Protein 2OGT (pdb70)

Secondary structure (DSSP, 8-state):
--EEEETTEEEE-EEETTEEEEEEEE-S----GGGTTS---PPPP-SSEEE-SSPPPPBS----BS---EEEEEES-SSS--EEEEEEE--STTTS--TT-GGG--HHHHHHHT-EEEEE----HHHH----TTTT-GGGTTGGGHHHHHHHHHHHHHHHHGGGGTEEEEEEEEEEETHHHHHHHHHHH-GGGTTS-SEEEEES--TTTT-B-HHHHHHHHHHHHHHHT--TT-HHHHHHS-HHHHHHHHHTTTTS-----B--SSS--S-HHHHHHTTTTTT--EEEEEETTHHHHTTTT-THHHHS-HHHHHHHHHHHH----HHHHHH--TTTHHHHHIIIIIHHHHHHHHHHHHTT--EEEEEE-----------HHHHHT-TTSTTS---SS-HHHHHHHHHHHHHHHHHHHHHS---STTSSS--PPP-TTT-EEEEESTT-EEEESTTHHHHHHH-

Structure (mmCIF, N/CA/C/O backbone):
data_2OGT
#
_entry.id   2OGT
#
_cell.length_a   69.361
_cell.length_b   74.430
_cell.length_c   98.606
_cell.angle_alpha   90.00
_cell.angle_beta   90.00
_cell.angle_gamma   90.00
#
_symmetry.space_group_name_H-M   'P 21 21 21'
#
loop_
_entity.id
_entity.type
_entity.pdbx_description
1 polymer 'Thermostable carboxylesterase Est50'
2 non-polymer 'IODIDE ION'
3 non-polymer GLYCEROL
4 water water
#
loop_
_atom_site.group_PDB
_atom_site.id
_atom_site.type_symbol
_atom_site.label_atom_id
_atom_site.label_alt_id
_atom_site.label_comp_id
_atom_site.label_asym_id
_atom_site.label_entity_id
_atom_site.label_seq_id
_atom_site.pdbx_PDB_ins_code
_atom_site.Cartn_x
_atom_site.Cartn_y
_atom_site.Cartn_z
_atom_site.occupancy
_atom_site.B_iso_or_equiv
_atom_site.auth_seq_id
_atom_site.auth_comp_id
_atom_site.auth_asym_id
_atom_site.auth_atom_id
_atom_site.pdbx_PDB_model_num
ATOM 1 N N . ARG A 1 3 ? -2.324 -4.921 43.904 1.00 45.61 3 ARG A N 1
ATOM 2 C CA . ARG A 1 3 ? -1.016 -4.294 44.069 1.00 42.19 3 ARG A CA 1
ATOM 3 C C . ARG A 1 3 ? -0.441 -3.968 42.691 1.00 37.94 3 ARG A C 1
ATOM 4 O O . ARG A 1 3 ? 0.520 -3.231 42.540 1.00 35.71 3 ARG A O 1
ATOM 12 N N . THR A 1 4 ? -1.061 -4.561 41.652 1.00 31.00 4 THR A N 1
ATOM 13 C CA . THR A 1 4 ? -0.461 -4.366 40.347 1.00 30.40 4 THR A CA 1
ATOM 14 C C . THR A 1 4 ? -1.072 -3.185 39.622 1.00 28.82 4 THR A C 1
ATOM 15 O O . THR A 1 4 ? -0.477 -2.832 38.598 1.00 29.97 4 THR A O 1
ATOM 19 N N . VAL A 1 5 ? -2.191 -2.683 40.119 1.00 28.37 5 VAL A N 1
ATOM 20 C CA . VAL A 1 5 ? -2.879 -1.613 39.366 1.00 30.28 5 VAL A CA 1
ATOM 21 C C . VAL A 1 5 ? -2.568 -0.267 40.012 1.00 31.57 5 VAL A C 1
ATOM 22 O O . VAL A 1 5 ? -2.746 -0.056 41.216 1.00 30.88 5 VAL A O 1
ATOM 26 N N . VAL A 1 6 ? -2.070 0.662 39.182 1.00 28.53 6 VAL A N 1
ATOM 27 C CA . VAL A 1 6 ? -1.669 1.947 39.745 1.00 29.34 6 VAL A CA 1
ATOM 28 C C . VAL A 1 6 ? -2.411 3.048 39.038 1.00 29.76 6 VAL A C 1
ATOM 29 O O . VAL A 1 6 ? -2.614 2.889 37.827 1.00 31.33 6 VAL A O 1
ATOM 33 N N . GLU A 1 7 ? -2.836 4.131 39.692 1.00 35.35 7 GLU A N 1
ATOM 34 C CA . GLU A 1 7 ? -3.537 5.139 38.886 1.00 35.56 7 GLU A CA 1
ATOM 35 C C . GLU A 1 7 ? -2.556 6.251 38.537 1.00 39.98 7 GLU A C 1
ATOM 36 O O . GLU A 1 7 ? -1.731 6.656 39.361 1.00 38.16 7 GLU A O 1
ATOM 42 N N . THR A 1 8 ? -2.643 6.724 37.300 1.00 34.88 8 THR A N 1
ATOM 43 C CA . THR A 1 8 ? -1.787 7.833 36.872 1.00 28.69 8 THR A CA 1
ATOM 44 C C . THR A 1 8 ? -2.667 8.994 36.412 1.00 27.57 8 THR A C 1
ATOM 45 O O . THR A 1 8 ? -3.893 8.896 36.398 1.00 30.89 8 THR A O 1
ATOM 49 N N . ARG A 1 9 ? -2.093 10.122 35.997 1.00 29.44 9 ARG A N 1
ATOM 50 C CA . ARG A 1 9 ? -2.929 11.242 35.549 1.00 31.04 9 ARG A CA 1
ATOM 51 C C . ARG A 1 9 ? -3.723 10.872 34.303 1.00 32.12 9 ARG A C 1
ATOM 52 O O . ARG A 1 9 ? -4.750 11.474 34.002 1.00 36.49 9 ARG A O 1
ATOM 60 N N . TYR A 1 10 ? -3.233 9.859 33.598 1.00 31.48 10 TYR A N 1
ATOM 61 C CA . TYR A 1 10 ? -3.903 9.426 32.384 1.00 32.47 10 TYR A CA 1
ATOM 62 C C . TYR A 1 10 ? -4.798 8.227 32.589 1.00 34.34 10 TYR A C 1
ATOM 63 O O . TYR A 1 10 ? -5.474 7.824 31.627 1.00 32.92 10 TYR A O 1
ATOM 72 N N . GLY A 1 11 ? -4.851 7.635 33.768 1.00 33.91 11 GLY A N 1
ATOM 73 C CA . GLY A 1 11 ? -5.690 6.414 33.898 1.00 31.57 11 GLY A CA 1
ATOM 74 C C . GLY A 1 11 ? -4.867 5.337 34.610 1.00 28.64 11 GLY A C 1
ATOM 75 O O . GLY A 1 11 ? -3.660 5.516 34.873 1.00 28.61 11 GLY A O 1
ATOM 76 N N . ARG A 1 12 ? -5.533 4.227 34.916 1.00 31.10 12 ARG A N 1
ATOM 77 C CA . ARG A 1 12 ? -4.975 3.091 35.636 1.00 29.63 12 ARG A CA 1
ATOM 78 C C . ARG A 1 12 ? -4.206 2.162 34.702 1.00 27.73 12 ARG A C 1
ATOM 79 O O . ARG A 1 12 ? -4.610 2.001 33.554 1.00 30.80 12 ARG A O 1
ATOM 94 N N . LEU A 1 13 ? -3.136 1.585 35.231 1.00 27.25 13 LEU A N 1
ATOM 95 C CA . LEU A 1 13 ? -2.319 0.657 34.466 1.00 26.30 13 LEU A CA 1
ATOM 96 C C . LEU A 1 13 ? -2.118 -0.631 35.259 1.00 27.31 13 LEU A C 1
ATOM 97 O O . LEU A 1 13 ? -1.883 -0.534 36.460 1.00 31.15 13 LEU A O 1
ATOM 102 N N . ARG A 1 14 ? -2.188 -1.787 34.617 1.00 27.59 14 ARG A N 1
ATOM 103 C CA . ARG A 1 14 ? -1.973 -3.069 35.270 1.00 27.82 14 ARG A CA 1
ATOM 104 C C . ARG A 1 14 ? -0.613 -3.657 34.890 1.00 29.00 14 ARG A C 1
ATOM 105 O O . ARG A 1 14 ? -0.343 -3.918 33.722 1.00 27.58 14 ARG A O 1
ATOM 113 N N . GLY A 1 15 ? 0.237 -3.852 35.901 1.00 27.90 15 GLY A N 1
ATOM 114 C CA . GLY A 1 15 ? 1.539 -4.457 35.706 1.00 24.35 15 GLY A CA 1
ATOM 115 C C . GLY A 1 15 ? 1.497 -5.904 36.177 1.00 25.33 15 GLY A C 1
ATOM 116 O O . GLY A 1 15 ? 0.414 -6.513 36.297 1.00 32.85 15 GLY A O 1
ATOM 117 N N . GLU A 1 16 ? 2.687 -6.435 36.446 1.00 27.57 16 GLU A N 1
ATOM 118 C CA . GLU A 1 16 ? 2.857 -7.799 36.905 1.00 29.58 16 GLU A CA 1
ATOM 119 C C . GLU A 1 16 ? 3.928 -7.875 38.000 1.00 32.05 16 GLU A C 1
ATOM 120 O O . GLU A 1 16 ? 4.757 -6.978 38.056 1.00 30.57 16 GLU A O 1
ATOM 126 N N . MET A 1 17 ? 3.905 -8.933 38.787 1.00 33.44 17 MET A N 1
ATOM 127 C CA . MET A 1 17 ? 4.920 -9.323 39.752 1.00 36.95 17 MET A CA 1
ATOM 128 C C . MET A 1 17 ? 5.996 -10.114 39.018 1.00 42.11 17 MET A C 1
ATOM 129 O O . MET A 1 17 ? 5.664 -10.962 38.166 1.00 52.74 17 MET A O 1
ATOM 134 N N . ASN A 1 18 ? 7.264 -9.870 39.322 1.00 41.61 18 ASN A N 1
ATOM 135 C CA . ASN A 1 18 ? 8.345 -10.584 38.624 1.00 50.33 18 ASN A CA 1
ATOM 136 C C . ASN A 1 18 ? 9.561 -10.693 39.529 1.00 46.74 18 ASN A C 1
ATOM 137 O O . ASN A 1 18 ? 10.041 -9.597 39.859 1.00 39.56 18 ASN A O 1
ATOM 142 N N . GLU A 1 19 ? 10.034 -11.884 39.901 1.00 41.21 19 GLU A N 1
ATOM 143 C CA . GLU A 1 19 ? 11.168 -11.977 40.822 1.00 41.47 19 GLU A CA 1
ATOM 144 C C . GLU A 1 19 ? 10.951 -11.148 42.087 1.00 38.98 19 GLU A C 1
ATOM 145 O O . GLU A 1 19 ? 11.894 -10.544 42.599 1.00 45.42 19 GLU A O 1
ATOM 151 N N . GLY A 1 20 ? 9.749 -11.062 42.641 1.00 36.82 20 GLY A N 1
ATOM 152 C CA . GLY A 1 20 ? 9.529 -10.338 43.880 1.00 36.40 20 GLY A CA 1
ATOM 153 C C . GLY A 1 20 ? 9.485 -8.828 43.733 1.00 34.58 20 GLY A C 1
ATOM 154 O O . GLY A 1 20 ? 9.424 -8.089 44.715 1.00 43.38 20 GLY A O 1
ATOM 155 N N . VAL A 1 21 ? 9.530 -8.331 42.495 1.00 29.83 21 VAL A N 1
ATOM 156 C CA . VAL A 1 21 ? 9.360 -6.908 42.238 1.00 26.33 21 VAL A CA 1
ATOM 157 C C . VAL A 1 21 ? 8.181 -6.751 41.277 1.00 27.05 21 VAL A C 1
ATOM 158 O O . VAL A 1 21 ? 7.716 -7.771 40.744 1.00 30.54 21 VAL A O 1
ATOM 162 N N . PHE A 1 22 ? 7.711 -5.513 41.087 1.00 22.78 22 PHE A N 1
ATOM 163 C CA . PHE A 1 22 ? 6.620 -5.173 40.194 1.00 21.81 22 PHE A CA 1
ATOM 164 C C . PHE A 1 22 ? 7.192 -4.537 38.928 1.00 20.64 22 PHE A C 1
ATOM 165 O O . PHE A 1 22 ? 8.165 -3.782 38.999 1.00 21.63 22 PHE A O 1
ATOM 173 N N . VAL A 1 23 ? 6.576 -4.859 37.785 1.00 21.36 23 VAL A N 1
ATOM 174 C CA . VAL A 1 23 ? 6.971 -4.247 36.523 1.00 20.81 23 VAL A CA 1
ATOM 175 C C . VAL A 1 23 ? 5.741 -3.828 35.732 1.00 22.46 23 VAL A C 1
ATOM 176 O O . VAL A 1 23 ? 4.749 -4.554 35.665 1.00 21.41 23 VAL A O 1
ATOM 180 N N . TRP A 1 24 ? 5.817 -2.634 35.151 1.00 20.18 24 TRP A N 1
ATOM 181 C CA . TRP A 1 24 ? 4.832 -2.080 34.222 1.00 19.75 24 TRP A CA 1
ATOM 182 C C . TRP A 1 24 ? 5.551 -1.823 32.890 1.00 19.47 24 TRP A C 1
ATOM 183 O O . TRP A 1 24 ? 6.566 -1.125 32.854 1.00 21.14 24 TRP A O 1
ATOM 194 N N . LYS A 1 25 ? 5.046 -2.401 31.818 1.00 19.24 25 LYS A N 1
ATOM 195 C CA . LYS A 1 25 ? 5.714 -2.336 30.519 1.00 19.87 25 LYS A CA 1
ATOM 196 C C . LYS A 1 25 ? 4.853 -1.630 29.490 1.00 21.14 25 LYS A C 1
ATOM 197 O O . LYS A 1 25 ? 3.621 -1.728 29.507 1.00 22.95 25 LYS A O 1
ATOM 203 N N . GLY A 1 26 ? 5.489 -0.913 28.571 1.00 21.16 26 GLY A N 1
ATOM 204 C CA . GLY A 1 26 ? 4.802 -0.301 27.449 1.00 21.77 26 GLY A CA 1
ATOM 205 C C . GLY A 1 26 ? 3.847 0.793 27.859 1.00 22.29 26 GLY A C 1
ATOM 206 O O . GLY A 1 26 ? 2.708 0.812 27.348 1.00 24.07 26 GLY A O 1
ATOM 207 N N . ILE A 1 27 ? 4.300 1.674 28.755 1.00 20.26 27 ILE A N 1
ATOM 208 C CA . ILE A 1 27 ? 3.409 2.795 29.104 1.00 20.59 27 ILE A CA 1
ATOM 209 C C . ILE A 1 27 ? 3.579 3.940 28.121 1.00 18.04 27 ILE A C 1
ATOM 210 O O . ILE A 1 27 ? 4.715 4.365 27.893 1.00 18.89 27 ILE A O 1
ATOM 215 N N . PRO A 1 28 ? 2.523 4.455 27.503 1.00 21.00 28 PRO A N 1
ATOM 216 C CA . PRO A 1 28 ? 2.710 5.528 26.512 1.00 22.96 28 PRO A CA 1
ATOM 217 C C . PRO A 1 28 ? 3.016 6.843 27.211 1.00 22.96 28 PRO A C 1
ATOM 218 O O . PRO A 1 28 ? 2.189 7.214 28.063 1.00 29.26 28 PRO A O 1
ATOM 222 N N . TYR A 1 29 ? 4.118 7.529 26.883 1.00 21.34 29 TYR A N 1
ATOM 223 C CA . TYR A 1 29 ? 4.366 8.765 27.651 1.00 19.62 29 TYR A CA 1
ATOM 224 C C . TYR A 1 29 ? 4.047 9.973 26.803 1.00 21.29 29 TYR A C 1
ATOM 225 O O . TYR A 1 29 ? 4.184 11.095 27.298 1.00 22.34 29 TYR A O 1
ATOM 234 N N . ALA A 1 30 ? 3.698 9.763 25.549 1.00 22.78 30 ALA A N 1
ATOM 235 C CA . ALA A 1 30 ? 3.402 10.825 24.590 1.00 23.03 30 ALA A CA 1
ATOM 236 C C . ALA A 1 30 ? 2.449 10.279 23.521 1.00 22.36 30 ALA A C 1
ATOM 237 O O . ALA A 1 30 ? 2.339 9.071 23.328 1.00 24.94 30 ALA A O 1
ATOM 239 N N . LYS A 1 31 ? 1.770 11.194 22.847 1.00 24.81 31 LYS A N 1
ATOM 240 C CA . LYS A 1 31 ? 0.916 10.798 21.723 1.00 25.43 31 LYS A CA 1
ATOM 241 C C . LYS A 1 31 ? 1.795 10.243 20.605 1.00 27.88 31 LYS A C 1
ATOM 242 O O . LYS A 1 31 ? 2.886 10.771 20.345 1.00 24.64 31 LYS A O 1
ATOM 248 N N . ALA A 1 32 ? 1.337 9.168 19.951 1.00 27.92 32 ALA A N 1
ATOM 249 C CA . ALA A 1 32 ? 2.168 8.536 18.925 1.00 23.73 32 ALA A CA 1
ATOM 250 C C . ALA A 1 32 ? 2.538 9.524 17.825 1.00 23.74 32 ALA A C 1
ATOM 251 O O . ALA A 1 32 ? 1.587 10.107 17.302 1.00 26.66 32 ALA A O 1
ATOM 253 N N . PRO A 1 33 ? 3.808 9.708 17.492 1.00 24.64 33 PRO A N 1
ATOM 254 C CA . PRO A 1 33 ? 4.190 10.696 16.472 1.00 23.02 33 PRO A CA 1
ATOM 255 C C . PRO A 1 33 ? 4.100 10.167 15.041 1.00 26.39 33 PRO A C 1
ATOM 256 O O . PRO A 1 33 ? 5.080 10.083 14.284 1.00 25.99 33 PRO A O 1
ATOM 260 N N . VAL A 1 34 ? 2.861 9.825 14.676 1.00 26.54 34 VAL A N 1
ATOM 261 C CA . VAL A 1 34 ? 2.563 9.226 13.403 1.00 26.46 34 VAL A CA 1
ATOM 262 C C . VAL A 1 34 ? 1.659 10.128 12.582 1.00 26.02 34 VAL A C 1
ATOM 263 O O . VAL A 1 34 ? 1.038 11.062 13.112 1.00 33.55 34 VAL A O 1
ATOM 267 N N . GLY A 1 35 ? 1.562 9.879 11.281 1.00 28.49 35 GLY A N 1
ATOM 268 C CA . GLY A 1 35 ? 0.666 10.659 10.428 1.00 32.01 35 GLY A CA 1
ATOM 269 C C . GLY A 1 35 ? 0.995 12.140 10.473 1.00 31.97 35 GLY A C 1
ATOM 270 O O . GLY A 1 35 ? 2.155 12.498 10.209 1.00 29.79 35 GLY A O 1
ATOM 271 N N . GLU A 1 36 ? 0.034 13.012 10.784 1.00 34.51 36 GLU A N 1
ATOM 272 C CA . GLU A 1 36 ? 0.314 14.445 10.877 1.00 33.48 36 GLU A CA 1
ATOM 273 C C . GLU A 1 36 ? 1.190 14.856 12.058 1.00 30.14 36 GLU A C 1
ATOM 274 O O . GLU A 1 36 ? 1.567 16.036 12.163 1.00 36.66 36 GLU A O 1
ATOM 280 N N . ARG A 1 37 ? 1.560 13.964 12.976 1.00 29.67 37 ARG A N 1
ATOM 281 C CA . ARG A 1 37 ? 2.413 14.275 14.123 1.00 28.14 37 ARG A CA 1
ATOM 282 C C . ARG A 1 37 ? 3.854 13.877 13.847 1.00 23.95 37 ARG A C 1
ATOM 283 O O . ARG A 1 37 ? 4.750 14.057 14.670 1.00 23.38 37 ARG A O 1
ATOM 298 N N . ARG A 1 38 ? 4.124 13.311 12.672 1.00 24.90 38 ARG A N 1
ATOM 299 C CA . ARG A 1 38 ? 5.468 12.939 12.273 1.00 24.00 38 ARG A CA 1
ATOM 300 C C . ARG A 1 38 ? 6.329 14.209 12.209 1.00 22.90 38 ARG A C 1
ATOM 301 O O . ARG A 1 38 ? 5.805 15.224 11.725 1.00 26.62 38 ARG A O 1
ATOM 309 N N . PHE A 1 39 ? 7.577 14.171 12.673 1.00 20.55 39 PHE A N 1
ATOM 310 C CA . PHE A 1 39 ? 8.520 15.278 12.761 1.00 20.44 39 PHE A CA 1
ATOM 311 C C . PHE A 1 39 ? 8.046 16.423 13.656 1.00 22.06 39 PHE A C 1
ATOM 312 O O . PHE A 1 39 ? 8.594 17.519 13.578 1.00 23.09 39 PHE A O 1
ATOM 320 N N . LEU A 1 40 ? 7.069 16.235 14.531 1.00 22.19 40 LEU A N 1
ATOM 321 C CA . LEU A 1 40 ? 6.657 17.286 15.477 1.00 20.30 40 LEU A CA 1
ATOM 322 C C . LEU A 1 40 ? 7.055 16.894 16.899 1.00 20.17 40 LEU A C 1
ATOM 323 O O . LEU A 1 40 ? 7.172 15.690 17.234 1.00 22.77 40 LEU A O 1
ATOM 328 N N . PRO A 1 41 ? 7.279 17.877 17.766 1.00 22.46 41 PRO A N 1
ATOM 329 C CA . PRO A 1 41 ? 7.624 17.575 19.151 1.00 21.93 41 PRO A CA 1
ATOM 330 C C . PRO A 1 41 ? 6.544 16.703 19.790 1.00 22.24 41 PRO A C 1
ATOM 331 O O . PRO A 1 41 ? 5.394 16.752 19.321 1.00 28.02 41 PRO A O 1
ATOM 335 N N . PRO A 1 42 ? 6.940 15.959 20.814 1.00 21.58 42 PRO A N 1
ATOM 336 C CA . PRO A 1 42 ? 5.990 15.047 21.450 1.00 21.03 42 PRO A CA 1
ATOM 337 C C . PRO A 1 42 ? 4.903 15.784 22.205 1.00 25.04 42 PRO A C 1
ATOM 338 O O . PRO A 1 42 ? 5.143 16.797 22.852 1.00 25.79 42 PRO A O 1
ATOM 342 N N . GLU A 1 43 ? 3.681 15.294 22.139 1.00 24.87 43 GLU A N 1
ATOM 343 C CA . GLU A 1 43 ? 2.575 15.915 22.845 1.00 27.88 43 GLU A CA 1
ATOM 344 C C . GLU A 1 43 ? 2.125 14.952 23.931 1.00 27.77 43 GLU A C 1
ATOM 345 O O . GLU A 1 43 ? 2.417 13.761 23.792 1.00 24.85 43 GLU A O 1
ATOM 351 N N . PRO A 1 44 ? 1.490 15.438 24.989 1.00 31.43 44 PRO A N 1
ATOM 352 C CA . PRO A 1 44 ? 1.021 14.544 26.052 1.00 31.92 44 PRO A CA 1
ATOM 353 C C . PRO A 1 44 ? 0.134 13.422 25.507 1.00 29.31 44 PRO A C 1
ATOM 354 O O . PRO A 1 44 ? -0.577 13.665 24.511 1.00 32.69 44 PRO A O 1
ATOM 358 N N . PRO A 1 45 ? 0.188 12.275 26.179 1.00 28.04 45 PRO A N 1
ATOM 359 C CA . PRO A 1 45 ? -0.605 11.112 25.783 1.00 28.46 45 PRO A CA 1
ATOM 360 C C . PRO A 1 45 ? -2.087 11.323 26.084 1.00 28.84 45 PRO A C 1
ATOM 361 O O . PRO A 1 45 ? -2.457 12.092 26.960 1.00 32.59 45 PRO A O 1
ATOM 365 N N . ASP A 1 46 ? -2.944 10.629 25.345 1.00 32.37 46 ASP A N 1
ATOM 366 C CA . ASP A 1 46 ? -4.370 10.658 25.579 1.00 35.73 46 ASP A CA 1
ATOM 367 C C . ASP A 1 46 ? -4.667 9.859 26.852 1.00 36.61 46 ASP A C 1
ATOM 368 O O . ASP A 1 46 ? -3.992 8.851 27.093 1.00 43.86 46 ASP A O 1
ATOM 373 N N . ALA A 1 47 ? -5.632 10.326 27.612 1.00 33.47 47 ALA A N 1
ATOM 374 C CA . ALA A 1 47 ? -6.126 9.617 28.780 1.00 34.01 47 ALA A CA 1
ATOM 375 C C . ALA A 1 47 ? -7.029 8.464 28.352 1.00 32.49 47 ALA A C 1
ATOM 376 O O . ALA A 1 47 ? -7.550 8.443 27.229 1.00 39.11 47 ALA A O 1
ATOM 378 N N . TRP A 1 48 ? -7.235 7.483 29.231 1.00 34.07 48 TRP A N 1
ATOM 379 C CA . TRP A 1 48 ? -8.157 6.404 28.869 1.00 35.08 48 TRP A CA 1
ATOM 380 C C . TRP A 1 48 ? -9.070 6.121 30.048 1.00 36.69 48 TRP A C 1
ATOM 381 O O . TRP A 1 48 ? -8.697 6.512 31.166 1.00 38.14 48 TRP A O 1
ATOM 392 N N . ASP A 1 49 ? -10.205 5.463 29.839 1.00 39.89 49 ASP A N 1
ATOM 393 C CA . ASP A 1 49 ? -11.029 4.969 30.931 1.00 38.17 49 ASP A CA 1
ATOM 394 C C . ASP A 1 49 ? -10.714 3.485 31.109 1.00 39.69 49 ASP A C 1
ATOM 395 O O . ASP A 1 49 ? -10.108 2.857 30.225 1.00 41.55 49 ASP A O 1
ATOM 400 N N . GLY A 1 50 ? -11.086 2.903 32.240 1.00 38.34 50 GLY A N 1
ATOM 401 C CA . GLY A 1 50 ? -10.741 1.530 32.570 1.00 35.86 50 GLY A CA 1
ATOM 402 C C . GLY A 1 50 ? -9.284 1.301 32.927 1.00 35.73 50 GLY A C 1
ATOM 403 O O . GLY A 1 50 ? -8.475 2.219 33.113 1.00 38.67 50 GLY A O 1
ATOM 404 N N . VAL A 1 51 ? -8.922 0.025 33.045 1.00 33.60 51 VAL A N 1
ATOM 405 C CA . VAL A 1 51 ? -7.561 -0.358 33.419 1.00 32.03 51 VAL A CA 1
ATOM 406 C C . VAL A 1 51 ? -6.760 -0.832 32.220 1.00 30.73 51 VAL A C 1
ATOM 407 O O . VAL A 1 51 ? -7.080 -1.872 31.635 1.00 44.48 51 VAL A O 1
ATOM 411 N N . ARG A 1 52 ? -5.726 -0.086 31.846 1.00 28.07 52 ARG A N 1
ATOM 412 C CA . ARG A 1 52 ? -4.947 -0.380 30.669 1.00 30.60 52 ARG A CA 1
ATOM 413 C C . ARG A 1 52 ? -3.854 -1.398 30.980 1.00 30.44 52 ARG A C 1
ATOM 414 O O . ARG A 1 52 ? -3.087 -1.245 31.929 1.00 30.51 52 ARG A O 1
ATOM 422 N N . GLU A 1 53 ? -3.752 -2.464 30.191 1.00 29.58 53 GLU A N 1
ATOM 423 C CA . GLU A 1 53 ? -2.724 -3.463 30.412 1.00 27.80 53 GLU A CA 1
ATOM 424 C C . GLU A 1 53 ? -1.346 -2.863 30.173 1.00 28.92 53 GLU A C 1
ATOM 425 O O . GLU A 1 53 ? -1.110 -2.079 29.250 1.00 32.47 53 GLU A O 1
ATOM 431 N N . ALA A 1 54 ? -0.408 -3.235 31.042 1.00 26.47 54 ALA A N 1
ATOM 432 C CA . ALA A 1 54 ? 0.969 -2.813 30.918 1.00 25.70 54 ALA A CA 1
ATOM 433 C C . ALA A 1 54 ? 1.847 -4.023 31.211 1.00 24.85 54 ALA A C 1
ATOM 434 O O . ALA A 1 54 ? 2.745 -3.972 32.044 1.00 23.48 54 ALA A O 1
ATOM 436 N N . THR A 1 55 ? 1.569 -5.134 30.510 1.00 24.60 55 THR A N 1
ATOM 437 C CA . THR A 1 55 ? 2.341 -6.341 30.780 1.00 24.82 55 THR A CA 1
ATOM 438 C C . THR A 1 55 ? 3.137 -6.805 29.569 1.00 24.55 55 THR A C 1
ATOM 439 O O . THR A 1 55 ? 3.785 -7.847 29.723 1.00 33.11 55 THR A O 1
ATOM 443 N N . SER A 1 56 ? 3.121 -6.136 28.448 1.00 27.12 56 SER A N 1
ATOM 444 C CA . SER A 1 56 ? 3.928 -6.343 27.245 1.00 28.28 56 SER A CA 1
ATOM 445 C C . SER A 1 56 ? 4.649 -5.058 26.850 1.00 25.30 56 SER A C 1
ATOM 446 O O . SER A 1 56 ? 4.101 -3.951 26.936 1.00 27.33 56 SER A O 1
ATOM 449 N N . PHE A 1 57 ? 5.898 -5.201 26.413 1.00 24.17 57 PHE A N 1
ATOM 450 C CA . PHE A 1 57 ? 6.583 -4.005 25.931 1.00 21.61 57 PHE A CA 1
ATOM 451 C C . PHE A 1 57 ? 5.870 -3.416 24.733 1.00 21.86 57 PHE A C 1
ATOM 452 O O . PHE A 1 57 ? 5.260 -4.167 23.961 1.00 25.80 57 PHE A O 1
ATOM 460 N N . GLY A 1 58 ? 5.954 -2.095 24.535 1.00 21.39 58 GLY A N 1
ATOM 461 C CA . GLY A 1 58 ? 5.475 -1.541 23.280 1.00 23.02 58 GLY A CA 1
ATOM 462 C C . GLY A 1 58 ? 6.522 -1.748 22.196 1.00 23.23 58 GLY A C 1
ATOM 463 O O . GLY A 1 58 ? 7.634 -2.221 22.416 1.00 21.41 58 GLY A O 1
ATOM 464 N N . PRO A 1 59 ? 6.155 -1.405 20.953 1.00 23.35 59 PRO A N 1
ATOM 465 C CA . PRO A 1 59 ? 7.085 -1.505 19.846 1.00 23.10 59 PRO A CA 1
ATOM 466 C C . PRO A 1 59 ? 8.304 -0.606 20.055 1.00 20.57 59 PRO A C 1
ATOM 467 O O . PRO A 1 59 ? 8.230 0.432 20.705 1.00 22.91 59 PRO A O 1
ATOM 471 N N . VAL A 1 60 ? 9.424 -1.013 19.459 1.00 20.39 60 VAL A N 1
ATOM 472 C CA . VAL A 1 60 ? 10.558 -0.103 19.457 1.00 19.56 60 VAL A CA 1
ATOM 473 C C . VAL A 1 60 ? 10.394 0.927 18.352 1.00 17.64 60 VAL A C 1
ATOM 474 O O . VAL A 1 60 ? 9.639 0.675 17.404 1.00 21.40 60 VAL A O 1
ATOM 478 N N . VAL A 1 61 ? 11.101 2.062 18.440 1.00 18.33 61 VAL A N 1
ATOM 479 C CA . VAL A 1 61 ? 10.972 3.060 17.382 1.00 19.85 61 VAL A CA 1
ATOM 480 C C . VAL A 1 61 ? 11.603 2.564 16.092 1.00 18.74 61 VAL A C 1
ATOM 481 O O . VAL A 1 61 ? 12.400 1.609 16.064 1.00 20.46 61 VAL A O 1
ATOM 485 N N . MET A 1 62 ? 11.255 3.193 14.978 1.00 19.73 62 MET A N 1
ATOM 486 C CA . MET A 1 62 ? 11.797 2.769 13.684 1.00 22.41 62 MET A CA 1
ATOM 487 C C . MET A 1 62 ? 13.323 2.719 13.668 1.00 21.38 62 MET A C 1
ATOM 488 O O . MET A 1 62 ? 13.987 3.661 14.115 1.00 21.54 62 MET A O 1
ATOM 493 N N . GLN A 1 63 ? 13.860 1.605 13.156 1.00 23.31 63 GLN A N 1
ATOM 494 C CA . GLN A 1 63 ? 15.312 1.389 13.206 1.00 23.62 63 GLN A CA 1
ATOM 495 C C . GLN A 1 63 ? 15.690 0.206 12.318 1.00 28.95 63 GLN A C 1
ATOM 496 O O . GLN A 1 63 ? 14.719 -0.517 12.044 1.00 31.99 63 GLN A O 1
ATOM 502 N N . PRO A 1 64 ? 16.959 0.034 11.928 1.00 33.13 64 PRO A N 1
ATOM 503 C CA . PRO A 1 64 ? 17.304 -0.985 10.953 1.00 41.63 64 PRO A CA 1
ATOM 504 C C . PRO A 1 64 ? 16.743 -2.334 11.432 1.00 50.11 64 PRO A C 1
ATOM 505 O O . PRO A 1 64 ? 16.244 -3.072 10.597 1.00 65.64 64 PRO A O 1
ATOM 509 N N . SER A 1 65 ? 16.820 -2.532 12.737 1.00 56.62 65 SER A N 1
ATOM 510 C CA . SER A 1 65 ? 16.406 -3.739 13.433 1.00 67.44 65 SER A CA 1
ATOM 511 C C . SER A 1 65 ? 15.188 -4.413 12.803 1.00 75.43 65 SER A C 1
ATOM 512 O O . SER A 1 65 ? 15.273 -4.868 11.651 1.00 78.48 65 SER A O 1
ATOM 515 N N . PRO A 1 80 ? 9.426 -2.959 14.548 1.00 32.55 80 PRO A N 1
ATOM 516 C CA . PRO A 1 80 ? 9.568 -1.550 14.943 1.00 27.86 80 PRO A CA 1
ATOM 517 C C . PRO A 1 80 ? 8.484 -0.690 14.322 1.00 25.55 80 PRO A C 1
ATOM 518 O O . PRO A 1 80 ? 7.915 -0.996 13.264 1.00 29.27 80 PRO A O 1
ATOM 522 N N . SER A 1 81 ? 8.195 0.440 14.964 1.00 22.96 81 SER A N 1
ATOM 523 C CA . SER A 1 81 ? 7.087 1.257 14.522 1.00 22.85 81 SER A CA 1
ATOM 524 C C . SER A 1 81 ? 7.348 2.725 14.810 1.00 23.80 81 SER A C 1
ATOM 525 O O . SER A 1 81 ? 8.085 2.998 15.764 1.00 21.94 81 SER A O 1
ATOM 528 N N . GLU A 1 82 ? 6.780 3.658 14.032 1.00 23.25 82 GLU A N 1
ATOM 529 C CA . GLU A 1 82 ? 6.860 5.059 14.434 1.00 23.00 82 GLU A CA 1
ATOM 530 C C . GLU A 1 82 ? 6.117 5.269 15.750 1.00 21.61 82 GLU A C 1
ATOM 531 O O . GLU A 1 82 ? 6.389 6.222 16.503 1.00 25.42 82 GLU A O 1
ATOM 537 N N . ASP A 1 83 ? 5.169 4.382 16.012 1.00 22.87 83 ASP A N 1
ATOM 538 C CA . ASP A 1 83 ? 4.440 4.441 17.299 1.00 23.46 83 ASP A CA 1
ATOM 539 C C . ASP A 1 83 ? 5.266 3.703 18.350 1.00 23.42 83 ASP A C 1
ATOM 540 O O . ASP A 1 83 ? 5.069 2.509 18.620 1.00 24.98 83 ASP A O 1
ATOM 545 N N . GLY A 1 84 ? 6.264 4.363 18.929 1.00 23.53 84 GLY A N 1
ATOM 546 C CA . GLY A 1 84 ? 7.156 3.636 19.831 1.00 19.47 84 GLY A CA 1
ATOM 547 C C . GLY A 1 84 ? 7.522 4.452 21.059 1.00 19.00 84 GLY A C 1
ATOM 548 O O . GLY A 1 84 ? 8.530 4.115 21.704 1.00 19.42 84 GLY A O 1
ATOM 549 N N . LEU A 1 85 ? 6.746 5.491 21.387 1.00 18.05 85 LEU A N 1
ATOM 550 C CA . LEU A 1 85 ? 7.131 6.288 22.565 1.00 16.44 85 LEU A CA 1
ATOM 551 C C . LEU A 1 85 ? 6.513 5.715 23.840 1.00 17.18 85 LEU A C 1
ATOM 552 O O . LEU A 1 85 ? 5.429 6.116 24.289 1.00 21.30 85 LEU A O 1
ATOM 557 N N . TYR A 1 86 ? 7.239 4.758 24.399 1.00 18.06 86 TYR A N 1
ATOM 558 C CA . TYR A 1 86 ? 6.848 3.976 25.577 1.00 18.32 86 TYR A CA 1
ATOM 559 C C . TYR A 1 86 ? 7.962 3.963 26.612 1.00 16.59 86 TYR A C 1
ATOM 560 O O . TYR A 1 86 ? 9.160 4.103 26.320 1.00 18.52 86 TYR A O 1
ATOM 569 N N . LEU A 1 87 ? 7.573 3.760 27.861 1.00 16.16 87 LEU A N 1
ATOM 570 C CA . LEU A 1 87 ? 8.517 3.608 28.955 1.00 15.76 87 LEU A CA 1
ATOM 571 C C . LEU A 1 87 ? 8.005 2.450 29.815 1.00 17.58 87 LEU A C 1
ATOM 572 O O . LEU A 1 87 ? 6.849 2.012 29.668 1.00 18.58 87 LEU A O 1
ATOM 577 N N . ASN A 1 88 ? 8.951 1.985 30.632 1.00 17.03 88 ASN A N 1
ATOM 578 C CA . ASN A 1 88 ? 8.832 0.800 31.456 1.00 15.91 88 ASN A CA 1
ATOM 579 C C . ASN A 1 88 ? 9.342 1.114 32.868 1.00 14.20 88 ASN A C 1
ATOM 580 O O . ASN A 1 88 ? 10.309 1.873 33.000 1.00 15.25 88 ASN A O 1
ATOM 585 N N . ILE A 1 89 ? 8.653 0.531 33.859 1.00 15.58 89 ILE A N 1
ATOM 586 C CA . ILE A 1 89 ? 8.932 0.822 35.256 1.00 15.28 89 ILE A CA 1
ATOM 587 C C . ILE A 1 89 ? 9.088 -0.421 36.091 1.00 16.51 89 ILE A C 1
ATOM 588 O O . ILE A 1 89 ? 8.198 -1.273 35.987 1.00 18.58 89 ILE A O 1
ATOM 593 N N . TRP A 1 90 ? 10.163 -0.525 36.866 1.00 16.24 90 TRP A N 1
ATOM 594 C CA . TRP A 1 90 ? 10.310 -1.603 37.861 1.00 15.71 90 TRP A CA 1
ATOM 595 C C . TRP A 1 90 ? 10.284 -0.990 39.257 1.00 16.17 90 TRP A C 1
ATOM 596 O O . TRP A 1 90 ? 10.962 0.037 39.458 1.00 18.56 90 TRP A O 1
ATOM 607 N N . SER A 1 91 ? 9.561 -1.565 40.200 1.00 17.71 91 SER A N 1
ATOM 608 C CA . SER A 1 91 ? 9.498 -1.005 41.552 1.00 19.53 91 SER A CA 1
ATOM 609 C C . SER A 1 91 ? 9.289 -2.123 42.567 1.00 21.05 91 SER A C 1
ATOM 610 O O . SER A 1 91 ? 8.511 -3.062 42.241 1.00 22.65 91 SER A O 1
ATOM 613 N N . PRO A 1 92 ? 9.922 -2.060 43.736 1.00 22.31 92 PRO A N 1
ATOM 614 C CA . PRO A 1 92 ? 9.639 -3.044 44.791 1.00 22.34 92 PRO A CA 1
ATOM 615 C C . PRO A 1 92 ? 8.166 -3.050 45.204 1.00 23.78 92 PRO A C 1
ATOM 616 O O . PRO A 1 92 ? 7.662 -4.089 45.644 1.00 28.05 92 PRO A O 1
ATOM 620 N N . ALA A 1 93 ? 7.508 -1.889 45.071 1.00 22.78 93 ALA A N 1
ATOM 621 C CA . ALA A 1 93 ? 6.123 -1.737 45.506 1.00 26.66 93 ALA A CA 1
ATOM 622 C C . ALA A 1 93 ? 5.543 -0.387 45.111 1.00 27.93 93 ALA A C 1
ATOM 623 O O . ALA A 1 93 ? 6.199 0.633 45.351 1.00 28.21 93 ALA A O 1
ATOM 625 N N . ALA A 1 94 ? 4.338 -0.417 44.550 1.00 29.21 94 ALA A N 1
ATOM 626 C CA . ALA A 1 94 ? 3.601 0.811 44.270 1.00 31.37 94 ALA A CA 1
ATOM 627 C C . ALA A 1 94 ? 2.957 1.294 45.559 1.00 33.90 94 ALA A C 1
ATOM 628 O O . ALA A 1 94 ? 1.793 0.972 45.839 1.00 39.77 94 ALA A O 1
ATOM 630 N N . ASP A 1 95 ? 3.716 2.036 46.331 1.00 38.04 95 ASP A N 1
ATOM 631 C CA . ASP A 1 95 ? 3.193 2.629 47.559 1.00 44.46 95 ASP A CA 1
ATOM 632 C C . ASP A 1 95 ? 3.596 4.093 47.621 1.00 47.73 95 ASP A C 1
ATOM 633 O O . ASP A 1 95 ? 4.038 4.685 46.631 1.00 52.96 95 ASP A O 1
ATOM 638 N N . GLY A 1 96 ? 3.530 4.713 48.800 1.00 51.44 96 GLY A N 1
ATOM 639 C CA . GLY A 1 96 ? 4.030 6.090 48.845 1.00 53.37 96 GLY A CA 1
ATOM 640 C C . GLY A 1 96 ? 5.385 6.212 49.492 1.00 48.13 96 GLY A C 1
ATOM 641 O O . GLY A 1 96 ? 5.594 7.113 50.288 1.00 53.09 96 GLY A O 1
ATOM 642 N N . LYS A 1 97 ? 6.377 5.358 49.218 1.00 44.14 97 LYS A N 1
ATOM 643 C CA . LYS A 1 97 ? 7.587 5.451 50.051 1.00 46.36 97 LYS A CA 1
ATOM 644 C C . LYS A 1 97 ? 8.751 6.254 49.502 1.00 38.40 97 LYS A C 1
ATOM 645 O O . LYS A 1 97 ? 9.869 6.192 50.059 1.00 49.30 97 LYS A O 1
ATOM 651 N N . LYS A 1 98 ? 8.633 7.034 48.458 1.00 36.16 98 LYS A N 1
ATOM 652 C CA . LYS A 1 98 ? 9.675 7.943 47.985 1.00 31.43 98 LYS A CA 1
ATOM 653 C C . LYS A 1 98 ? 11.055 7.337 47.803 1.00 26.81 98 LYS A C 1
ATOM 654 O O . LYS A 1 98 ? 12.058 7.831 48.344 1.00 27.34 98 LYS A O 1
ATOM 660 N N . ARG A 1 99 ? 11.178 6.266 47.041 1.00 22.09 99 ARG A N 1
ATOM 661 C CA . ARG A 1 99 ? 12.447 5.651 46.696 1.00 21.15 99 ARG A CA 1
ATOM 662 C C . ARG A 1 99 ? 13.190 6.452 45.630 1.00 21.78 99 ARG A C 1
ATOM 663 O O . ARG A 1 99 ? 12.526 7.143 44.825 1.00 21.48 99 ARG A O 1
ATOM 671 N N . PRO A 1 100 ? 14.523 6.340 45.596 1.00 20.33 100 PRO A N 1
ATOM 672 C CA . PRO A 1 100 ? 15.279 6.943 44.496 1.00 19.81 100 PRO A CA 1
ATOM 673 C C . PRO A 1 100 ? 14.770 6.383 43.163 1.00 18.41 100 PRO A C 1
ATOM 674 O O . PRO A 1 100 ? 14.328 5.225 43.134 1.00 19.40 100 PRO A O 1
ATOM 678 N N . VAL A 1 101 ? 14.824 7.195 42.116 1.00 17.15 101 VAL A N 1
ATOM 679 C CA . VAL A 1 101 ? 14.372 6.795 40.772 1.00 16.64 101 VAL A CA 1
ATOM 680 C C . VAL A 1 101 ? 15.530 6.861 39.796 1.00 15.65 101 VAL A C 1
ATOM 681 O O . VAL A 1 101 ? 16.108 7.948 39.701 1.00 19.36 101 VAL A O 1
ATOM 685 N N . LEU A 1 102 ? 15.839 5.737 39.140 1.00 17.04 102 LEU A N 1
ATOM 686 C CA . LEU A 1 102 ? 16.920 5.674 38.152 1.00 16.11 102 LEU A CA 1
ATOM 687 C C . LEU A 1 102 ? 16.270 5.728 36.785 1.00 16.70 102 LEU A C 1
ATOM 688 O O . LEU A 1 102 ? 15.504 4.824 36.490 1.00 20.38 102 LEU A O 1
ATOM 693 N N . PHE A 1 103 ? 16.551 6.752 36.009 1.00 14.65 103 PHE A N 1
ATOM 694 C CA . PHE A 1 103 ? 15.942 6.964 34.676 1.00 13.77 103 PHE A CA 1
ATOM 695 C C . PHE A 1 103 ? 16.988 6.709 33.602 1.00 15.13 103 PHE A C 1
ATOM 696 O O . PHE A 1 103 ? 17.915 7.518 33.482 1.00 14.09 103 PHE A O 1
ATOM 704 N N . TRP A 1 104 ? 16.871 5.590 32.876 1.00 14.60 104 TRP A N 1
ATOM 705 C CA . TRP A 1 104 ? 17.908 5.144 31.955 1.00 13.42 104 TRP A CA 1
ATOM 706 C C . TRP A 1 104 ? 17.636 5.535 30.517 1.00 16.15 104 TRP A C 1
ATOM 707 O O . TRP A 1 104 ? 16.542 5.280 29.977 1.00 15.17 104 TRP A O 1
ATOM 718 N N . ILE A 1 105 ? 18.609 6.098 29.850 1.00 14.14 105 ILE A N 1
ATOM 719 C CA . ILE A 1 105 ? 18.537 6.447 28.430 1.00 13.04 105 ILE A CA 1
ATOM 720 C C . ILE A 1 105 ? 19.536 5.609 27.657 1.00 13.99 105 ILE A C 1
ATOM 721 O O . ILE A 1 105 ? 20.754 5.737 27.849 1.00 14.13 105 ILE A O 1
ATOM 726 N N . HIS A 1 106 ? 19.013 4.706 26.833 1.00 14.65 106 HIS A N 1
ATOM 727 C CA . HIS A 1 106 ? 19.899 3.732 26.160 1.00 13.50 106 HIS A CA 1
ATOM 728 C C . HIS A 1 106 ? 20.753 4.428 25.109 1.00 14.14 106 HIS A C 1
ATOM 729 O O . HIS A 1 106 ? 20.415 5.520 24.627 1.00 16.45 106 HIS A O 1
ATOM 736 N N . GLY A 1 107 ? 21.804 3.729 24.690 1.00 17.29 107 GLY A N 1
ATOM 737 C CA . GLY A 1 107 ? 22.720 4.139 23.650 1.00 17.49 107 GLY A CA 1
ATOM 738 C C . GLY A 1 107 ? 22.390 3.468 22.327 1.00 18.26 107 GLY A C 1
ATOM 739 O O . GLY A 1 107 ? 21.284 2.972 22.106 1.00 25.68 107 GLY A O 1
ATOM 740 N N . GLY A 1 108 ? 23.317 3.443 21.371 1.00 17.99 108 GLY A N 1
ATOM 741 C CA . GLY A 1 108 ? 22.975 2.924 20.065 1.00 18.28 108 GLY A CA 1
ATOM 742 C C . GLY A 1 108 ? 23.179 3.956 18.965 1.00 18.28 108 GLY A C 1
ATOM 743 O O . GLY A 1 108 ? 22.557 3.842 17.905 1.00 19.17 108 GLY A O 1
ATOM 744 N N . ALA A 1 109 ? 24.039 4.945 19.216 1.00 17.63 109 ALA A N 1
ATOM 745 C CA . ALA A 1 109 ? 24.491 5.919 18.243 1.00 18.57 109 ALA A CA 1
ATOM 746 C C . ALA A 1 109 ? 23.367 6.738 17.623 1.00 18.51 109 ALA A C 1
ATOM 747 O O . ALA A 1 109 ? 23.459 7.246 16.474 1.00 20.74 109 ALA A O 1
ATOM 749 N N . PHE A 1 110 ? 22.290 6.859 18.373 1.00 15.79 110 PHE A N 1
ATOM 750 C CA . PHE A 1 110 ? 21.121 7.628 17.884 1.00 15.67 110 PHE A CA 1
ATOM 751 C C . PHE A 1 110 ? 20.552 7.020 16.597 1.00 17.40 110 PHE A C 1
ATOM 752 O O . PHE A 1 110 ? 19.868 7.673 15.807 1.00 18.90 110 PHE A O 1
ATOM 760 N N . LEU A 1 111 ? 20.818 5.719 16.448 1.00 18.39 111 LEU A N 1
ATOM 761 C CA . LEU A 1 111 ? 20.382 4.900 15.327 1.00 18.63 111 LEU A CA 1
ATOM 762 C C . LEU A 1 111 ? 19.483 3.734 15.739 1.00 18.88 111 LEU A C 1
ATOM 763 O O . LEU A 1 111 ? 18.413 3.557 15.143 1.00 19.72 111 LEU A O 1
ATOM 768 N N . PHE A 1 112 ? 19.942 2.945 16.725 1.00 18.70 112 PHE A N 1
ATOM 769 C CA . PHE A 1 112 ? 19.162 1.778 17.120 1.00 21.38 112 PHE A CA 1
ATOM 770 C C . PHE A 1 112 ? 19.063 1.631 18.636 1.00 20.13 112 PHE A C 1
ATOM 771 O O . PHE A 1 112 ? 19.732 2.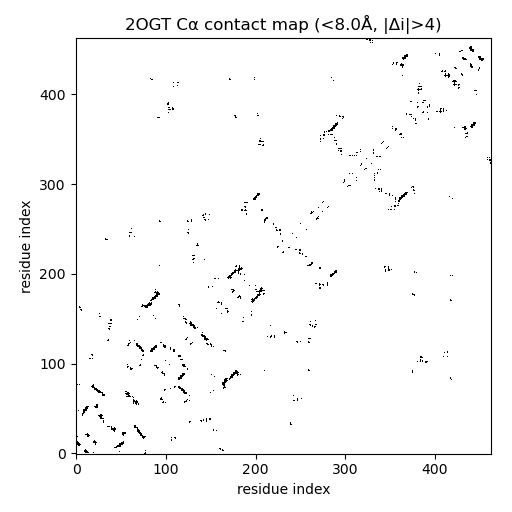362 19.372 1.00 24.36 112 PHE A O 1
ATOM 779 N N . GLY A 1 113 ? 18.242 0.676 19.069 1.00 17.86 113 GLY A N 1
ATOM 780 C CA . GLY A 1 113 ? 18.118 0.333 20.466 1.00 18.57 113 GLY A CA 1
ATOM 781 C C . GLY A 1 113 ? 16.724 0.544 21.009 1.00 17.80 113 GLY A C 1
ATOM 782 O O . GLY A 1 113 ? 15.783 0.948 20.326 1.00 19.05 113 GLY A O 1
ATOM 783 N N . SER A 1 114 ? 16.576 0.257 22.296 1.00 15.84 114 SER A N 1
ATOM 784 C CA . SER A 1 114 ? 15.310 0.424 22.984 1.00 15.84 114 SER A CA 1
ATOM 785 C C . SER A 1 114 ? 15.447 0.217 24.486 1.00 15.67 114 SER A C 1
ATOM 786 O O . SER A 1 114 ? 16.332 -0.506 24.935 1.00 19.11 114 SER A O 1
ATOM 791 N N . GLY A 1 115 ? 14.517 0.819 25.226 1.00 16.33 115 GLY A N 1
ATOM 792 C CA . GLY A 1 115 ? 14.495 0.618 26.666 1.00 20.03 115 GLY A CA 1
ATOM 793 C C . GLY A 1 115 ? 13.995 -0.771 27.035 1.00 18.51 115 GLY A C 1
ATOM 794 O O . GLY A 1 115 ? 14.122 -1.193 28.188 1.00 21.34 115 GLY A O 1
ATOM 795 N N . SER A 1 116 ? 13.440 -1.503 26.092 1.00 18.97 116 SER A N 1
ATOM 796 C CA . SER A 1 116 ? 12.920 -2.846 26.361 1.00 20.26 116 SER A CA 1
ATOM 797 C C . SER A 1 116 ? 13.949 -3.939 26.142 1.00 19.35 116 SER A C 1
ATOM 798 O O . SER A 1 116 ? 13.658 -5.117 26.312 1.00 24.32 116 SER A O 1
ATOM 801 N N . SER A 1 117 ? 15.164 -3.594 25.770 1.00 19.44 117 SER A N 1
ATOM 802 C CA . SER A 1 117 ? 16.232 -4.582 25.670 1.00 18.00 117 SER A CA 1
ATOM 803 C C . SER A 1 117 ? 16.432 -5.325 26.997 1.00 19.32 117 SER A C 1
ATOM 804 O O . SER A 1 117 ? 16.484 -4.656 28.047 1.00 19.31 117 SER A O 1
ATOM 809 N N . PRO A 1 118 ? 16.597 -6.646 26.984 1.00 21.84 118 PRO A N 1
ATOM 810 C CA . PRO A 1 118 ? 16.779 -7.382 28.231 1.00 22.18 118 PRO A CA 1
ATOM 811 C C . PRO A 1 118 ? 18.035 -6.901 28.954 1.00 20.22 118 PRO A C 1
ATOM 812 O O . PRO A 1 118 ? 18.049 -7.037 30.196 1.00 24.05 118 PRO A O 1
ATOM 819 N N . TRP A 1 119 ? 19.023 -6.357 28.262 1.00 21.08 119 TRP A N 1
ATOM 820 C CA . TRP A 1 119 ? 20.238 -5.781 28.843 1.00 22.79 119 TRP A CA 1
ATOM 821 C C . TRP A 1 119 ? 19.972 -4.702 29.901 1.00 20.11 119 TRP A C 1
ATOM 822 O O . TRP A 1 119 ? 20.825 -4.516 30.786 1.00 19.64 119 TRP A O 1
ATOM 833 N N . TYR A 1 120 ? 18.851 -4.016 29.781 1.00 17.70 120 TYR A N 1
ATOM 834 C CA . TYR A 1 120 ? 18.509 -2.930 30.692 1.00 18.77 120 TYR A CA 1
ATOM 835 C C . TYR A 1 120 ? 17.396 -3.273 31.679 1.00 19.49 120 TYR A C 1
ATOM 836 O O . TYR A 1 120 ? 16.818 -2.375 32.328 1.00 20.36 120 TYR A O 1
ATOM 845 N N . ASP A 1 121 ? 17.088 -4.558 31.796 1.00 17.70 121 ASP A N 1
ATOM 846 C CA . ASP A 1 121 ? 16.048 -5.010 32.719 1.00 17.28 121 ASP A CA 1
ATOM 847 C C . ASP A 1 121 ? 16.318 -4.468 34.117 1.00 19.49 121 ASP A C 1
ATOM 848 O O . ASP A 1 121 ? 17.416 -4.578 34.676 1.00 18.35 121 ASP A O 1
ATOM 853 N N . GLY A 1 122 ? 15.326 -3.822 34.720 1.00 18.89 122 GLY A N 1
ATOM 854 C CA . GLY A 1 122 ? 15.536 -3.095 35.970 1.00 20.00 122 GLY A CA 1
ATOM 855 C C . GLY A 1 122 ? 15.360 -3.894 37.239 1.00 17.62 122 GLY A C 1
ATOM 856 O O . GLY A 1 122 ? 15.432 -3.359 38.353 1.00 18.66 122 GLY A O 1
ATOM 857 N N . THR A 1 123 ? 15.138 -5.199 37.113 1.00 17.82 123 THR A N 1
ATOM 858 C CA . THR A 1 123 ? 14.805 -6.064 38.242 1.00 18.75 123 THR A CA 1
ATOM 859 C C . THR A 1 123 ? 15.906 -6.024 39.286 1.00 17.89 123 THR A C 1
ATOM 860 O O . THR A 1 123 ? 15.627 -5.788 40.485 1.00 21.01 123 THR A O 1
ATOM 864 N N . ALA A 1 124 ? 17.139 -6.238 38.816 1.00 17.84 124 ALA A N 1
ATOM 865 C CA . ALA A 1 124 ? 18.261 -6.315 39.770 1.00 17.77 124 ALA A CA 1
ATOM 866 C C . ALA A 1 124 ? 18.458 -5.004 40.528 1.00 19.60 124 ALA A C 1
ATOM 867 O O . ALA A 1 124 ? 18.584 -4.997 41.759 1.00 20.36 124 ALA A O 1
ATOM 869 N N . PHE A 1 125 ? 18.462 -3.867 39.869 1.00 17.76 125 PHE A N 1
ATOM 870 C CA . PHE A 1 125 ? 18.487 -2.582 40.562 1.00 16.56 125 PHE A CA 1
ATOM 871 C C . PHE A 1 125 ? 17.381 -2.455 41.598 1.00 17.57 125 PHE A C 1
ATOM 872 O O . PHE A 1 125 ? 17.608 -2.092 42.782 1.00 18.99 125 PHE A O 1
ATOM 880 N N . ALA A 1 126 ? 16.156 -2.752 41.169 1.00 19.15 126 ALA A N 1
ATOM 881 C CA . ALA A 1 126 ? 15.018 -2.540 42.068 1.00 18.78 126 ALA A CA 1
ATOM 882 C C . ALA A 1 126 ? 15.111 -3.416 43.310 1.00 20.09 126 ALA A C 1
ATOM 883 O O . ALA A 1 126 ? 14.787 -2.966 44.417 1.00 23.92 126 ALA A O 1
ATOM 885 N N . LYS A 1 127 ? 15.511 -4.675 43.120 1.00 21.23 127 LYS A N 1
ATOM 886 C CA . LYS A 1 127 ? 15.625 -5.645 44.194 1.00 21.52 127 LYS A CA 1
ATOM 887 C C . LYS A 1 127 ? 16.769 -5.306 45.149 1.00 21.23 127 LYS A C 1
ATOM 888 O O . LYS A 1 127 ? 16.553 -5.361 46.349 1.00 25.23 127 LYS A O 1
ATOM 894 N N . HIS A 1 128 ? 17.960 -5.020 44.607 1.00 20.16 128 HIS A N 1
ATOM 895 C CA . HIS A 1 128 ? 19.164 -4.873 45.410 1.00 22.55 128 HIS A CA 1
ATOM 896 C C . HIS A 1 128 ? 19.264 -3.485 46.039 1.00 22.00 128 HIS A C 1
ATOM 897 O O . HIS A 1 128 ? 20.014 -3.242 46.976 1.00 28.17 128 HIS A O 1
ATOM 904 N N . GLY A 1 129 ? 18.539 -2.524 45.494 1.00 24.25 129 GLY A N 1
ATOM 905 C CA . GLY A 1 129 ? 18.761 -1.147 45.943 1.00 24.89 129 GLY A CA 1
ATOM 906 C C . GLY A 1 129 ? 17.527 -0.525 46.552 1.00 25.53 129 GLY A C 1
ATOM 907 O O . GLY A 1 129 ? 17.603 0.567 47.122 1.00 29.50 129 GLY A O 1
ATOM 908 N N . ASP A 1 130 ? 16.380 -1.209 46.429 1.00 23.67 130 ASP A N 1
ATOM 909 C CA . ASP A 1 130 ? 15.130 -0.591 46.901 1.00 24.69 130 ASP A CA 1
ATOM 910 C C . ASP A 1 130 ? 14.961 0.767 46.218 1.00 22.75 130 ASP A C 1
ATOM 911 O O . ASP A 1 130 ? 14.830 1.823 46.831 1.00 23.60 130 ASP A O 1
ATOM 916 N N . VAL A 1 131 ? 14.967 0.696 44.889 1.00 21.38 131 VAL A N 1
ATOM 917 C CA . VAL A 1 131 ? 14.812 1.829 44.009 1.00 17.38 131 VAL A CA 1
ATOM 918 C C . VAL A 1 131 ? 13.785 1.502 42.921 1.00 17.85 131 VAL A C 1
ATOM 919 O O . VAL A 1 131 ? 13.420 0.341 42.660 1.00 19.76 131 VAL A O 1
ATOM 923 N N . VAL A 1 132 ? 13.336 2.575 42.272 1.00 17.84 132 VAL A N 1
ATOM 924 C CA . VAL A 1 132 ? 12.478 2.491 41.089 1.00 17.75 132 VAL A CA 1
ATOM 925 C C . VAL A 1 132 ? 13.345 2.712 39.848 1.00 16.06 132 VAL A C 1
ATOM 926 O O . VAL A 1 132 ? 14.184 3.593 39.892 1.00 19.47 132 VAL A O 1
ATOM 930 N N . VAL A 1 133 ? 13.161 1.902 38.819 1.00 15.48 133 VAL A N 1
ATOM 931 C CA . VAL A 1 133 ? 13.923 2.049 37.590 1.00 16.24 133 VAL A CA 1
ATOM 932 C C . VAL A 1 133 ? 12.955 2.347 36.446 1.00 15.60 133 VAL A C 1
ATOM 933 O O . VAL A 1 133 ? 11.884 1.719 36.348 1.00 19.05 133 VAL A O 1
ATOM 937 N N . VAL A 1 134 ? 13.323 3.297 35.603 1.00 15.00 134 VAL A N 1
ATOM 938 C CA . VAL A 1 134 ? 12.541 3.623 34.431 1.00 14.25 134 VAL A CA 1
ATOM 939 C C . VAL A 1 134 ? 13.447 3.491 33.217 1.00 13.68 134 VAL A C 1
ATOM 940 O O . VAL A 1 134 ? 14.571 4.003 33.259 1.00 17.44 134 VAL A O 1
ATOM 944 N N . THR A 1 135 ? 12.941 2.783 32.175 1.00 15.43 135 THR A N 1
ATOM 945 C CA . THR A 1 135 ? 13.695 2.745 30.919 1.00 14.32 135 THR A CA 1
ATOM 946 C C . THR A 1 135 ? 12.739 3.271 29.852 1.00 13.27 135 THR A C 1
ATOM 947 O O . THR A 1 135 ? 11.501 3.122 29.949 1.00 17.58 135 THR A O 1
ATOM 954 N N . ILE A 1 136 ? 13.300 3.934 28.849 1.00 16.81 136 ILE A N 1
ATOM 955 C CA . ILE A 1 136 ? 12.494 4.592 27.834 1.00 14.59 136 ILE A CA 1
ATOM 956 C C . ILE A 1 136 ? 12.897 4.263 26.399 1.00 15.52 136 ILE A C 1
ATOM 957 O O . ILE A 1 136 ? 14.042 3.837 26.169 1.00 17.71 136 ILE A O 1
ATOM 962 N N . ASN A 1 137 ? 11.980 4.488 25.462 1.00 16.64 137 ASN A N 1
ATOM 963 C CA . ASN A 1 137 ? 12.268 4.640 24.037 1.00 15.34 137 ASN A CA 1
ATOM 964 C C . ASN A 1 137 ? 12.227 6.155 23.721 1.00 15.23 137 ASN A C 1
ATOM 965 O O . ASN A 1 137 ? 11.563 6.911 24.446 1.00 19.97 137 ASN A O 1
ATOM 970 N N . TYR A 1 138 ? 12.935 6.554 22.684 1.00 16.54 138 TYR A N 1
ATOM 971 C CA . TYR A 1 138 ? 12.911 7.916 22.139 1.00 14.95 138 TYR A CA 1
ATOM 972 C C . TYR A 1 138 ? 13.134 7.857 20.642 1.00 18.07 138 TYR A C 1
ATOM 973 O O . TYR A 1 138 ? 13.790 6.903 20.174 1.00 17.35 138 TYR A O 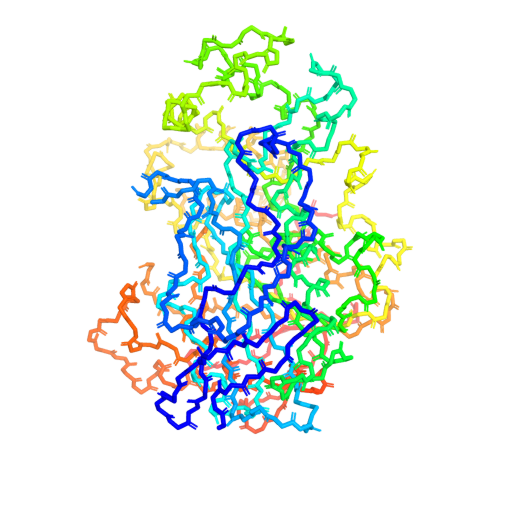1
ATOM 982 N N . ARG A 1 139 ? 12.661 8.778 19.811 1.00 16.44 139 ARG A N 1
ATOM 983 C CA . ARG A 1 139 ? 12.847 8.686 18.367 1.00 16.51 139 ARG A CA 1
ATOM 984 C C . ARG A 1 139 ? 14.322 8.792 18.014 1.00 15.97 139 ARG A C 1
ATOM 985 O O . ARG A 1 139 ? 15.064 9.555 18.634 1.00 17.57 139 ARG A O 1
ATOM 993 N N . MET A 1 140 ? 14.730 8.022 16.993 1.00 16.00 140 MET A N 1
ATOM 994 C CA . MET A 1 140 ? 16.111 7.944 16.575 1.00 17.38 140 MET A CA 1
ATOM 995 C C . MET A 1 140 ? 16.229 8.153 15.069 1.00 17.00 140 MET A C 1
ATOM 996 O O . MET A 1 140 ? 15.197 8.260 14.364 1.00 18.00 140 MET A O 1
ATOM 1005 N N . ASN A 1 141 ? 17.470 8.182 14.590 1.00 17.15 141 ASN A N 1
ATOM 1006 C CA . ASN A 1 141 ? 17.838 8.244 13.178 1.00 15.85 141 ASN A CA 1
ATOM 1007 C C . ASN A 1 141 ? 16.958 9.262 12.458 1.00 17.21 141 ASN A C 1
ATOM 1008 O O . ASN A 1 141 ? 16.852 10.389 12.968 1.00 19.44 141 ASN A O 1
ATOM 1013 N N . VAL A 1 142 ? 16.377 8.917 11.323 1.00 18.77 142 VAL A N 1
ATOM 1014 C CA . VAL A 1 142 ? 15.728 9.966 10.508 1.00 19.69 142 VAL A CA 1
ATOM 1015 C C . VAL A 1 142 ? 14.418 10.443 11.088 1.00 21.85 142 VAL A C 1
ATOM 1016 O O . VAL A 1 142 ? 13.877 11.476 10.659 1.00 27.31 142 VAL A O 1
ATOM 1023 N N . PHE A 1 143 ? 13.884 9.741 12.110 1.00 19.93 143 PHE A N 1
ATOM 1024 C CA . PHE A 1 143 ? 12.626 10.178 12.684 1.00 16.91 143 PHE A CA 1
ATOM 1025 C C . PHE A 1 143 ? 12.843 11.119 13.853 1.00 18.97 143 PHE A C 1
ATOM 1026 O O . PHE A 1 143 ? 11.955 11.918 14.142 1.00 21.74 143 PHE A O 1
ATOM 1034 N N . GLY A 1 144 ? 14.005 11.049 14.504 1.00 18.37 144 GLY A N 1
ATOM 1035 C CA . GLY A 1 144 ? 14.277 11.800 15.711 1.00 18.21 144 GLY A CA 1
ATOM 1036 C C . GLY A 1 144 ? 15.332 12.873 15.499 1.00 17.65 144 GLY A C 1
ATOM 1037 O O . GLY A 1 144 ? 15.451 13.788 16.326 1.00 19.48 144 GLY A O 1
ATOM 1038 N N . PHE A 1 145 ? 16.165 12.787 14.438 1.00 18.00 145 PHE A N 1
ATOM 1039 C CA . PHE A 1 145 ? 17.303 13.703 14.287 1.00 18.46 145 PHE A CA 1
ATOM 1040 C C . PHE A 1 145 ? 17.463 14.155 12.843 1.00 18.63 145 PHE A C 1
ATOM 1041 O O . PHE A 1 145 ? 18.568 14.338 12.331 1.00 23.43 145 PHE A O 1
ATOM 1049 N N . LEU A 1 146 ? 16.341 14.360 12.142 1.00 19.22 146 LEU A N 1
ATOM 1050 C CA . LEU A 1 146 ? 16.424 14.878 10.781 1.00 19.83 146 LEU A CA 1
ATOM 1051 C C . LEU A 1 146 ? 16.384 16.397 10.850 1.00 20.44 146 LEU A C 1
ATOM 1052 O O . LEU A 1 146 ? 15.333 17.012 11.037 1.00 26.28 146 LEU A O 1
ATOM 1057 N N . HIS A 1 147 ? 17.548 17.035 10.689 1.00 20.92 147 HIS A N 1
ATOM 1058 C CA . HIS A 1 147 ? 17.544 18.498 10.800 1.00 22.55 147 HIS A CA 1
ATOM 1059 C C . HIS A 1 147 ? 16.969 19.111 9.546 1.00 23.11 147 HIS A C 1
ATOM 1060 O O . HIS A 1 147 ? 17.575 18.973 8.475 1.00 27.00 147 HIS A O 1
ATOM 1067 N N . LEU A 1 148 ? 15.830 19.786 9.659 1.00 26.10 148 LEU A N 1
ATOM 1068 C CA . LEU A 1 148 ? 15.209 20.422 8.495 1.00 26.14 148 LEU A CA 1
ATOM 1069 C C . LEU A 1 148 ? 15.382 21.927 8.456 1.00 27.89 148 LEU A C 1
ATOM 1070 O O . LEU A 1 148 ? 15.014 22.535 7.450 1.00 34.21 148 LEU A O 1
ATOM 1075 N N . GLY A 1 149 ? 15.925 22.559 9.474 1.00 30.57 149 GLY A N 1
ATOM 1076 C CA . GLY A 1 149 ? 16.068 24.020 9.479 1.00 37.29 149 GLY A CA 1
ATOM 1077 C C . GLY A 1 149 ? 14.699 24.646 9.249 1.00 40.28 149 GLY A C 1
ATOM 1078 O O . GLY A 1 149 ? 13.728 24.108 9.795 1.00 38.95 149 GLY A O 1
ATOM 1079 N N . ASP A 1 150 ? 14.617 25.711 8.462 1.00 43.48 150 ASP A N 1
ATOM 1080 C CA . ASP A 1 150 ? 13.347 26.281 8.038 1.00 47.51 150 ASP A CA 1
ATOM 1081 C C . ASP A 1 150 ? 12.949 25.773 6.657 1.00 43.87 150 ASP A C 1
ATOM 1082 O O . ASP A 1 150 ? 12.115 26.371 5.988 1.00 51.38 150 ASP A O 1
ATOM 1087 N N . SER A 1 151 ? 13.543 24.672 6.194 1.00 44.25 151 SER A N 1
ATOM 1088 C CA . SER A 1 151 ? 13.282 24.291 4.794 1.00 43.40 151 SER A CA 1
ATOM 1089 C C . SER A 1 151 ? 11.876 23.769 4.558 1.00 41.06 151 SER A C 1
ATOM 1090 O O . SER A 1 151 ? 11.403 23.786 3.409 1.00 42.68 151 SER A O 1
ATOM 1093 N N . PHE A 1 152 ? 11.191 23.330 5.608 1.00 36.36 152 PHE A N 1
ATOM 1094 C CA . PHE A 1 152 ? 9.797 22.904 5.513 1.00 34.67 152 PHE A CA 1
ATOM 1095 C C . PHE A 1 152 ? 8.866 23.785 6.345 1.00 35.47 152 PHE A C 1
ATOM 1096 O O . PHE A 1 152 ? 7.727 23.398 6.603 1.00 42.83 152 PHE A O 1
ATOM 1104 N N . GLY A 1 153 ? 9.313 24.960 6.758 1.00 40.97 153 GLY A N 1
ATOM 1105 C CA . GLY A 1 153 ? 8.460 25.899 7.499 1.00 40.13 153 GLY A CA 1
ATOM 1106 C C . GLY A 1 153 ? 8.802 25.833 8.984 1.00 38.66 153 GLY A C 1
ATOM 1107 O O . GLY A 1 153 ? 9.505 24.911 9.423 1.00 39.36 153 GLY A O 1
ATOM 1108 N N . GLU A 1 154 ? 8.314 26.787 9.748 1.00 40.57 154 GLU A N 1
ATOM 1109 C CA . GLU A 1 154 ? 8.625 26.937 11.163 1.00 41.80 154 GLU A CA 1
ATOM 1110 C C . GLU A 1 154 ? 8.145 25.754 11.999 1.00 38.63 154 GLU A C 1
ATOM 1111 O O . GLU A 1 154 ? 8.813 25.423 12.980 1.00 35.61 154 GLU A O 1
ATOM 1117 N N . ALA A 1 155 ? 7.035 25.109 11.647 1.00 40.61 155 ALA A N 1
ATOM 1118 C CA . ALA A 1 155 ? 6.598 23.907 12.388 1.00 38.36 155 ALA A CA 1
ATOM 1119 C C . ALA A 1 155 ? 7.630 22.792 12.528 1.00 32.80 155 ALA A C 1
ATOM 1120 O O . ALA A 1 155 ? 7.610 22.013 13.487 1.00 30.32 155 ALA A O 1
ATOM 1122 N N . TYR A 1 156 ? 8.571 22.645 11.600 1.00 30.63 156 TYR A N 1
ATOM 1123 C CA . TYR A 1 156 ? 9.567 21.595 11.642 1.00 30.03 156 TYR A CA 1
ATOM 1124 C C . TYR A 1 156 ? 10.937 22.079 12.086 1.00 31.81 156 TYR A C 1
ATOM 1125 O O . TYR A 1 156 ? 11.965 21.372 11.993 1.00 30.41 156 TYR A O 1
ATOM 1134 N N . ALA A 1 157 ? 10.984 23.311 12.608 1.00 32.97 157 ALA A N 1
ATOM 1135 C CA . ALA A 1 157 ? 12.283 23.854 13.002 1.00 34.22 157 ALA A CA 1
ATOM 1136 C C . ALA A 1 157 ? 12.978 23.093 14.132 1.00 33.54 157 ALA A C 1
ATOM 1137 O O . ALA A 1 157 ? 14.191 23.309 14.310 1.00 33.88 157 ALA A O 1
ATOM 1139 N N . GLN A 1 158 ? 12.303 22.250 14.901 1.00 27.98 158 GLN A N 1
ATOM 1140 C CA . GLN A 1 158 ? 12.930 21.521 16.009 1.00 27.38 158 GLN A CA 1
ATOM 1141 C C . GLN A 1 158 ? 13.322 20.113 15.597 1.00 23.98 158 GLN A C 1
ATOM 1142 O O . GLN A 1 158 ? 13.819 19.336 16.409 1.00 23.27 158 GLN A O 1
ATOM 1148 N N . ALA A 1 159 ? 13.077 19.748 14.338 1.00 24.25 159 ALA A N 1
ATOM 1149 C CA . ALA A 1 159 ? 13.124 18.347 13.928 1.00 23.92 159 ALA A CA 1
ATOM 1150 C C . ALA A 1 159 ? 14.480 17.700 14.175 1.00 22.73 159 ALA A C 1
ATOM 1151 O O . ALA A 1 159 ? 14.556 16.479 14.333 1.00 21.09 159 ALA A O 1
ATOM 1153 N N . GLY A 1 160 ? 15.553 18.461 14.212 1.00 22.17 160 GLY A N 1
ATOM 1154 C CA . GLY A 1 160 ? 16.890 17.882 14.370 1.00 21.36 160 GLY A CA 1
ATOM 1155 C C . GLY A 1 160 ? 17.140 17.349 15.758 1.00 18.10 160 GLY A C 1
ATOM 1156 O O . GLY A 1 160 ? 18.133 16.650 15.918 1.00 21.36 160 GLY A O 1
ATOM 1157 N N . ASN A 1 161 ? 16.263 17.681 16.721 1.00 18.54 161 ASN A N 1
ATOM 1158 C CA . ASN A 1 161 ? 16.469 17.266 18.117 1.00 18.36 161 ASN A CA 1
ATOM 1159 C C . ASN A 1 161 ? 15.231 16.619 18.694 1.00 19.51 161 ASN A C 1
ATOM 1160 O O . ASN A 1 161 ? 15.029 16.607 19.924 1.00 17.77 161 ASN A O 1
ATOM 1165 N N . LEU A 1 162 ? 14.389 16.057 17.829 1.00 17.88 162 LEU A N 1
ATOM 1166 C CA . LEU A 1 162 ? 13.179 15.460 18.420 1.00 16.93 162 LEU A CA 1
ATOM 1167 C C . LEU A 1 162 ? 13.483 14.337 19.398 1.00 14.25 162 LEU A C 1
ATOM 1168 O O . LEU A 1 162 ? 12.745 14.213 20.367 1.00 17.71 162 LEU A O 1
ATOM 1173 N N . GLY A 1 163 ? 14.495 13.502 19.217 1.00 14.82 163 GLY A N 1
ATOM 1174 C CA . GLY A 1 163 ? 14.739 12.388 20.128 1.00 15.37 163 GLY A CA 1
ATOM 1175 C C . GLY A 1 163 ? 15.057 12.955 21.516 1.00 15.80 163 GLY A C 1
ATOM 1176 O O . GLY A 1 163 ? 14.698 12.368 22.529 1.00 17.96 163 GLY A O 1
ATOM 1177 N N . ILE A 1 164 ? 15.706 14.122 21.599 1.00 16.59 164 ILE A N 1
ATOM 1178 C CA . ILE A 1 164 ? 15.992 14.791 22.881 1.00 17.22 164 ILE A CA 1
ATOM 1179 C C . ILE A 1 164 ? 14.695 15.308 23.472 1.00 15.91 164 ILE A C 1
ATOM 1180 O O . ILE A 1 164 ? 14.462 15.176 24.677 1.00 18.14 164 ILE A O 1
ATOM 1185 N N . LEU A 1 165 ? 13.794 15.882 22.684 1.00 17.21 165 LEU A N 1
ATOM 1186 C CA . LEU A 1 165 ? 12.506 16.325 23.231 1.00 17.07 165 LEU A CA 1
ATOM 1187 C C . LEU A 1 165 ? 11.666 15.163 23.750 1.00 15.99 165 LEU A C 1
ATOM 1188 O O . LEU A 1 165 ? 10.899 15.297 24.714 1.00 17.26 165 LEU A O 1
ATOM 1193 N N . ASP A 1 166 ? 11.783 14.001 23.123 1.00 16.85 166 ASP A N 1
ATOM 1194 C CA . ASP A 1 166 ? 11.094 12.779 23.548 1.00 15.05 166 ASP A CA 1
ATOM 1195 C C . ASP A 1 166 ? 11.581 12.420 24.946 1.00 15.99 166 ASP A C 1
ATOM 1196 O O . ASP A 1 166 ? 10.855 12.100 25.885 1.00 17.94 166 ASP A O 1
ATOM 1201 N N . GLN A 1 167 ? 12.903 12.467 25.135 1.00 15.40 167 GLN A N 1
ATOM 1202 C CA . GLN A 1 167 ? 13.482 12.123 26.445 1.00 15.91 167 GLN A CA 1
ATOM 1203 C C . GLN A 1 167 ? 12.967 13.075 27.506 1.00 15.77 167 GLN A C 1
ATOM 1204 O O . GLN A 1 167 ? 12.616 12.644 28.604 1.00 18.08 167 GLN A O 1
ATOM 1210 N N . VAL A 1 168 ? 12.932 14.374 27.196 1.00 16.06 168 VAL A N 1
ATOM 1211 C CA . VAL A 1 168 ? 12.397 15.359 28.139 1.00 17.80 168 VAL A CA 1
ATOM 1212 C C . VAL A 1 168 ? 10.935 15.075 28.441 1.00 16.96 168 VAL A C 1
ATOM 1213 O O . VAL A 1 168 ? 10.481 15.165 29.587 1.00 19.63 168 VAL A O 1
ATOM 1217 N N . ALA A 1 169 ? 10.146 14.713 27.431 1.00 16.93 169 ALA A N 1
ATOM 1218 C CA . ALA A 1 169 ? 8.732 14.354 27.610 1.00 17.86 169 ALA A CA 1
ATOM 1219 C C . ALA A 1 169 ? 8.579 13.170 28.558 1.00 15.93 169 ALA A C 1
ATOM 1220 O O . ALA A 1 169 ? 7.699 13.152 29.430 1.00 19.48 169 ALA A O 1
ATOM 1222 N N . ALA A 1 170 ? 9.402 12.132 28.419 1.00 17.30 170 ALA A N 1
ATOM 1223 C CA . ALA A 1 170 ? 9.351 10.975 29.315 1.00 16.09 170 ALA A CA 1
ATOM 1224 C C . ALA A 1 170 ? 9.724 11.372 30.740 1.00 16.06 170 ALA A C 1
ATOM 1225 O O . ALA A 1 170 ? 9.138 10.911 31.712 1.00 17.03 170 ALA A O 1
ATOM 1227 N N . LEU A 1 171 ? 10.738 12.227 30.870 1.00 16.74 171 LEU A N 1
ATOM 1228 C CA . LEU A 1 171 ? 11.154 12.699 32.188 1.00 16.85 171 LEU A CA 1
ATOM 1229 C C . LEU A 1 171 ? 10.047 13.535 32.814 1.00 18.38 171 LEU A C 1
ATOM 1230 O O . LEU A 1 171 ? 9.843 13.427 34.057 1.00 20.86 171 LEU A O 1
ATOM 1235 N N . ARG A 1 172 ? 9.337 14.367 32.052 1.00 20.48 172 ARG A N 1
ATOM 1236 C CA . ARG A 1 172 ? 8.172 15.064 32.616 1.00 20.16 172 ARG A CA 1
ATOM 1237 C C . ARG A 1 172 ? 7.071 14.087 33.058 1.00 19.83 172 ARG A C 1
ATOM 1238 O O . ARG A 1 172 ? 6.452 14.342 34.133 1.00 25.94 172 ARG A O 1
ATOM 1246 N N . TRP A 1 173 ? 6.851 13.026 32.286 1.00 19.18 173 TRP A N 1
ATOM 1247 C CA . TRP A 1 173 ? 5.845 12.037 32.676 1.00 19.06 173 TRP A CA 1
ATOM 1248 C C . TRP A 1 173 ? 6.247 11.464 34.043 1.00 18.51 173 TRP A C 1
ATOM 1249 O O . TRP A 1 173 ? 5.450 11.312 35.002 1.00 20.07 173 TRP A O 1
ATOM 1260 N N . VAL A 1 174 ? 7.530 11.095 34.144 1.00 19.35 174 VAL A N 1
ATOM 1261 C CA . VAL A 1 174 ? 7.994 10.478 35.400 1.00 17.37 174 VAL A CA 1
ATOM 1262 C C . VAL A 1 174 ? 7.873 11.436 36.572 1.00 19.58 174 VAL A C 1
ATOM 1263 O O . VAL A 1 174 ? 7.397 11.110 37.686 1.00 20.52 174 VAL A O 1
ATOM 1267 N N . LYS A 1 175 ? 8.293 12.697 36.423 1.00 19.90 175 LYS A N 1
ATOM 1268 C CA . LYS A 1 175 ? 8.143 13.654 37.523 1.00 21.57 175 LYS A CA 1
ATOM 1269 C C . LYS A 1 175 ? 6.677 13.785 37.946 1.00 21.40 175 LYS A C 1
ATOM 1270 O O . LYS A 1 175 ? 6.366 13.894 39.147 1.00 26.80 175 LYS A O 1
ATOM 1276 N N . GLU A 1 176 ? 5.761 13.731 36.961 1.00 22.98 176 GLU A N 1
ATOM 1277 C CA . GLU A 1 176 ? 4.331 13.888 37.252 1.00 24.74 176 GLU A CA 1
ATOM 1278 C C . GLU A 1 176 ? 3.693 12.632 37.836 1.00 25.37 176 GLU A C 1
ATOM 1279 O O . GLU A 1 176 ? 2.731 12.763 38.628 1.00 28.34 176 GLU A O 1
ATOM 1285 N N . ASN A 1 177 ? 4.166 11.438 37.497 1.00 22.94 177 ASN A N 1
ATOM 1286 C CA . ASN A 1 177 ? 3.452 10.216 37.853 1.00 22.26 177 ASN A CA 1
ATOM 1287 C C . ASN A 1 177 ? 4.219 9.221 38.698 1.00 20.37 177 ASN A C 1
ATOM 1288 O O . ASN A 1 177 ? 3.546 8.292 39.176 1.00 24.09 177 ASN A O 1
ATOM 1293 N N . ILE A 1 178 ? 5.523 9.307 38.887 1.00 20.60 178 ILE A N 1
ATOM 1294 C CA . ILE A 1 178 ? 6.258 8.190 39.497 1.00 20.28 178 ILE A CA 1
ATOM 1295 C C . ILE A 1 178 ? 5.927 7.970 40.960 1.00 19.01 178 ILE A C 1
ATOM 1296 O O . ILE A 1 178 ? 6.138 6.850 41.460 1.00 23.74 178 ILE A O 1
ATOM 1301 N N . ALA A 1 179 ? 5.427 8.966 41.655 1.00 21.96 179 ALA A N 1
ATOM 1302 C CA . ALA A 1 179 ? 5.078 8.744 43.069 1.00 23.67 179 ALA A CA 1
ATOM 1303 C C . ALA A 1 179 ? 4.130 7.560 43.267 1.00 23.27 179 ALA A C 1
ATOM 1304 O O . ALA A 1 179 ? 4.190 6.823 44.260 1.00 29.82 179 ALA A O 1
ATOM 1306 N N . ALA A 1 180 ? 3.237 7.375 42.290 1.00 25.95 180 ALA A N 1
ATOM 1307 C CA . ALA A 1 180 ? 2.232 6.310 42.349 1.00 26.16 180 ALA A CA 1
ATOM 1308 C C . ALA A 1 180 ? 2.865 4.923 42.240 1.00 24.74 180 ALA A C 1
ATOM 1309 O O . ALA A 1 180 ? 2.256 3.905 42.649 1.00 28.25 180 ALA A O 1
ATOM 1311 N N . PHE A 1 181 ? 4.074 4.839 41.698 1.00 23.77 181 PHE A N 1
ATOM 1312 C CA . PHE A 1 181 ? 4.819 3.599 41.521 1.00 21.11 181 PHE A CA 1
ATOM 1313 C C . PHE A 1 181 ? 5.867 3.387 42.609 1.00 22.50 181 PHE A C 1
ATOM 1314 O O . PHE A 1 181 ? 6.717 2.500 42.548 1.00 26.43 181 PHE A O 1
ATOM 1322 N N . GLY A 1 182 ? 5.813 4.241 43.649 1.00 22.69 182 GLY A N 1
ATOM 1323 C CA . GLY A 1 182 ? 6.758 4.074 44.749 1.00 21.78 182 GLY A CA 1
ATOM 1324 C C . GLY A 1 182 ? 8.019 4.909 44.653 1.00 22.93 182 GLY A C 1
ATOM 1325 O O . GLY A 1 182 ? 8.975 4.674 45.405 1.00 23.84 182 GLY A O 1
ATOM 1326 N N . GLY A 1 183 ? 8.062 5.869 43.742 1.00 21.04 183 GLY A N 1
ATOM 1327 C CA . GLY A 1 183 ? 9.292 6.621 43.499 1.00 19.49 183 GLY A CA 1
ATOM 1328 C C . GLY A 1 183 ? 9.198 8.042 44.012 1.00 19.08 183 GLY A C 1
ATOM 1329 O O . GLY A 1 183 ? 8.087 8.563 44.216 1.00 25.17 183 GLY A O 1
ATOM 1330 N N . ASP A 1 184 ? 10.362 8.658 44.210 1.00 21.93 184 ASP A N 1
ATOM 1331 C CA . ASP A 1 184 ? 10.410 10.051 44.663 1.00 23.47 184 ASP A CA 1
ATOM 1332 C C . ASP A 1 184 ? 10.650 10.971 43.475 1.00 21.77 184 ASP A C 1
ATOM 1333 O O . ASP A 1 184 ? 11.753 10.914 42.916 1.00 24.61 184 ASP A O 1
ATOM 1338 N N . PRO A 1 185 ? 9.702 11.780 43.053 1.00 23.30 185 PRO A N 1
ATOM 1339 C CA . PRO A 1 185 ? 9.941 12.640 41.868 1.00 23.80 185 PRO A CA 1
ATOM 1340 C C . PRO A 1 185 ? 11.035 13.666 42.140 1.00 25.07 185 PRO A C 1
ATOM 1341 O O . PRO A 1 185 ? 11.561 14.267 41.179 1.00 27.28 185 PRO A O 1
ATOM 1345 N N . ASP A 1 186 ? 11.401 13.874 43.406 1.00 22.90 186 ASP A N 1
ATOM 1346 C CA . ASP A 1 186 ? 12.449 14.837 43.734 1.00 24.92 186 ASP A CA 1
ATOM 1347 C C . ASP A 1 186 ? 13.808 14.164 43.928 1.00 22.91 186 ASP A C 1
ATOM 1348 O O . ASP A 1 186 ? 14.758 14.839 44.284 1.00 27.63 186 ASP A O 1
ATOM 1353 N N . ASN A 1 187 ? 13.867 12.850 43.689 1.00 19.93 187 ASN A N 1
ATOM 1354 C CA . ASN A 1 187 ? 15.124 12.121 43.727 1.00 22.78 187 ASN A CA 1
ATOM 1355 C C . ASN A 1 187 ? 15.326 11.287 42.455 1.00 19.93 187 ASN A C 1
ATOM 1356 O O . ASN A 1 187 ? 15.549 10.067 42.571 1.00 19.38 187 ASN A O 1
ATOM 1361 N N . ILE A 1 188 ? 15.264 11.915 41.277 1.00 17.23 188 ILE A N 1
ATOM 1362 C CA . ILE A 1 188 ? 15.531 11.223 40.023 1.00 15.51 188 ILE A CA 1
ATOM 1363 C C . ILE A 1 188 ? 16.986 11.432 39.632 1.00 15.85 188 ILE A C 1
ATOM 1364 O O . ILE A 1 188 ? 17.543 12.535 39.579 1.00 18.26 188 ILE A O 1
ATOM 1369 N N . THR A 1 189 ? 17.620 10.305 39.282 1.00 15.36 189 THR A N 1
ATOM 1370 C CA . THR A 1 189 ? 18.926 10.328 38.675 1.00 15.91 189 THR A CA 1
ATOM 1371 C C . THR A 1 189 ? 18.810 9.861 37.233 1.00 15.15 189 THR A C 1
ATOM 1372 O O . THR A 1 189 ? 18.320 8.727 37.019 1.00 18.69 189 THR A O 1
ATOM 1376 N N . ILE A 1 190 ? 19.240 10.694 36.301 1.00 15.30 190 ILE A N 1
ATOM 1377 C CA . ILE A 1 190 ? 19.230 10.249 34.879 1.00 14.08 190 ILE A CA 1
ATOM 1378 C C . ILE A 1 190 ? 20.579 9.616 34.575 1.00 14.56 190 ILE A C 1
ATOM 1379 O O . ILE A 1 190 ? 21.618 10.081 35.057 1.00 15.64 190 ILE A O 1
ATOM 1384 N N . PHE A 1 191 ? 20.598 8.543 33.776 1.00 13.89 191 PHE A N 1
ATOM 1385 C CA . PHE A 1 191 ? 21.907 7.942 33.436 1.00 13.55 191 PHE A CA 1
ATOM 1386 C C . PHE A 1 191 ? 21.801 7.307 32.054 1.00 11.99 191 PHE A C 1
ATOM 1387 O O . PHE A 1 191 ? 20.673 7.035 31.615 1.00 13.79 191 PHE A O 1
ATOM 1395 N N . GLY A 1 192 ? 22.958 7.095 31.430 1.00 12.73 192 GLY A N 1
ATOM 1396 C CA . GLY A 1 192 ? 22.927 6.541 30.088 1.00 14.20 192 GLY A CA 1
ATOM 1397 C C . GLY A 1 192 ? 24.367 6.174 29.700 1.00 14.85 192 GLY A C 1
ATOM 1398 O O . GLY A 1 192 ? 25.286 6.635 30.390 1.00 16.40 192 GLY A O 1
ATOM 1399 N N . GLU A 1 193 ? 24.485 5.376 28.646 1.00 15.23 193 GLU A N 1
ATOM 1400 C CA . GLU A 1 193 ? 25.776 4.978 28.127 1.00 15.39 193 GLU A CA 1
ATOM 1401 C C . GLU A 1 193 ? 25.865 5.409 26.654 1.00 14.12 193 GLU A C 1
ATOM 1402 O O . GLU A 1 193 ? 24.898 5.404 25.912 1.00 15.67 193 GLU A O 1
ATOM 1408 N N . SER A 1 194 ? 27.072 5.751 26.231 1.00 16.30 194 SER A N 1
ATOM 1409 C CA . SER A 1 194 ? 27.318 6.093 24.823 1.00 15.89 194 SER A CA 1
ATOM 1410 C C . SER A 1 194 ? 26.371 7.189 24.365 1.00 17.24 194 SER A C 1
ATOM 1411 O O . SER A 1 194 ? 26.337 8.235 25.033 1.00 16.14 194 SER A O 1
ATOM 1414 N N . ALA A 1 195 ? 25.597 6.990 23.314 1.00 15.40 195 ALA A N 1
ATOM 1415 C CA . ALA A 1 195 ? 24.643 8.013 22.902 1.00 15.37 195 ALA A CA 1
ATOM 1416 C C . ALA A 1 195 ? 23.671 8.362 24.020 1.00 15.72 195 ALA A C 1
ATOM 1417 O O . ALA A 1 195 ? 23.163 9.480 24.069 1.00 16.05 195 ALA A O 1
ATOM 1419 N N . GLY A 1 196 ? 23.435 7.437 24.933 1.00 15.08 196 GLY A N 1
ATOM 1420 C CA . GLY A 1 196 ? 22.571 7.711 26.072 1.00 14.70 196 GLY A CA 1
ATOM 1421 C C . GLY A 1 196 ? 23.237 8.691 27.030 1.00 14.57 196 GLY A C 1
ATOM 1422 O O . GLY A 1 196 ? 22.620 9.517 27.685 1.00 15.33 196 GLY A O 1
ATOM 1423 N N . ALA A 1 197 ? 24.562 8.601 27.135 1.00 16.19 197 ALA A N 1
ATOM 1424 C CA . ALA A 1 197 ? 25.310 9.511 28.012 1.00 13.83 197 ALA A CA 1
ATOM 1425 C C . ALA A 1 197 ? 25.413 10.853 27.298 1.00 13.50 197 ALA A C 1
ATOM 1426 O O . ALA A 1 197 ? 25.404 11.888 27.969 1.00 17.00 197 ALA A O 1
ATOM 1428 N N . ALA A 1 198 ? 25.512 10.815 25.969 1.00 15.15 198 ALA A N 1
ATOM 1429 C CA . ALA A 1 198 ? 25.523 12.106 25.258 1.00 14.79 198 ALA A CA 1
ATOM 1430 C C . ALA A 1 198 ? 24.189 12.784 25.519 1.00 15.49 198 ALA A C 1
ATOM 1431 O O . ALA A 1 198 ? 24.078 14.011 25.753 1.00 16.90 198 ALA A O 1
ATOM 1433 N N . SER A 1 199 ? 23.123 11.970 25.502 1.00 15.47 199 SER A N 1
ATOM 1434 C CA . SER A 1 199 ? 21.798 12.514 25.831 1.00 13.81 199 SER A CA 1
ATOM 1435 C C . SER A 1 199 ? 21.739 13.113 27.216 1.00 14.02 199 SER A C 1
ATOM 1436 O O . SER A 1 199 ? 21.221 14.232 27.428 1.00 15.94 199 SER A O 1
ATOM 1439 N N . VAL A 1 200 ? 22.266 12.416 28.205 1.00 13.86 200 VAL A N 1
ATOM 1440 C CA . VAL A 1 200 ? 22.335 12.963 29.569 1.00 13.68 200 VAL A CA 1
ATOM 1441 C C . VAL A 1 200 ? 23.138 14.251 29.555 1.00 12.65 200 VAL A C 1
ATOM 1442 O O . VAL A 1 200 ? 22.745 15.233 30.218 1.00 16.91 200 VAL A O 1
ATOM 1446 N N . GLY A 1 201 ? 24.222 14.323 28.788 1.00 15.25 201 GLY A N 1
ATOM 1447 C CA . GLY A 1 201 ? 25.025 15.558 28.746 1.00 15.32 201 GLY A CA 1
ATOM 1448 C C . GLY A 1 201 ? 24.224 16.722 28.163 1.00 15.82 201 GLY A C 1
ATOM 1449 O O . GLY A 1 201 ? 24.288 17.855 28.646 1.00 17.73 201 GLY A O 1
ATOM 1450 N N . VAL A 1 202 ? 23.434 16.457 27.116 1.00 14.48 202 VAL A N 1
ATOM 1451 C CA . VAL A 1 202 ? 22.543 17.463 26.551 1.00 14.97 202 VAL A CA 1
ATOM 1452 C C . VAL A 1 202 ? 21.501 17.912 27.564 1.00 16.44 202 VAL A C 1
ATOM 1453 O O . VAL A 1 202 ? 21.247 19.133 27.742 1.00 18.47 202 VAL A O 1
ATOM 1457 N N . LEU A 1 203 ? 20.886 16.978 28.273 1.00 17.46 203 LEU A N 1
ATOM 1458 C CA . LEU A 1 203 ? 19.791 17.297 29.193 1.00 17.55 203 LEU A CA 1
ATOM 1459 C C . LEU A 1 203 ? 20.302 18.130 30.348 1.00 17.27 203 LEU A C 1
ATOM 1460 O O . LEU A 1 203 ? 19.658 19.027 30.887 1.00 20.92 203 LEU A O 1
ATOM 1469 N N . LEU A 1 204 ? 21.525 17.839 30.771 1.00 17.92 204 LEU A N 1
ATOM 1470 C CA . LEU A 1 204 ? 22.148 18.626 31.836 1.00 21.34 204 LEU A CA 1
ATOM 1471 C C . LEU A 1 204 ? 22.210 20.102 31.441 1.00 21.26 204 LEU A C 1
ATOM 1472 O O . LEU A 1 204 ? 22.156 20.974 32.300 1.00 36.43 204 LEU A O 1
ATOM 1481 N N . SER A 1 205 ? 22.349 20.408 30.172 1.00 28.71 205 SER A N 1
ATOM 1482 C CA . SER A 1 205 ? 22.577 21.754 29.617 1.00 29.98 205 SER A CA 1
ATOM 1483 C C . SER A 1 205 ? 21.291 22.496 29.347 1.00 29.24 205 SER A C 1
ATOM 1484 O O . SER A 1 205 ? 21.291 23.693 29.145 1.00 29.74 205 SER A O 1
ATOM 1487 N N . LEU A 1 206 ? 20.180 21.788 29.289 1.00 25.09 206 LEU A N 1
ATOM 1488 C CA . LEU A 1 206 ? 18.937 22.280 28.725 1.00 25.57 206 LEU A CA 1
ATOM 1489 C C . LEU A 1 206 ? 18.051 23.008 29.716 1.00 26.38 206 LEU A C 1
ATOM 1490 O O . LEU A 1 206 ? 17.628 22.371 30.682 1.00 25.14 206 LEU A O 1
ATOM 1495 N N . PRO A 1 207 ? 17.788 24.273 29.461 1.00 29.87 207 PRO A N 1
ATOM 1496 C CA . PRO A 1 207 ? 16.935 25.036 30.364 1.00 30.64 207 PRO A CA 1
ATOM 1497 C C . PRO A 1 207 ? 15.622 24.322 30.637 1.00 33.05 207 PRO A C 1
ATOM 1498 O O . PRO A 1 207 ? 15.168 24.326 31.779 1.00 39.77 207 PRO A O 1
ATOM 1502 N N . GLU A 1 208 ? 15.009 23.723 29.622 1.00 33.80 208 GLU A N 1
ATOM 1503 C CA . GLU A 1 208 ? 13.641 23.208 29.790 1.00 37.35 208 GLU A CA 1
ATOM 1504 C C . GLU A 1 208 ? 13.665 21.849 30.503 1.00 32.84 208 GLU A C 1
ATOM 1505 O O . GLU A 1 208 ? 12.615 21.338 30.860 1.00 35.41 208 GLU A O 1
ATOM 1511 N N . ALA A 1 209 ? 14.838 21.286 30.731 1.00 28.43 209 ALA A N 1
ATOM 1512 C CA . ALA A 1 209 ? 14.911 20.119 31.609 1.00 27.05 209 ALA A CA 1
ATOM 1513 C C . ALA A 1 209 ? 15.350 20.450 33.034 1.00 27.88 209 ALA A C 1
ATOM 1514 O O . ALA A 1 209 ? 15.397 19.564 33.890 1.00 27.21 209 ALA A O 1
ATOM 1516 N N . SER A 1 210 ? 15.700 21.680 33.379 1.00 28.48 210 SER A N 1
ATOM 1517 C CA . SER A 1 210 ? 16.266 21.988 34.692 1.00 28.84 210 SER A CA 1
ATOM 1518 C C . SER A 1 210 ? 15.226 21.781 35.791 1.00 29.22 210 SER A C 1
ATOM 1519 O O . SER A 1 210 ? 14.091 22.244 35.599 1.00 35.90 210 SER A O 1
ATOM 1522 N N . GLY A 1 211 ? 15.575 21.121 36.892 1.00 29.85 211 GLY A N 1
ATOM 1523 C CA . GLY A 1 211 ? 14.626 20.813 37.946 1.00 27.65 211 GLY A CA 1
ATOM 1524 C C . GLY A 1 211 ? 13.885 19.506 37.700 1.00 25.76 211 GLY A C 1
ATOM 1525 O O . GLY A 1 211 ? 13.169 19.037 38.587 1.00 31.31 211 GLY A O 1
ATOM 1526 N N . LEU A 1 212 ? 14.000 18.855 36.529 1.00 24.04 212 LEU A N 1
ATOM 1527 C CA . LEU A 1 212 ? 13.331 17.577 36.355 1.00 21.12 212 LEU A CA 1
ATOM 1528 C C . LEU A 1 212 ? 14.107 16.421 36.981 1.00 21.45 212 LEU A C 1
ATOM 1529 O O . LEU A 1 212 ? 13.547 15.326 37.149 1.00 33.40 212 LEU A O 1
ATOM 1534 N N . PHE A 1 213 ? 15.375 16.606 37.290 1.00 20.35 213 PHE A N 1
ATOM 1535 C CA . PHE A 1 213 ? 16.165 15.517 37.839 1.00 18.04 213 PHE A CA 1
ATOM 1536 C C . PHE A 1 213 ? 17.158 16.122 38.837 1.00 16.75 213 PHE A C 1
ATOM 1537 O O . PHE A 1 213 ? 17.460 17.324 38.814 1.00 21.48 213 PHE A O 1
ATOM 1552 N N . ARG A 1 214 ? 17.661 15.277 39.715 1.00 18.60 214 ARG A N 1
ATOM 1553 C CA . ARG A 1 214 ? 18.529 15.723 40.805 1.00 20.23 214 ARG A CA 1
ATOM 1554 C C . ARG A 1 214 ? 20.003 15.434 40.583 1.00 17.22 214 ARG A C 1
ATOM 1555 O O . ARG A 1 214 ? 20.872 16.205 41.028 1.00 18.97 214 ARG A O 1
ATOM 1563 N N . ARG A 1 215 ? 20.341 14.329 39.920 1.00 17.35 215 ARG A N 1
ATOM 1564 C CA . ARG A 1 215 ? 21.707 13.887 39.695 1.00 17.89 215 ARG A CA 1
ATOM 1565 C C . ARG A 1 215 ? 21.841 13.278 38.309 1.00 15.84 215 ARG A C 1
ATOM 1566 O O . ARG A 1 215 ? 20.805 12.958 37.692 1.00 16.87 215 ARG A O 1
ATOM 1581 N N . ALA A 1 216 ? 23.053 13.073 37.832 1.00 16.10 216 ALA A N 1
ATOM 1582 C CA . ALA A 1 216 ? 23.204 12.450 36.494 1.00 13.44 216 ALA A CA 1
ATOM 1583 C C . ALA A 1 216 ? 24.417 11.540 36.477 1.00 14.84 216 ALA A C 1
ATOM 1584 O O . ALA A 1 216 ? 25.402 11.827 37.170 1.00 17.42 216 ALA A O 1
ATOM 1586 N N . MET A 1 217 ? 24.391 10.466 35.697 1.00 15.12 217 MET A N 1
ATOM 1587 C CA . MET A 1 217 ? 25.538 9.564 35.523 1.00 13.77 217 MET A CA 1
ATOM 1588 C C . MET A 1 217 ? 25.745 9.373 34.038 1.00 13.26 217 MET A C 1
ATOM 1589 O O . MET A 1 217 ? 24.800 9.100 33.276 1.00 16.72 217 MET A O 1
ATOM 1598 N N . LEU A 1 218 ? 26.997 9.503 33.615 1.00 15.11 218 LEU A N 1
ATOM 1599 C CA . LEU A 1 218 ? 27.392 9.467 32.190 1.00 14.16 218 LEU A CA 1
ATOM 1600 C C . LEU A 1 218 ? 28.435 8.372 31.967 1.00 13.51 218 LEU A C 1
ATOM 1601 O O . LEU A 1 218 ? 29.594 8.550 32.388 1.00 17.45 218 LEU A O 1
ATOM 1606 N N . GLN A 1 219 ? 28.066 7.267 31.304 1.00 14.09 219 GLN A N 1
ATOM 1607 C CA . GLN A 1 219 ? 28.935 6.119 31.095 1.00 14.25 219 GLN A CA 1
ATOM 1608 C C . GLN A 1 219 ? 29.467 6.171 29.672 1.00 14.09 219 GLN A C 1
ATOM 1609 O O . GLN A 1 219 ? 28.708 5.980 28.704 1.00 15.97 219 GLN A O 1
ATOM 1615 N N . SER A 1 220 ? 30.764 6.456 29.523 1.00 14.72 220 SER A N 1
ATOM 1616 C CA . SER A 1 220 ? 31.405 6.395 28.203 1.00 15.68 220 SER A CA 1
ATOM 1617 C C . SER A 1 220 ? 30.715 7.257 27.170 1.00 15.85 220 SER A C 1
ATOM 1618 O O . SER A 1 220 ? 30.419 6.875 26.039 1.00 18.04 220 SER A O 1
ATOM 1623 N N . GLY A 1 221 ? 30.411 8.491 27.581 1.00 15.84 221 GLY A N 1
ATOM 1624 C CA . GLY A 1 221 ? 29.944 9.524 26.680 1.00 17.91 221 GLY A CA 1
ATOM 1625 C C . GLY A 1 221 ? 29.736 10.835 27.443 1.00 17.40 221 GLY A C 1
ATOM 1626 O O . GLY A 1 221 ? 29.759 10.842 28.668 1.00 17.90 221 GLY A O 1
ATOM 1627 N N . SER A 1 222 ? 29.549 11.898 26.664 1.00 16.16 222 SER A N 1
ATOM 1628 C CA . SER A 1 222 ? 29.408 13.240 27.191 1.00 16.81 222 SER A CA 1
ATOM 1629 C C . SER A 1 222 ? 28.616 14.072 26.199 1.00 15.80 222 SER A C 1
ATOM 1630 O O . SER A 1 222 ? 28.402 13.559 25.094 1.00 17.44 222 SER A O 1
ATOM 1633 N N . GLY A 1 223 ? 28.272 15.302 26.549 1.00 16.28 223 GLY A N 1
ATOM 1634 C CA . GLY A 1 223 ? 27.563 16.168 25.619 1.00 18.69 223 GLY A CA 1
ATOM 1635 C C . GLY A 1 223 ? 28.258 16.372 24.292 1.00 19.49 223 GLY A C 1
ATOM 1636 O O . GLY A 1 223 ? 27.538 16.820 23.387 1.00 23.67 223 GLY A O 1
ATOM 1637 N N . SER A 1 224 ? 29.549 16.127 24.096 1.00 19.92 224 SER A N 1
ATOM 1638 C CA . SER A 1 224 ? 30.189 16.342 22.803 1.00 20.33 224 SER A CA 1
ATOM 1639 C C . SER A 1 224 ? 29.941 15.199 21.832 1.00 17.88 224 SER A C 1
ATOM 1640 O O . SER A 1 224 ? 30.094 15.309 20.602 1.00 21.82 224 SER A O 1
ATOM 1643 N N . LEU A 1 225 ? 29.569 14.047 22.368 1.00 18.73 225 LEU A N 1
ATOM 1644 C CA . LEU A 1 225 ? 29.552 12.838 21.528 1.00 18.71 225 LEU A CA 1
ATOM 1645 C C . LEU A 1 225 ? 28.423 12.892 20.519 1.00 21.28 225 LEU A C 1
ATOM 1646 O O . LEU A 1 225 ? 27.265 13.061 20.917 1.00 19.54 225 LEU A O 1
ATOM 1651 N N . LEU A 1 226 ? 28.695 12.764 19.233 1.00 20.72 226 LEU A N 1
ATOM 1652 C CA . LEU A 1 226 ? 27.715 12.695 18.143 1.00 20.11 226 LEU A CA 1
ATOM 1653 C C . LEU A 1 226 ? 27.017 14.032 17.945 1.00 20.54 226 LEU A C 1
ATOM 1654 O O . LEU A 1 226 ? 26.000 14.223 17.255 1.00 27.77 226 LEU A O 1
ATOM 1659 N N . LEU A 1 227 ? 27.539 15.099 18.532 1.00 18.30 227 LEU A N 1
ATOM 1660 C CA . LEU A 1 227 ? 26.941 16.418 18.384 1.00 18.64 227 LEU A CA 1
ATOM 1661 C C . LEU A 1 227 ? 27.223 17.009 17.001 1.00 22.10 227 LEU A C 1
ATOM 1662 O O . LEU A 1 227 ? 28.370 16.860 16.577 1.00 25.09 227 LEU A O 1
ATOM 1667 N N . ARG A 1 228 ? 26.231 17.640 16.381 1.00 22.18 228 ARG A N 1
ATOM 1668 C CA . ARG A 1 228 ? 26.362 18.194 15.035 1.00 24.05 228 ARG A CA 1
ATOM 1669 C C . ARG A 1 228 ? 26.165 19.705 15.005 1.00 23.99 228 ARG A C 1
ATOM 1670 O O . ARG A 1 228 ? 25.373 20.264 15.786 1.00 27.94 228 ARG A O 1
ATOM 1678 N N . SER A 1 229 ? 26.869 20.377 14.092 1.00 26.62 229 SER A N 1
ATOM 1679 C CA . SER A 1 229 ? 26.545 21.757 13.788 1.00 28.77 229 SER A CA 1
ATOM 1680 C C . SER A 1 229 ? 25.400 21.789 12.775 1.00 27.62 229 SER A C 1
ATOM 1681 O O . SER A 1 229 ? 25.156 20.781 12.099 1.00 29.08 229 SER A O 1
ATOM 1684 N N . PRO A 1 230 ? 24.707 22.914 12.681 1.00 30.14 230 PRO A N 1
ATOM 1685 C CA . PRO A 1 230 ? 23.568 23.027 11.760 1.00 28.70 230 PRO A CA 1
ATOM 1686 C C . PRO A 1 230 ? 24.042 22.829 10.324 1.00 28.76 230 PRO A C 1
ATOM 1687 O O . PRO A 1 230 ? 23.292 22.201 9.562 1.00 29.68 230 PRO A O 1
ATOM 1691 N N . GLU A 1 231 ? 25.228 23.354 10.037 1.00 30.94 231 GLU A N 1
ATOM 1692 C CA . GLU A 1 231 ? 25.733 23.265 8.656 1.00 37.19 231 GLU A CA 1
ATOM 1693 C C . GLU A 1 231 ? 25.945 21.802 8.274 1.00 29.27 231 GLU A C 1
ATOM 1694 O O . GLU A 1 231 ? 25.531 21.362 7.193 1.00 43.15 231 GLU A O 1
ATOM 1700 N N . THR A 1 232 ? 26.584 21.072 9.183 1.00 32.56 232 THR A N 1
ATOM 1701 C CA . THR A 1 232 ? 26.859 19.651 9.041 1.00 33.55 232 THR A CA 1
ATOM 1702 C C . THR A 1 232 ? 25.557 18.861 8.941 1.00 29.01 232 THR A C 1
ATOM 1703 O O . THR A 1 232 ? 25.394 18.031 8.045 1.00 32.91 232 THR A O 1
ATOM 1707 N N . ALA A 1 233 ? 24.615 19.088 9.850 1.00 26.27 233 ALA A N 1
ATOM 1708 C CA . ALA A 1 233 ? 23.340 18.366 9.830 1.00 24.51 233 ALA A CA 1
ATOM 1709 C C . ALA A 1 233 ? 22.524 18.667 8.574 1.00 24.90 233 ALA A C 1
ATOM 1710 O O . ALA A 1 233 ? 2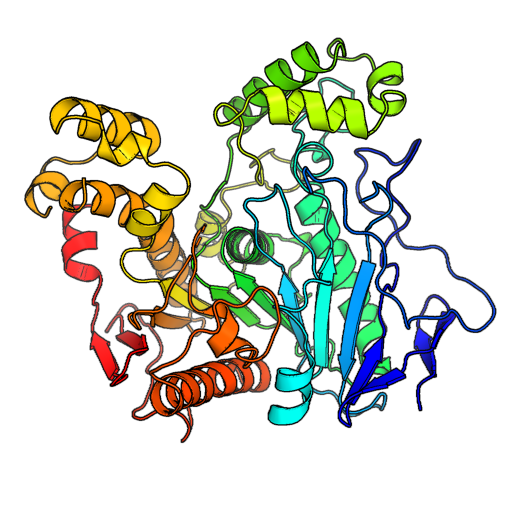1.898 17.779 7.994 1.00 26.53 233 ALA A O 1
ATOM 1712 N N . MET A 1 234 ? 22.495 19.916 8.099 1.00 25.54 234 MET A N 1
ATOM 1713 C CA . MET A 1 234 ? 21.713 20.210 6.899 1.00 26.38 234 MET A CA 1
ATOM 1714 C C . MET A 1 234 ? 22.245 19.478 5.673 1.00 27.35 234 MET A C 1
ATOM 1715 O O . MET A 1 234 ? 21.490 18.981 4.825 1.00 29.52 234 MET A O 1
ATOM 1724 N N . ALA A 1 235 ? 23.573 19.421 5.546 1.00 30.59 235 ALA A N 1
ATOM 1725 C CA . ALA A 1 235 ? 24.182 18.703 4.427 1.00 32.93 235 ALA A CA 1
ATOM 1726 C C . ALA A 1 235 ? 23.775 17.238 4.454 1.00 30.37 235 ALA A C 1
ATOM 1727 O O . ALA A 1 235 ? 23.470 16.715 3.374 1.00 32.98 235 ALA A O 1
ATOM 1729 N N . MET A 1 236 ? 23.770 16.612 5.625 1.00 28.82 236 MET A N 1
ATOM 1730 C CA . MET A 1 236 ? 23.299 15.233 5.717 1.00 28.65 236 MET A CA 1
ATOM 1731 C C . MET A 1 236 ? 21.840 15.145 5.296 1.00 24.93 236 MET A C 1
ATOM 1732 O O . MET A 1 236 ? 21.434 14.249 4.543 1.00 28.03 236 MET A O 1
ATOM 1737 N N . THR A 1 237 ? 21.001 16.053 5.771 1.00 24.48 237 THR A N 1
ATOM 1738 C CA . THR A 1 237 ? 19.578 16.017 5.423 1.00 25.37 237 THR A CA 1
ATOM 1739 C C . THR A 1 237 ? 19.351 16.096 3.924 1.00 25.06 237 THR A C 1
ATOM 1740 O O . THR A 1 237 ? 18.452 15.438 3.387 1.00 30.84 237 THR A O 1
ATOM 1744 N N . GLU A 1 238 ? 20.178 16.909 3.250 1.00 24.86 238 GLU A N 1
ATOM 1745 C CA . GLU A 1 238 ? 20.008 17.062 1.807 1.00 29.36 238 GLU A CA 1
ATOM 1746 C C . GLU A 1 238 ? 20.228 15.734 1.088 1.00 28.79 238 GLU A C 1
ATOM 1747 O O . GLU A 1 238 ? 19.552 15.379 0.101 1.00 34.89 238 GLU A O 1
ATOM 1753 N N . ARG A 1 239 ? 21.208 14.987 1.593 1.00 27.60 239 ARG A N 1
ATOM 1754 C CA . ARG A 1 239 ? 21.527 13.685 0.987 1.00 27.67 239 ARG A CA 1
ATOM 1755 C C . ARG A 1 239 ? 20.438 12.659 1.251 1.00 26.55 239 ARG A C 1
ATOM 1756 O O . ARG A 1 239 ? 20.066 11.920 0.332 1.00 29.82 239 ARG A O 1
ATOM 1764 N N . ILE A 1 240 ? 19.923 12.640 2.471 1.00 26.56 240 ILE A N 1
ATOM 1765 C CA . ILE A 1 240 ? 18.816 11.763 2.821 1.00 25.39 240 ILE A CA 1
ATOM 1766 C C . ILE A 1 240 ? 17.559 12.087 2.032 1.00 24.69 240 ILE A C 1
ATOM 1767 O O . ILE A 1 240 ? 16.872 11.194 1.511 1.00 28.68 240 ILE A O 1
ATOM 1772 N N . LEU A 1 241 ? 17.228 13.378 1.937 1.00 28.78 241 LEU A N 1
ATOM 1773 C CA . LEU A 1 241 ? 16.010 13.695 1.182 1.00 28.99 241 LEU A CA 1
ATOM 1774 C C . LEU A 1 241 ? 16.169 13.309 -0.282 1.00 32.16 241 LEU A C 1
ATOM 1775 O O . LEU A 1 241 ? 15.181 12.903 -0.901 1.00 34.26 241 LEU A O 1
ATOM 1780 N N . ASP A 1 242 ? 17.389 13.436 -0.806 1.00 32.54 242 ASP A N 1
ATOM 1781 C CA . ASP A 1 242 ? 17.605 13.028 -2.203 1.00 36.73 242 ASP A CA 1
ATOM 1782 C C . ASP A 1 242 ? 17.286 11.541 -2.368 1.00 33.41 242 ASP A C 1
ATOM 1783 O O . ASP A 1 242 ? 16.595 11.137 -3.318 1.00 35.89 242 ASP A O 1
ATOM 1788 N N . LYS A 1 243 ? 17.792 10.724 -1.431 1.00 32.99 243 LYS A N 1
ATOM 1789 C CA . LYS A 1 243 ? 17.601 9.269 -1.515 1.00 33.37 243 LYS A CA 1
ATOM 1790 C C . LYS A 1 243 ? 16.136 8.875 -1.335 1.00 32.82 243 LYS A C 1
ATOM 1791 O O . LYS A 1 243 ? 15.701 7.836 -1.867 1.00 34.18 243 LYS A O 1
ATOM 1797 N N . ALA A 1 244 ? 15.435 9.711 -0.573 1.00 28.86 244 ALA A N 1
ATOM 1798 C CA . ALA A 1 244 ? 14.043 9.432 -0.218 1.00 28.66 244 ALA A CA 1
ATOM 1799 C C . ALA A 1 244 ? 13.116 9.918 -1.317 1.00 31.04 244 ALA A C 1
ATOM 1800 O O . ALA A 1 244 ? 11.919 9.607 -1.300 1.00 33.93 244 ALA A O 1
ATOM 1802 N N . GLY A 1 245 ? 13.647 10.680 -2.273 1.00 32.11 245 GLY A N 1
ATOM 1803 C CA . GLY A 1 245 ? 12.764 11.212 -3.326 1.00 34.36 245 GLY A CA 1
ATOM 1804 C C . GLY A 1 245 ? 11.867 12.311 -2.791 1.00 35.96 245 GLY A C 1
ATOM 1805 O O . GLY A 1 245 ? 10.724 12.483 -3.229 1.00 38.67 245 GLY A O 1
ATOM 1806 N N . ILE A 1 246 ? 12.338 13.099 -1.820 1.00 31.64 246 ILE A N 1
ATOM 1807 C CA . ILE A 1 246 ? 11.549 14.188 -1.258 1.00 31.74 246 ILE A CA 1
ATOM 1808 C C . ILE A 1 246 ? 12.190 15.509 -1.676 1.00 33.09 246 ILE A C 1
ATOM 1809 O O . ILE A 1 246 ? 13.369 15.736 -1.351 1.00 34.42 246 ILE A O 1
ATOM 1814 N N . ARG A 1 247 ? 11.463 16.374 -2.385 1.00 34.76 247 ARG A N 1
ATOM 1815 C CA . ARG A 1 247 ? 12.082 17.663 -2.707 1.00 39.42 247 ARG A CA 1
ATOM 1816 C C . ARG A 1 247 ? 12.111 18.577 -1.487 1.00 37.80 247 ARG A C 1
ATOM 1817 O O . ARG A 1 247 ? 11.159 18.535 -0.701 1.00 38.74 247 ARG A O 1
ATOM 1825 N N . PRO A 1 248 ? 13.123 19.391 -1.239 1.00 40.55 248 PRO A N 1
ATOM 1826 C CA . PRO A 1 248 ? 13.058 20.364 -0.130 1.00 40.07 248 PRO A CA 1
ATOM 1827 C C . PRO A 1 248 ? 11.787 21.194 -0.140 1.00 39.74 248 PRO A C 1
ATOM 1828 O O . PRO A 1 248 ? 11.446 21.876 -1.107 1.00 47.04 248 PRO A O 1
ATOM 1832 N N . GLY A 1 249 ? 11.026 21.135 0.949 1.00 41.44 249 GLY A N 1
ATOM 1833 C CA . GLY A 1 249 ? 9.802 21.919 1.037 1.00 39.60 249 GLY A CA 1
ATOM 1834 C C . GLY A 1 249 ? 8.532 21.165 0.722 1.00 36.99 249 GLY A C 1
ATOM 1835 O O . GLY A 1 249 ? 7.452 21.701 0.951 1.00 41.74 249 GLY A O 1
ATOM 1836 N N . ASP A 1 250 ? 8.600 19.948 0.205 1.00 39.56 250 ASP A N 1
ATOM 1837 C CA . ASP A 1 250 ? 7.408 19.143 -0.078 1.00 36.88 250 ASP A CA 1
ATOM 1838 C C . ASP A 1 250 ? 6.924 18.440 1.186 1.00 32.10 250 ASP A C 1
ATOM 1839 O O . ASP A 1 250 ? 7.292 17.309 1.492 1.00 34.24 250 ASP A O 1
ATOM 1844 N N . ARG A 1 251 ? 6.082 19.101 1.973 1.00 37.17 251 ARG A N 1
ATOM 1845 C CA . ARG A 1 251 ? 5.577 18.560 3.227 1.00 38.99 251 ARG A CA 1
ATOM 1846 C C . ARG A 1 251 ? 4.649 17.367 3.029 1.00 36.90 251 ARG A C 1
ATOM 1847 O O . ARG A 1 251 ? 4.528 16.458 3.848 1.00 38.47 251 ARG A O 1
ATOM 1855 N N . GLU A 1 252 ? 3.963 17.420 1.878 1.00 37.18 252 GLU A N 1
ATOM 1856 C CA . GLU A 1 252 ? 3.070 16.325 1.521 1.00 39.07 252 GLU A CA 1
ATOM 1857 C C . GLU A 1 252 ? 3.859 15.026 1.426 1.00 34.24 252 GLU A C 1
ATOM 1858 O O . GLU A 1 252 ? 3.517 13.953 1.932 1.00 37.70 252 GLU A O 1
ATOM 1864 N N . ARG A 1 253 ? 5.013 15.043 0.738 1.00 31.48 253 ARG A N 1
ATOM 1865 C CA . ARG A 1 253 ? 5.708 13.759 0.616 1.00 29.48 253 ARG A CA 1
ATOM 1866 C C . ARG A 1 253 ? 6.465 13.443 1.900 1.00 26.39 253 ARG A C 1
ATOM 1867 O O . ARG A 1 253 ? 6.650 12.284 2.254 1.00 30.40 253 ARG A O 1
ATOM 1882 N N . LEU A 1 254 ? 6.916 14.453 2.630 1.00 26.01 254 LEU A N 1
ATOM 1883 C CA . LEU A 1 254 ? 7.556 14.271 3.931 1.00 25.64 254 LEU A CA 1
ATOM 1884 C C . LEU A 1 254 ? 6.642 13.512 4.878 1.00 26.05 254 LEU A C 1
ATOM 1885 O O . LEU A 1 254 ? 7.037 12.648 5.661 1.00 27.35 254 LEU A O 1
ATOM 1890 N N . LEU A 1 255 ? 5.347 13.815 4.852 1.00 29.10 255 LEU A N 1
ATOM 1891 C CA . LEU A 1 255 ? 4.443 13.091 5.738 1.00 28.30 255 LEU A CA 1
ATOM 1892 C C . LEU A 1 255 ? 3.852 11.859 5.093 1.00 28.93 255 LEU A C 1
ATOM 1893 O O . LEU A 1 255 ? 3.362 10.949 5.786 1.00 32.74 255 LEU A O 1
ATOM 1898 N N . SER A 1 256 ? 3.838 11.723 3.770 1.00 30.69 256 SER A N 1
ATOM 1899 C CA . SER A 1 256 ? 3.212 10.501 3.266 1.00 30.97 256 SER A CA 1
ATOM 1900 C C . SER A 1 256 ? 4.226 9.418 2.957 1.00 29.40 256 SER A C 1
ATOM 1901 O O . SER A 1 256 ? 3.815 8.255 2.770 1.00 30.90 256 SER A O 1
ATOM 1904 N N . ILE A 1 257 ? 5.514 9.702 2.878 1.00 27.05 257 ILE A N 1
ATOM 1905 C CA . ILE A 1 257 ? 6.425 8.578 2.540 1.00 26.02 257 ILE A CA 1
ATOM 1906 C C . ILE A 1 257 ? 6.362 7.490 3.607 1.00 24.19 257 ILE A C 1
ATOM 1907 O O . ILE A 1 257 ? 6.313 7.706 4.839 1.00 27.35 257 ILE A O 1
ATOM 1912 N N . PRO A 1 258 ? 6.289 6.221 3.189 1.00 27.10 258 PRO A N 1
ATOM 1913 C CA . PRO A 1 258 ? 6.294 5.112 4.139 1.00 27.92 258 PRO A CA 1
ATOM 1914 C C . PRO A 1 258 ? 7.487 5.158 5.068 1.00 23.87 258 PRO A C 1
ATOM 1915 O O . PRO A 1 258 ? 8.620 5.456 4.639 1.00 27.86 258 PRO A O 1
ATOM 1919 N N . ALA A 1 259 ? 7.265 4.857 6.335 1.00 25.83 259 ALA A N 1
ATOM 1920 C CA . ALA A 1 259 ? 8.379 4.902 7.291 1.00 24.87 259 ALA A CA 1
ATOM 1921 C C . ALA A 1 259 ? 9.512 3.998 6.847 1.00 24.56 259 ALA A C 1
ATOM 1922 O O . ALA A 1 259 ? 10.672 4.305 7.017 1.00 26.16 259 ALA A O 1
ATOM 1924 N N . GLU A 1 260 ? 9.214 2.842 6.244 1.00 26.72 260 GLU A N 1
ATOM 1925 C CA . GLU A 1 260 ? 10.348 1.970 5.899 1.00 26.08 260 GLU A CA 1
ATOM 1926 C C . GLU A 1 260 ? 11.157 2.531 4.734 1.00 24.53 260 GLU A C 1
ATOM 1927 O O . GLU A 1 260 ? 12.373 2.306 4.696 1.00 27.93 260 GLU A O 1
ATOM 1933 N N . GLU A 1 261 ? 10.514 3.260 3.812 1.00 28.29 261 GLU A N 1
ATOM 1934 C CA . GLU A 1 261 ? 11.297 3.787 2.697 1.00 26.80 261 GLU A CA 1
ATOM 1935 C C . GLU A 1 261 ? 12.189 4.910 3.210 1.00 23.43 261 GLU A C 1
ATOM 1936 O O . GLU A 1 261 ? 13.348 5.056 2.840 1.00 29.19 261 GLU A O 1
ATOM 1942 N N . LEU A 1 262 ? 11.618 5.721 4.122 1.00 26.58 262 LEU A N 1
ATOM 1943 C CA . LEU A 1 262 ? 12.446 6.822 4.636 1.00 27.20 262 LEU A CA 1
ATOM 1944 C C . LEU A 1 262 ? 13.643 6.266 5.387 1.00 28.24 262 LEU A C 1
ATOM 1945 O O . LEU A 1 262 ? 14.769 6.768 5.292 1.00 28.49 262 LEU A O 1
ATOM 1950 N N . LEU A 1 263 ? 13.398 5.220 6.179 1.00 25.97 263 LEU A N 1
ATOM 1951 C CA . LEU A 1 263 ? 14.522 4.620 6.907 1.00 26.66 263 LEU A CA 1
ATOM 1952 C C . LEU A 1 263 ? 15.539 4.022 5.953 1.00 26.91 263 LEU A C 1
ATOM 1953 O O . LEU A 1 263 ? 16.743 4.217 6.140 1.00 27.30 263 LEU A O 1
ATOM 1958 N N . ARG A 1 264 ? 15.091 3.295 4.927 1.00 24.92 264 ARG A N 1
ATOM 1959 C CA . ARG A 1 264 ? 16.018 2.736 3.957 1.00 26.29 264 ARG A CA 1
ATOM 1960 C C . ARG A 1 264 ? 16.890 3.792 3.282 1.00 27.41 264 ARG A C 1
ATOM 1961 O O . ARG A 1 264 ? 18.086 3.568 3.070 1.00 32.73 264 ARG A O 1
ATOM 1969 N N . ALA A 1 265 ? 16.301 4.917 2.919 1.00 29.63 265 ALA A N 1
ATOM 1970 C CA . ALA A 1 265 ? 17.037 5.957 2.194 1.00 31.50 265 ALA A CA 1
ATOM 1971 C C . ALA A 1 265 ? 18.242 6.456 2.981 1.00 34.74 265 ALA A C 1
ATOM 1972 O O . ALA A 1 265 ? 19.324 6.609 2.422 1.00 38.47 265 ALA A O 1
ATOM 1974 N N . ALA A 1 266 ? 18.005 6.708 4.263 1.00 34.59 266 ALA A N 1
ATOM 1975 C CA . ALA A 1 266 ? 19.054 7.146 5.167 1.00 38.73 266 ALA A CA 1
ATOM 1976 C C . ALA A 1 266 ? 20.182 6.133 5.296 1.00 32.93 266 ALA A C 1
ATOM 1977 O O . ALA A 1 266 ? 21.378 6.350 5.123 1.00 37.94 266 ALA A O 1
ATOM 1979 N N . LEU A 1 267 ? 19.748 4.915 5.635 1.00 31.96 267 LEU A N 1
ATOM 1980 C CA . LEU A 1 267 ? 20.722 3.852 5.865 1.00 34.05 267 LEU A CA 1
ATOM 1981 C C . LEU A 1 267 ? 21.512 3.551 4.593 1.00 34.23 267 LEU A C 1
ATOM 1982 O O . LEU A 1 267 ? 22.601 2.978 4.686 1.00 38.07 267 LEU A O 1
ATOM 1987 N N . SER A 1 268 ? 20.959 3.929 3.433 1.00 36.63 268 SER A N 1
ATOM 1988 C CA . SER A 1 268 ? 21.648 3.715 2.165 1.00 34.78 268 SER A CA 1
ATOM 1989 C C . SER A 1 268 ? 22.832 4.670 2.042 1.00 35.27 268 SER A C 1
ATOM 1990 O O . SER A 1 268 ? 23.622 4.580 1.088 1.00 46.73 268 SER A O 1
ATOM 1993 N N . LEU A 1 269 ? 23.001 5.593 2.996 1.00 33.03 269 LEU A N 1
ATOM 1994 C CA . LEU A 1 269 ? 24.197 6.413 2.922 1.00 31.45 269 LEU A CA 1
ATOM 1995 C C . LEU A 1 269 ? 25.348 5.894 3.775 1.00 35.74 269 LEU A C 1
ATOM 1996 O O . LEU A 1 269 ? 26.428 6.497 3.733 1.00 39.91 269 LEU A O 1
ATOM 2001 N N . GLY A 1 270 ? 25.129 4.827 4.535 1.00 39.69 270 GLY A N 1
ATOM 2002 C CA . GLY A 1 270 ? 26.186 4.326 5.408 1.00 45.50 270 GLY A CA 1
ATOM 2003 C C . GLY A 1 270 ? 26.722 5.447 6.298 1.00 49.32 270 GLY A C 1
ATOM 2004 O O . GLY A 1 270 ? 25.875 6.130 6.886 1.00 46.56 270 GLY A O 1
ATOM 2005 N N . PRO A 1 271 ? 28.033 5.635 6.311 1.00 53.03 271 PRO A N 1
ATOM 2006 C CA . PRO A 1 271 ? 28.816 6.320 7.343 1.00 56.24 271 PRO A CA 1
ATOM 2007 C C . PRO A 1 271 ? 28.927 7.821 7.096 1.00 57.53 271 PRO A C 1
ATOM 2008 O O . PRO A 1 271 ? 29.319 8.598 7.957 1.00 60.63 271 PRO A O 1
ATOM 2012 N N . GLY A 1 272 ? 28.535 8.213 5.882 1.00 61.49 272 GLY A N 1
ATOM 2013 C CA . GLY A 1 272 ? 28.452 9.600 5.453 1.00 63.42 272 GLY A CA 1
ATOM 2014 C C . GLY A 1 272 ? 27.147 10.250 5.909 1.00 62.20 272 GLY A C 1
ATOM 2015 O O . GLY A 1 272 ? 26.536 11.081 5.234 1.00 77.53 272 GLY A O 1
ATOM 2016 N N . VAL A 1 273 ? 26.728 9.841 7.089 1.00 54.37 273 VAL A N 1
ATOM 2017 C CA . VAL A 1 273 ? 25.547 10.186 7.821 1.00 49.72 273 VAL A CA 1
ATOM 2018 C C . VAL A 1 273 ? 25.708 9.659 9.240 1.00 44.15 273 VAL A C 1
ATOM 2019 O O . VAL A 1 273 ? 25.878 8.509 9.630 1.00 50.28 273 VAL A O 1
ATOM 2023 N N . MET A 1 274 ? 25.671 10.612 10.163 1.00 39.28 274 MET A N 1
ATOM 2024 C CA . MET A 1 274 ? 25.633 10.153 11.543 1.00 37.09 274 MET A CA 1
ATOM 2025 C C . MET A 1 274 ? 24.538 10.992 12.159 1.00 28.94 274 MET A C 1
ATOM 2026 O O . MET A 1 274 ? 24.306 12.141 11.752 1.00 34.90 274 MET A O 1
ATOM 2035 N N . TYR A 1 275 ? 23.899 10.373 13.127 1.00 23.21 275 TYR A N 1
ATOM 2036 C CA . TYR A 1 275 ? 22.806 11.070 13.792 1.00 21.72 275 TYR A CA 1
ATOM 2037 C C . TYR A 1 275 ? 23.231 11.556 15.164 1.00 21.44 275 TYR A C 1
ATOM 2038 O O . TYR A 1 275 ? 24.107 10.993 15.802 1.00 23.21 275 TYR A O 1
ATOM 2047 N N . GLY A 1 276 ? 22.554 12.613 15.575 1.00 23.65 276 GLY A N 1
ATOM 2048 C CA . GLY A 1 276 ? 22.761 13.097 16.947 1.00 20.27 276 GLY A CA 1
ATOM 2049 C C . GLY A 1 276 ? 22.197 14.521 17.057 1.00 18.98 276 GLY A C 1
ATOM 2050 O O . GLY A 1 276 ? 21.738 15.135 16.080 1.00 19.20 276 GLY A O 1
ATOM 2051 N N . PRO A 1 277 ? 22.253 15.033 18.274 1.00 18.58 277 PRO A N 1
ATOM 2052 C CA . PRO A 1 277 ? 21.698 16.358 18.542 1.00 18.63 277 PRO A CA 1
ATOM 2053 C C . PRO A 1 277 ? 22.404 17.434 17.720 1.00 17.15 277 PRO A C 1
ATOM 2054 O O . PRO A 1 277 ? 23.544 17.303 17.284 1.00 23.43 277 PRO A O 1
ATOM 2058 N N . VAL A 1 278 ? 21.707 18.543 17.484 1.00 19.37 278 VAL A N 1
ATOM 2059 C CA . VAL A 1 278 ? 22.194 19.606 16.631 1.00 19.47 278 VAL A CA 1
ATOM 2060 C C . VAL A 1 278 ? 22.163 20.907 17.413 1.00 20.26 278 VAL A C 1
ATOM 2061 O O . VAL A 1 278 ? 21.131 21.222 17.988 1.00 22.11 278 VAL A O 1
ATOM 2068 N N . VAL A 1 279 ? 23.230 21.664 17.429 1.00 19.97 279 VAL A N 1
ATOM 2069 C CA . VAL A 1 279 ? 23.119 23.006 18.043 1.00 23.69 279 VAL A CA 1
ATOM 2070 C C . VAL A 1 279 ? 22.429 23.923 17.039 1.00 26.97 279 VAL A C 1
ATOM 2071 O O . VAL A 1 279 ? 23.102 24.628 16.270 1.00 29.00 279 VAL A O 1
ATOM 2075 N N . ASP A 1 280 ? 21.092 23.867 17.060 1.00 27.86 280 ASP A N 1
ATOM 2076 C CA . ASP A 1 280 ? 20.238 24.480 16.044 1.00 30.58 280 ASP A CA 1
ATOM 2077 C C . ASP A 1 280 ? 19.669 25.844 16.407 1.00 32.04 280 ASP A C 1
ATOM 2078 O O . ASP A 1 280 ? 19.030 26.543 15.585 1.00 33.54 280 ASP A O 1
ATOM 2083 N N . GLY A 1 281 ? 19.847 26.341 17.626 1.00 28.61 281 GLY A N 1
ATOM 2084 C CA . GLY A 1 281 ? 19.277 27.651 17.972 1.00 32.41 281 GLY A CA 1
ATOM 2085 C C . GLY A 1 281 ? 17.852 27.529 18.479 1.00 32.20 281 GLY A C 1
ATOM 2086 O O . GLY A 1 281 ? 17.189 28.517 18.819 1.00 43.73 281 GLY A O 1
ATOM 2087 N N . ARG A 1 282 ? 17.304 26.307 18.547 1.00 32.55 282 ARG A N 1
ATOM 2088 C CA . ARG A 1 282 ? 15.899 26.191 18.974 1.00 34.62 282 ARG A CA 1
ATOM 2089 C C . ARG A 1 282 ? 15.801 25.244 20.161 1.00 33.29 282 ARG A C 1
ATOM 2090 O O . ARG A 1 282 ? 15.413 25.617 21.262 1.00 41.54 282 ARG A O 1
ATOM 2105 N N . VAL A 1 283 ? 16.153 23.967 20.060 1.00 25.92 283 VAL A N 1
ATOM 2106 C CA . VAL A 1 283 ? 16.171 23.161 21.288 1.00 23.64 283 VAL A CA 1
ATOM 2107 C C . VAL A 1 283 ? 17.524 23.334 21.970 1.00 22.34 283 VAL A C 1
ATOM 2108 O O . VAL A 1 283 ? 17.558 23.611 23.172 1.00 30.07 283 VAL A O 1
ATOM 2112 N N . LEU A 1 284 ? 18.617 23.220 21.222 1.00 23.91 284 LEU A N 1
ATOM 2113 C CA . LEU A 1 284 ? 19.975 23.392 21.710 1.00 25.47 284 LEU A CA 1
ATOM 2114 C C . LEU A 1 284 ? 20.507 24.757 21.247 1.00 25.53 284 LEU A C 1
ATOM 2115 O O . LEU A 1 284 ? 20.738 24.913 20.067 1.00 27.91 284 LEU A O 1
ATOM 2120 N N . ARG A 1 285 ? 20.673 25.663 22.204 1.00 25.43 285 ARG A N 1
ATOM 2121 C CA . ARG A 1 285 ? 21.027 27.031 21.783 1.00 26.07 285 ARG A CA 1
ATOM 2122 C C . ARG A 1 285 ? 22.530 27.224 21.874 1.00 26.38 285 ARG A C 1
ATOM 2123 O O . ARG A 1 285 ? 23.065 28.204 21.352 1.00 29.11 285 ARG A O 1
ATOM 2131 N N . ARG A 1 286 ? 23.244 26.303 22.512 1.00 25.74 286 ARG A N 1
ATOM 2132 C CA . ARG A 1 286 ? 24.696 26.369 22.565 1.00 25.26 286 ARG A CA 1
ATOM 2133 C C . ARG A 1 286 ? 25.273 24.999 22.900 1.00 21.92 286 ARG A C 1
ATOM 2134 O O . ARG A 1 286 ? 24.530 24.096 23.276 1.00 23.80 286 ARG A O 1
ATOM 2142 N N . HIS A 1 287 ? 26.589 24.850 22.715 1.00 21.79 287 HIS A N 1
ATOM 2143 C CA . HIS A 1 287 ? 27.270 23.593 23.015 1.00 20.81 287 HIS A CA 1
ATOM 2144 C C . HIS A 1 287 ? 26.907 23.154 24.437 1.00 20.87 287 HIS A C 1
ATOM 2145 O O . HIS A 1 287 ? 26.967 23.975 25.358 1.00 23.31 287 HIS A O 1
ATOM 2152 N N . PRO A 1 288 ? 26.507 21.902 24.604 1.00 19.98 288 PRO A N 1
ATOM 2153 C CA . PRO A 1 288 ? 26.036 21.443 25.911 1.00 17.97 288 PRO A CA 1
ATOM 2154 C C . PRO A 1 288 ? 27.142 21.405 26.940 1.00 19.95 288 PRO A C 1
ATOM 2155 O O . PRO A 1 288 ? 26.832 21.519 28.135 1.00 20.35 288 PRO A O 1
ATOM 2159 N N . ILE A 1 289 ? 28.418 21.266 26.560 1.00 19.44 289 ILE A N 1
ATOM 2160 C CA . ILE A 1 289 ? 29.429 21.271 27.626 1.00 18.99 289 ILE A CA 1
ATOM 2161 C C . ILE A 1 289 ? 29.741 22.701 28.005 1.00 21.85 289 ILE A C 1
ATOM 2162 O O . ILE A 1 289 ? 29.887 23.067 29.172 1.00 24.95 289 ILE A O 1
ATOM 2167 N N . GLU A 1 290 ? 29.831 23.558 26.977 1.00 22.74 290 GLU A N 1
ATOM 2168 C CA . GLU A 1 290 ? 30.171 24.952 27.271 1.00 24.02 290 GLU A CA 1
ATOM 2169 C C . GLU A 1 290 ? 29.099 25.547 28.167 1.00 24.11 290 GLU A C 1
ATOM 2170 O O . GLU A 1 290 ? 29.358 26.379 29.046 1.00 27.14 290 GLU A O 1
ATOM 2176 N N . ALA A 1 291 ? 27.848 25.100 28.016 1.00 21.84 291 ALA A N 1
ATOM 2177 C CA . ALA A 1 291 ? 26.783 25.662 28.854 1.00 24.06 291 ALA A CA 1
ATOM 2178 C C . ALA A 1 291 ? 27.009 25.377 30.328 1.00 23.72 291 ALA A C 1
ATOM 2179 O O . ALA A 1 291 ? 26.643 26.159 31.219 1.00 27.96 291 ALA A O 1
ATOM 2181 N N . LEU A 1 292 ? 27.591 24.222 30.620 1.00 25.47 292 LEU A N 1
ATOM 2182 C CA . LEU A 1 292 ? 27.866 23.931 32.026 1.00 22.97 292 LEU A CA 1
ATOM 2183 C C . LEU A 1 292 ? 28.781 24.984 32.628 1.00 23.95 292 LEU A C 1
ATOM 2184 O O . LEU A 1 292 ? 28.738 25.268 33.826 1.00 26.10 292 LEU A O 1
ATOM 2189 N N . ARG A 1 293 ? 29.639 25.593 31.807 1.00 25.64 293 ARG A N 1
ATOM 2190 C CA . ARG A 1 293 ? 30.582 26.530 32.411 1.00 26.08 293 ARG A CA 1
ATOM 2191 C C . ARG A 1 293 ? 29.873 27.802 32.847 1.00 27.64 293 ARG A C 1
ATOM 2192 O O . ARG A 1 293 ? 30.369 28.593 33.634 1.00 40.99 293 ARG A O 1
ATOM 2200 N N . TYR A 1 294 ? 28.682 27.987 32.283 1.00 30.27 294 TYR A N 1
ATOM 2201 C CA . TYR A 1 294 ? 27.921 29.199 32.642 1.00 34.67 294 TYR A CA 1
ATOM 2202 C C . TYR A 1 294 ? 26.882 28.855 33.690 1.00 33.43 294 TYR A C 1
ATOM 2203 O O . TYR A 1 294 ? 26.003 29.687 33.955 1.00 41.35 294 TYR A O 1
ATOM 2212 N N . GLY A 1 295 ? 27.007 27.682 34.305 1.00 33.76 295 GLY A N 1
ATOM 2213 C CA . GLY A 1 295 ? 26.222 27.264 35.455 1.00 34.09 295 GLY A CA 1
ATOM 2214 C C . GLY A 1 295 ? 24.887 26.631 35.136 1.00 32.27 295 GLY A C 1
ATOM 2215 O O . GLY A 1 295 ? 24.010 26.592 36.019 1.00 35.61 295 GLY A O 1
ATOM 2216 N N . ALA A 1 296 ? 24.696 26.131 33.921 1.00 27.61 296 ALA A N 1
ATOM 2217 C CA . ALA A 1 296 ? 23.466 25.453 33.513 1.00 27.19 296 ALA A CA 1
ATOM 2218 C C . ALA A 1 296 ? 23.050 24.354 34.477 1.00 27.14 296 ALA A C 1
ATOM 2219 O O . ALA A 1 296 ? 21.853 24.052 34.641 1.00 31.25 296 ALA A O 1
ATOM 2221 N N . ALA A 1 297 ? 24.031 23.729 35.134 1.00 25.32 297 ALA A N 1
ATOM 2222 C CA . ALA A 1 297 ? 23.781 22.587 36.006 1.00 26.22 297 ALA A CA 1
ATOM 2223 C C . ALA A 1 297 ? 24.475 22.727 37.354 1.00 25.81 297 ALA A C 1
ATOM 2224 O O . ALA A 1 297 ? 24.942 21.752 37.927 1.00 24.92 297 ALA A O 1
ATOM 2226 N N . SER A 1 298 ? 24.519 23.960 37.848 1.00 28.70 298 SER A N 1
ATOM 2227 C CA . SER A 1 298 ? 25.323 24.277 39.018 1.00 30.77 298 SER A CA 1
ATOM 2228 C C . SER A 1 298 ? 24.994 23.406 40.213 1.00 36.01 298 SER A C 1
ATOM 2229 O O . SER A 1 298 ? 25.835 23.072 41.057 1.00 42.67 298 SER A O 1
ATOM 2232 N N . GLY A 1 299 ? 23.736 23.000 40.398 1.00 33.52 299 GLY A N 1
ATOM 2233 C CA . GLY A 1 299 ? 23.538 22.238 41.655 1.00 34.43 299 GLY A CA 1
ATOM 2234 C C . GLY A 1 299 ? 23.448 20.741 41.480 1.00 29.29 299 GLY A C 1
ATOM 2235 O O . GLY A 1 299 ? 22.926 20.015 42.362 1.00 33.02 299 GLY A O 1
ATOM 2236 N N . ILE A 1 300 ? 23.969 20.250 40.340 1.00 23.91 300 ILE A N 1
ATOM 2237 C CA . ILE A 1 300 ? 23.726 18.858 39.988 1.00 22.76 300 ILE A CA 1
ATOM 2238 C C . ILE A 1 300 ? 24.973 17.989 40.093 1.00 19.68 300 ILE A C 1
ATOM 2239 O O . ILE A 1 300 ? 25.918 18.161 39.315 1.00 20.66 300 ILE A O 1
ATOM 2244 N N . PRO A 1 301 ? 25.040 17.0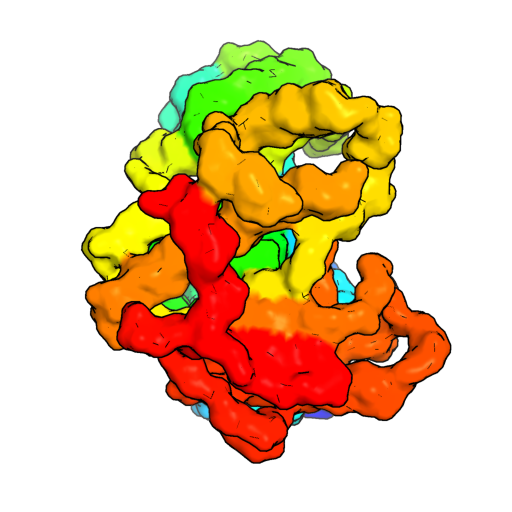43 41.010 1.00 21.43 301 PRO A N 1
ATOM 2245 C CA . PRO A 1 301 ? 26.222 16.177 41.099 1.00 19.46 301 PRO A CA 1
ATOM 2246 C C . PRO A 1 301 ? 26.225 15.183 39.935 1.00 18.63 301 PRO A C 1
ATOM 2247 O O . PRO A 1 301 ? 25.144 14.832 39.433 1.00 19.50 301 PRO A O 1
ATOM 2251 N N . ILE A 1 302 ? 27.436 14.781 39.552 1.00 17.07 302 ILE A N 1
ATOM 2252 C CA . ILE A 1 302 ? 27.523 13.792 38.483 1.00 16.07 302 ILE A CA 1
ATOM 2253 C C . ILE A 1 302 ? 28.550 12.718 38.805 1.00 16.22 302 ILE A C 1
ATOM 2254 O O . ILE A 1 302 ? 29.532 12.912 39.517 1.00 19.32 302 ILE A O 1
ATOM 2259 N N . LEU A 1 303 ? 28.281 11.573 38.188 1.00 15.25 303 LEU A N 1
ATOM 2260 C CA . LEU A 1 303 ? 29.223 10.465 38.215 1.00 15.28 303 LEU A CA 1
ATOM 2261 C C . LEU A 1 303 ? 29.497 10.187 36.734 1.00 16.42 303 LEU A C 1
ATOM 2262 O O . LEU A 1 303 ? 28.583 10.046 35.927 1.00 17.29 303 LEU A O 1
ATOM 2267 N N . ILE A 1 304 ? 30.757 10.149 36.355 1.00 15.42 304 ILE A N 1
ATOM 2268 C CA . ILE A 1 304 ? 31.125 10.098 34.945 1.00 14.71 304 ILE A CA 1
ATOM 2269 C C . ILE A 1 304 ? 32.373 9.264 34.735 1.00 15.50 304 ILE A C 1
ATOM 2270 O O . ILE A 1 304 ? 33.282 9.235 35.551 1.00 17.29 304 ILE A O 1
ATOM 2279 N N . GLY A 1 305 ? 32.432 8.546 33.618 1.00 14.92 305 GLY A N 1
ATOM 2280 C CA . GLY A 1 305 ? 33.645 7.752 33.404 1.00 16.77 305 GLY A CA 1
ATOM 2281 C C . GLY A 1 305 ? 33.711 7.255 31.965 1.00 15.43 305 GLY A C 1
ATOM 2282 O O . GLY A 1 305 ? 32.830 7.515 31.142 1.00 16.50 305 GLY A O 1
ATOM 2283 N N . VAL A 1 306 ? 34.782 6.515 31.712 1.00 16.01 306 VAL A N 1
ATOM 2284 C CA . VAL A 1 306 ? 35.059 5.984 30.376 1.00 16.18 306 VAL A CA 1
ATOM 2285 C C . VAL A 1 306 ? 35.595 4.558 30.502 1.00 16.44 306 VAL A C 1
ATOM 2286 O O . VAL A 1 306 ? 36.167 4.132 31.509 1.00 18.63 306 VAL A O 1
ATOM 2290 N N . THR A 1 307 ? 35.380 3.844 29.414 1.00 19.41 307 THR A N 1
ATOM 2291 C CA . THR A 1 307 ? 35.935 2.529 29.145 1.00 18.97 307 THR A CA 1
ATOM 2292 C C . THR A 1 307 ? 37.350 2.708 28.612 1.00 18.31 307 THR A C 1
ATOM 2293 O O . THR A 1 307 ? 37.575 3.415 27.633 1.00 22.38 307 THR A O 1
ATOM 2297 N N . LYS A 1 308 ? 38.348 2.114 29.235 1.00 21.96 308 LYS A N 1
ATOM 2298 C CA . LYS A 1 308 ? 39.722 2.178 28.792 1.00 23.73 308 LYS A CA 1
ATOM 2299 C C . LYS A 1 308 ? 39.844 1.827 27.308 1.00 24.61 308 LYS A C 1
ATOM 2300 O O . LYS A 1 308 ? 39.341 0.810 26.796 1.00 26.19 308 LYS A O 1
ATOM 2306 N N . ASP A 1 309 ? 40.541 2.710 26.605 1.00 28.38 309 ASP A N 1
ATOM 2307 C CA . ASP A 1 309 ? 40.908 2.402 25.217 1.00 27.97 309 ASP A CA 1
ATOM 2308 C C . ASP A 1 309 ? 39.739 2.055 24.330 1.00 25.87 309 ASP A C 1
ATOM 2309 O O . ASP A 1 309 ? 39.810 1.231 23.421 1.00 28.20 309 ASP A O 1
ATOM 2314 N N . GLU A 1 310 ? 38.589 2.691 24.575 1.00 24.34 310 GLU A N 1
ATOM 2315 C CA . GLU A 1 310 ? 37.370 2.263 23.898 1.00 25.64 310 GLU A CA 1
ATOM 2316 C C . GLU A 1 310 ? 37.477 2.338 22.384 1.00 25.11 310 GLU A C 1
ATOM 2317 O O . GLU A 1 310 ? 36.871 1.524 21.695 1.00 30.03 310 GLU A O 1
ATOM 2323 N N . TYR A 1 311 ? 38.244 3.267 21.802 1.00 25.21 311 TYR A N 1
ATOM 2324 C CA . TYR A 1 311 ? 38.217 3.304 20.325 1.00 26.01 311 TYR A CA 1
ATOM 2325 C C . TYR A 1 311 ? 38.916 2.102 19.745 1.00 30.94 311 TYR A C 1
ATOM 2326 O O . TYR A 1 311 ? 38.769 1.802 18.550 1.00 35.72 311 TYR A O 1
ATOM 2335 N N . ASN A 1 312 ? 39.682 1.342 20.536 1.00 35.06 312 ASN A N 1
ATOM 2336 C CA . ASN A 1 312 ? 40.254 0.165 19.849 1.00 41.84 312 ASN A CA 1
ATOM 2337 C C . ASN A 1 312 ? 39.128 -0.798 19.520 1.00 41.25 312 ASN A C 1
ATOM 2338 O O . ASN A 1 312 ? 39.178 -1.586 18.577 1.00 43.32 312 ASN A O 1
ATOM 2343 N N . LEU A 1 313 ? 38.071 -0.714 20.326 1.00 43.28 313 LEU A N 1
ATOM 2344 C CA . LEU A 1 313 ? 36.950 -1.642 20.100 1.00 46.16 313 LEU A CA 1
ATOM 2345 C C . LEU A 1 313 ? 36.199 -1.349 18.804 1.00 42.44 313 LEU A C 1
ATOM 2346 O O . LEU A 1 313 ? 35.5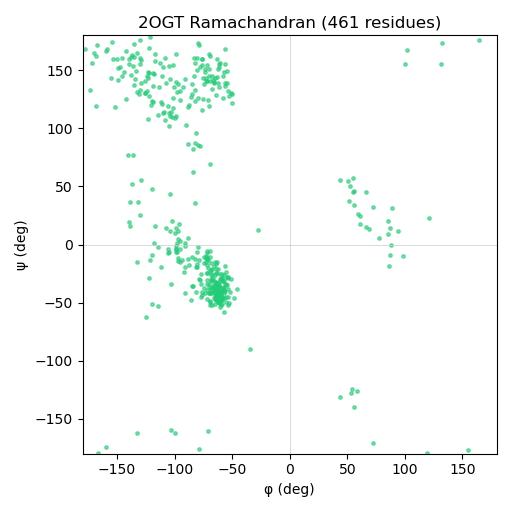46 -2.237 18.254 1.00 48.32 313 LEU A O 1
ATOM 2351 N N . PHE A 1 314 ? 36.239 -0.147 18.239 1.00 39.30 314 PHE A N 1
ATOM 2352 C CA . PHE A 1 314 ? 35.559 0.243 17.010 1.00 39.47 314 PHE A CA 1
ATOM 2353 C C . PHE A 1 314 ? 36.108 -0.400 15.743 1.00 38.68 314 PHE A C 1
ATOM 2354 O O . PHE A 1 314 ? 35.519 -0.314 14.674 1.00 40.39 314 PHE A O 1
ATOM 2362 N N . THR A 1 315 ? 37.258 -1.050 15.875 1.00 40.02 315 THR A N 1
ATOM 2363 C CA . THR A 1 315 ? 37.803 -1.731 14.709 1.00 39.68 315 THR A CA 1
ATOM 2364 C C . THR A 1 315 ? 36.964 -2.966 14.445 1.00 38.82 315 THR A C 1
ATOM 2365 O O . THR A 1 315 ? 37.066 -3.564 13.369 1.00 47.83 315 THR A O 1
ATOM 2369 N N . LEU A 1 316 ? 36.148 -3.370 15.415 1.00 42.35 316 LEU A N 1
ATOM 2370 C CA . LEU A 1 316 ? 35.333 -4.563 15.211 1.00 49.33 316 LEU A CA 1
ATOM 2371 C C . LEU A 1 316 ? 34.194 -4.230 14.264 1.00 48.67 316 LEU A C 1
ATOM 2372 O O . LEU A 1 316 ? 33.769 -5.012 13.425 1.00 51.51 316 LEU A O 1
ATOM 2377 N N . THR A 1 317 ? 33.670 -3.018 14.419 1.00 52.56 317 THR A N 1
ATOM 2378 C CA . THR A 1 317 ? 32.546 -2.705 13.526 1.00 53.27 317 THR A CA 1
ATOM 2379 C C . THR A 1 317 ? 33.076 -1.955 12.310 1.00 57.17 317 THR A C 1
ATOM 2380 O O . THR A 1 317 ? 32.417 -1.843 11.267 1.00 65.01 317 THR A O 1
ATOM 2384 N N . ASP A 1 318 ? 34.316 -1.464 12.439 1.00 54.70 318 ASP A N 1
ATOM 2385 C CA . ASP A 1 318 ? 34.975 -0.803 11.320 1.00 55.80 318 ASP A CA 1
ATOM 2386 C C . ASP A 1 318 ? 36.423 -1.242 11.162 1.00 51.67 318 ASP A C 1
ATOM 2387 O O . ASP A 1 318 ? 37.332 -0.499 11.535 1.00 52.05 318 ASP A O 1
ATOM 2392 N N . PRO A 1 319 ? 36.680 -2.422 10.619 1.00 53.15 319 PRO A N 1
ATOM 2393 C CA . PRO A 1 319 ? 38.051 -2.893 10.427 1.00 54.45 319 PRO A CA 1
ATOM 2394 C C . PRO A 1 319 ? 38.898 -2.050 9.482 1.00 56.04 319 PRO A C 1
ATOM 2395 O O . PRO A 1 319 ? 40.127 -2.193 9.443 1.00 60.36 319 PRO A O 1
ATOM 2399 N N . SER A 1 320 ? 38.290 -1.175 8.690 1.00 56.87 320 SER A N 1
ATOM 2400 C CA . SER A 1 320 ? 39.052 -0.390 7.715 1.00 56.78 320 SER A CA 1
ATOM 2401 C C . SER A 1 320 ? 40.168 0.400 8.396 1.00 54.09 320 SER A C 1
ATOM 2402 O O . SER A 1 320 ? 41.247 0.578 7.821 1.00 64.34 320 SER A O 1
ATOM 2405 N N . TRP A 1 321 ? 39.938 0.860 9.615 1.00 47.42 321 TRP A N 1
ATOM 2406 C CA . TRP A 1 321 ? 40.978 1.446 10.435 1.00 47.12 321 TRP A CA 1
ATOM 2407 C C . TRP A 1 321 ? 42.255 0.608 10.431 1.00 47.29 321 TRP A C 1
ATOM 2408 O O . TRP A 1 321 ? 43.338 1.193 10.431 1.00 52.76 321 TRP A O 1
ATOM 2419 N N . THR A 1 322 ? 42.123 -0.722 10.448 1.00 48.86 322 THR A N 1
ATOM 2420 C CA . THR A 1 322 ? 43.294 -1.579 10.524 1.00 53.90 322 THR A CA 1
ATOM 2421 C C . THR A 1 322 ? 43.994 -1.730 9.179 1.00 59.23 322 THR A C 1
ATOM 2422 O O . THR A 1 322 ? 45.117 -2.234 9.113 1.00 70.72 322 THR A O 1
ATOM 2426 N N . LYS A 1 323 ? 43.356 -1.325 8.083 1.00 62.17 323 LYS A N 1
ATOM 2427 C CA . LYS A 1 323 ? 43.993 -1.652 6.800 1.00 66.43 323 LYS A CA 1
ATOM 2428 C C . LYS A 1 323 ? 45.030 -0.603 6.422 1.00 64.25 323 LYS A C 1
ATOM 2429 O O . LYS A 1 323 ? 46.068 -0.935 5.854 1.00 69.97 323 LYS A O 1
ATOM 2435 N N . LEU A 1 324 ? 44.761 0.642 6.736 1.00 64.25 324 LEU A N 1
ATOM 2436 C CA . LEU A 1 324 ? 45.485 1.861 6.465 1.00 61.49 324 LEU A CA 1
ATOM 2437 C C . LEU A 1 324 ? 46.923 1.907 6.938 1.00 60.05 324 LEU A C 1
ATOM 2438 O O . LEU A 1 324 ? 47.216 1.466 8.044 1.00 62.58 324 LEU A O 1
ATOM 2443 N N . GLY A 1 325 ? 47.837 2.459 6.152 1.00 65.61 325 GLY A N 1
ATOM 2444 C CA . GLY A 1 325 ? 49.227 2.604 6.578 1.00 69.62 325 GLY A CA 1
ATOM 2445 C C . GLY A 1 325 ? 49.351 3.791 7.513 1.00 70.90 325 GLY A C 1
ATOM 2446 O O . GLY A 1 325 ? 48.355 4.519 7.645 1.00 65.95 325 GLY A O 1
ATOM 2447 N N . GLU A 1 326 ? 50.507 3.983 8.141 1.00 72.89 326 GLU A N 1
ATOM 2448 C CA . GLU A 1 326 ? 50.607 5.018 9.176 1.00 72.40 326 GLU A CA 1
ATOM 2449 C C . GLU A 1 326 ? 50.142 6.394 8.700 1.00 71.46 326 GLU A C 1
ATOM 2450 O O . GLU A 1 326 ? 49.404 7.071 9.429 1.00 76.69 326 GLU A O 1
ATOM 2456 N N . LYS A 1 327 ? 50.568 6.792 7.508 1.00 76.75 327 LYS A N 1
ATOM 2457 C CA . LYS A 1 327 ? 50.291 8.095 6.914 1.00 76.22 327 LYS A CA 1
ATOM 2458 C C . LYS A 1 327 ? 48.806 8.288 6.623 1.00 75.68 327 LYS A C 1
ATOM 2459 O O . LYS A 1 327 ? 48.202 9.294 7.009 1.00 73.90 327 LYS A O 1
ATOM 2461 N N . GLU A 1 328 ? 48.219 7.314 5.935 1.00 74.55 328 GLU A N 1
ATOM 2462 C CA . GLU A 1 328 ? 46.796 7.313 5.622 1.00 69.48 328 GLU A CA 1
ATOM 2463 C C . GLU A 1 328 ? 45.933 7.398 6.879 1.00 64.62 328 GLU A C 1
ATOM 2464 O O . GLU A 1 328 ? 44.909 8.066 6.926 1.00 57.73 328 GLU A O 1
ATOM 2470 N N . LEU A 1 329 ? 46.384 6.688 7.891 1.00 60.69 329 LEU A N 1
ATOM 2471 C CA . LEU A 1 329 ? 45.793 6.566 9.210 1.00 60.61 329 LEU A CA 1
ATOM 2472 C C . LEU A 1 329 ? 45.628 7.919 9.885 1.00 55.60 329 LEU A C 1
ATOM 2473 O O . LEU A 1 329 ? 44.539 8.332 10.266 1.00 47.60 329 LEU A O 1
ATOM 2478 N N . LEU A 1 330 ? 46.774 8.572 10.007 1.00 53.11 330 LEU A N 1
ATOM 2479 C CA . LEU A 1 330 ? 46.966 9.881 10.604 1.00 55.01 330 LEU A CA 1
ATOM 2480 C C . LEU A 1 330 ? 46.234 10.964 9.825 1.00 54.79 330 LEU A C 1
ATOM 2481 O O . LEU A 1 330 ? 45.594 11.837 10.417 1.00 53.57 330 LEU A O 1
ATOM 2486 N N . ASP A 1 331 ? 46.323 10.908 8.495 1.00 53.69 331 ASP A N 1
ATOM 2487 C CA . ASP A 1 331 ? 45.497 11.846 7.725 1.00 54.61 331 ASP A CA 1
ATOM 2488 C C . ASP A 1 331 ? 44.020 11.606 8.015 1.00 48.20 331 ASP A C 1
ATOM 2489 O O . ASP A 1 331 ? 43.259 12.574 8.163 1.00 44.37 331 ASP A O 1
ATOM 2494 N N . ARG A 1 332 ? 43.552 10.367 8.143 1.00 45.49 332 ARG A N 1
ATOM 2495 C CA . ARG A 1 332 ? 42.174 10.067 8.500 1.00 41.73 332 ARG A CA 1
ATOM 2496 C C . ARG A 1 332 ? 41.818 10.619 9.879 1.00 38.62 332 ARG A C 1
ATOM 2497 O O . ARG A 1 332 ? 40.800 11.279 10.091 1.00 40.17 332 ARG A O 1
ATOM 2505 N N . ILE A 1 333 ? 42.659 10.335 10.865 1.00 34.76 333 ILE A N 1
ATOM 2506 C CA . ILE A 1 333 ? 42.355 10.784 12.236 1.00 31.43 333 ILE A CA 1
ATOM 2507 C C . ILE A 1 333 ? 42.269 12.292 12.241 1.00 30.29 333 ILE A C 1
ATOM 2508 O O . ILE A 1 333 ? 41.376 12.902 12.827 1.00 30.16 333 ILE A O 1
ATOM 2513 N N . ASN A 1 334 ? 43.192 12.939 11.544 1.00 33.44 334 ASN A N 1
ATOM 2514 C CA . ASN A 1 334 ? 43.182 14.387 11.434 1.00 37.59 334 ASN A CA 1
ATOM 2515 C C . ASN A 1 334 ? 41.905 14.928 10.835 1.00 36.72 334 ASN A C 1
ATOM 2516 O O . ASN A 1 334 ? 41.355 15.962 11.230 1.00 39.19 334 ASN A O 1
ATOM 2521 N N . ARG A 1 335 ? 41.385 14.236 9.828 1.00 37.32 335 ARG A N 1
ATOM 2522 C CA . ARG A 1 335 ? 40.156 14.746 9.209 1.00 40.20 335 ARG A CA 1
ATOM 2523 C C . ARG A 1 335 ? 38.967 14.631 10.168 1.00 36.36 335 ARG A C 1
ATOM 2524 O O . ARG A 1 335 ? 38.145 15.544 10.277 1.00 37.93 335 ARG A O 1
ATOM 2532 N N . GLU A 1 336 ? 38.873 13.514 10.880 1.00 32.61 336 GLU A N 1
ATOM 2533 C CA . GLU A 1 336 ? 37.810 13.267 11.838 1.00 31.17 336 GLU A CA 1
ATOM 2534 C C . GLU A 1 336 ? 37.915 14.059 13.138 1.00 30.84 336 GLU A C 1
ATOM 2535 O O . GLU A 1 336 ? 36.889 14.541 13.635 1.00 32.70 336 GLU A O 1
ATOM 2541 N N . VAL A 1 337 ? 39.070 14.241 13.768 1.00 25.52 337 VAL A N 1
ATOM 2542 C CA . VAL A 1 337 ? 39.123 14.850 15.085 1.00 23.91 337 VAL A CA 1
ATOM 2543 C C . VAL A 1 337 ? 40.276 15.841 15.235 1.00 26.67 337 VAL A C 1
ATOM 2544 O O . VAL A 1 337 ? 40.607 16.211 16.363 1.00 28.95 337 VAL A O 1
ATOM 2548 N N . GLY A 1 338 ? 40.862 16.265 14.139 1.00 27.65 338 GLY A N 1
ATOM 2549 C CA . GLY A 1 338 ? 42.016 17.154 14.171 1.00 29.03 338 GLY A CA 1
ATOM 2550 C C . GLY A 1 338 ? 41.624 18.588 14.437 1.00 29.84 338 GLY A C 1
ATOM 2551 O O . GLY A 1 338 ? 40.431 18.893 14.662 1.00 29.18 338 GLY A O 1
ATOM 2552 N N . PRO A 1 339 ? 42.562 19.517 14.416 1.00 29.88 339 PRO A N 1
ATOM 2553 C CA . PRO A 1 339 ? 43.982 19.231 14.179 1.00 29.10 339 PRO A CA 1
ATOM 2554 C C . PRO A 1 339 ? 44.647 18.665 15.425 1.00 32.08 339 PRO A C 1
ATOM 2555 O O . PRO A 1 339 ? 44.238 18.878 16.564 1.00 34.86 339 PRO A O 1
ATOM 2559 N N . VAL A 1 340 ? 45.686 17.879 15.167 1.00 35.50 340 VAL A N 1
ATOM 2560 C CA . VAL A 1 340 ? 46.424 17.227 16.235 1.00 36.70 340 VAL A CA 1
ATOM 2561 C C . VAL A 1 340 ? 47.760 17.944 16.428 1.00 38.30 340 VAL A C 1
ATOM 2562 O O . VAL A 1 340 ? 48.607 17.900 15.523 1.00 45.62 340 VAL A O 1
ATOM 2566 N N . PRO A 1 341 ? 47.924 18.585 17.581 1.00 43.59 341 PRO A N 1
ATOM 2567 C CA . PRO A 1 341 ? 49.145 19.383 17.794 1.00 46.02 341 PRO A CA 1
ATOM 2568 C C . PRO A 1 341 ? 50.369 18.478 17.768 1.00 49.99 341 PRO A C 1
ATOM 2569 O O . PRO A 1 341 ? 50.272 17.259 17.943 1.00 49.26 341 PRO A O 1
ATOM 2573 N N . GLU A 1 342 ? 51.550 19.041 17.527 1.00 55.35 342 GLU A N 1
ATOM 2574 C CA . GLU A 1 342 ? 52.687 18.138 17.352 1.00 60.23 342 GLU A CA 1
ATOM 2575 C C . GLU A 1 342 ? 53.029 17.450 18.668 1.00 56.16 342 GLU A C 1
ATOM 2576 O O . GLU A 1 342 ? 53.505 16.316 18.716 1.00 58.85 342 GLU A O 1
ATOM 2582 N N . GLU A 1 343 ? 52.781 18.181 19.740 1.00 54.50 343 GLU A N 1
ATOM 2583 C CA . GLU A 1 343 ? 53.107 17.768 21.099 1.00 53.29 343 GLU A CA 1
ATOM 2584 C C . GLU A 1 343 ? 52.284 16.536 21.452 1.00 47.12 343 GLU A C 1
ATOM 2585 O O . GLU A 1 343 ? 52.668 15.620 22.180 1.00 56.64 343 GLU A O 1
ATOM 2591 N N . ALA A 1 344 ? 51.071 16.484 20.897 1.00 44.34 344 ALA A N 1
ATOM 2592 C CA . ALA A 1 344 ? 50.232 15.302 21.129 1.00 44.49 344 ALA A CA 1
ATOM 2593 C C . ALA A 1 344 ? 50.843 14.098 20.410 1.00 46.49 344 ALA A C 1
ATOM 2594 O O . ALA A 1 344 ? 51.040 13.070 21.048 1.00 56.85 344 ALA A O 1
ATOM 2596 N N . ILE A 1 345 ? 51.121 14.270 19.124 1.00 51.38 345 ILE A N 1
ATOM 2597 C CA . ILE A 1 345 ? 51.766 13.231 18.321 1.00 55.95 345 ILE A CA 1
ATOM 2598 C C . ILE A 1 345 ? 52.975 12.700 19.083 1.00 56.93 345 ILE A C 1
ATOM 2599 O O . ILE A 1 345 ? 53.164 11.493 19.233 1.00 58.25 345 ILE A O 1
ATOM 2604 N N . ARG A 1 346 ? 53.766 13.616 19.631 1.00 58.05 346 ARG A N 1
ATOM 2605 C CA . ARG A 1 346 ? 54.958 13.225 20.382 1.00 58.48 346 ARG A CA 1
ATOM 2606 C C . ARG A 1 346 ? 54.599 12.396 21.607 1.00 57.17 346 ARG A C 1
ATOM 2607 O O . ARG A 1 346 ? 55.253 11.386 21.853 1.00 50.73 346 ARG A O 1
ATOM 2615 N N . TYR A 1 347 ? 53.600 12.792 22.385 1.00 57.14 347 TYR A N 1
ATOM 2616 C CA . TYR A 1 347 ? 53.198 11.960 23.520 1.00 55.01 347 TYR A CA 1
ATOM 2617 C C . TYR A 1 347 ? 52.866 10.559 23.015 1.00 56.77 347 TYR A C 1
ATOM 2618 O O . TYR A 1 347 ? 53.240 9.552 23.592 1.00 57.77 347 TYR A O 1
ATOM 2627 N N . TYR A 1 348 ? 52.102 10.545 21.917 1.00 55.83 348 TYR A N 1
ATOM 2628 C CA . TYR A 1 348 ? 51.650 9.256 21.400 1.00 49.51 348 TYR A CA 1
ATOM 2629 C C . TYR A 1 348 ? 52.821 8.472 20.786 1.00 53.03 348 TYR A C 1
ATOM 2630 O O . TYR A 1 348 ? 53.052 7.371 21.305 1.00 53.90 348 TYR A O 1
ATOM 2639 N N . TRP A 1 359 ? 47.843 0.776 14.114 1.00 62.79 359 TRP A N 1
ATOM 2640 C CA . TRP A 1 359 ? 46.587 1.463 14.358 1.00 59.87 359 TRP A CA 1
ATOM 2641 C C . TRP A 1 359 ? 46.352 1.601 15.855 1.00 54.48 359 TRP A C 1
ATOM 2642 O O . TRP A 1 359 ? 45.662 2.489 16.340 1.00 54.62 359 TRP A O 1
ATOM 2653 N N . GLN A 1 360 ? 46.890 0.648 16.623 1.00 55.18 360 GLN A N 1
ATOM 2654 C CA . GLN A 1 360 ? 46.645 0.649 18.065 1.00 56.05 360 GLN A CA 1
ATOM 2655 C C . GLN A 1 360 ? 47.177 1.902 18.748 1.00 55.74 360 GLN A C 1
ATOM 2656 O O . GLN A 1 360 ? 46.502 2.478 19.605 1.00 62.23 360 GLN A O 1
ATOM 2662 N N . THR A 1 361 ? 48.383 2.327 18.390 1.00 58.61 361 THR A N 1
ATOM 2663 C CA . THR A 1 361 ? 48.959 3.533 18.957 1.00 61.60 361 THR A CA 1
ATOM 2664 C C . THR A 1 361 ? 48.187 4.766 18.502 1.00 51.94 361 THR A C 1
ATOM 2665 O O . THR A 1 361 ? 47.783 5.556 19.358 1.00 55.70 361 THR A O 1
ATOM 2669 N N . TRP A 1 362 ? 47.977 4.944 17.200 1.00 46.64 362 TRP A N 1
ATOM 2670 C CA . TRP A 1 362 ? 47.289 6.155 16.724 1.00 44.15 362 TRP A CA 1
ATOM 2671 C C . TRP A 1 362 ? 45.805 6.197 17.027 1.00 38.12 362 TRP A C 1
ATOM 2672 O O . TRP A 1 362 ? 45.218 7.292 17.083 1.00 36.36 362 TRP A O 1
ATOM 2683 N N . LEU A 1 363 ? 45.115 5.073 17.224 1.00 34.63 363 LEU A N 1
ATOM 2684 C CA . LEU A 1 363 ? 43.687 5.159 17.557 1.00 32.68 363 LEU A CA 1
ATOM 2685 C C . LEU A 1 363 ? 43.533 5.688 18.984 1.00 30.48 363 LEU A C 1
ATOM 2686 O O . LEU A 1 363 ? 42.423 6.060 19.374 1.00 33.14 363 LEU A O 1
ATOM 2691 N N . ARG A 1 364 ? 44.617 5.748 19.750 1.00 30.88 364 ARG A N 1
ATOM 2692 C CA . ARG A 1 364 ? 44.473 6.403 21.063 1.00 28.90 364 ARG A CA 1
ATOM 2693 C C . ARG A 1 364 ? 44.020 7.847 20.915 1.00 27.60 364 ARG A C 1
ATOM 2694 O O . ARG A 1 364 ? 43.327 8.396 21.806 1.00 28.33 364 ARG A O 1
ATOM 2702 N N . ILE A 1 365 ? 44.391 8.490 19.806 1.00 29.19 365 ILE A N 1
ATOM 2703 C CA . ILE A 1 365 ? 43.937 9.875 19.564 1.00 26.06 365 ILE A CA 1
ATOM 2704 C C . ILE A 1 365 ? 42.424 9.927 19.460 1.00 24.25 365 ILE A C 1
ATOM 2705 O O . ILE A 1 365 ? 41.763 10.839 20.006 1.00 25.13 365 ILE A O 1
ATOM 2710 N N . MET A 1 366 ? 41.839 8.967 18.758 1.00 26.25 366 MET A N 1
ATOM 2711 C CA . MET A 1 366 ? 40.375 8.909 18.677 1.00 22.50 366 MET A CA 1
ATOM 2712 C C . MET A 1 366 ? 39.756 8.676 20.055 1.00 21.57 366 MET A C 1
ATOM 2713 O O . MET A 1 366 ? 38.752 9.318 20.396 1.00 21.91 366 MET A O 1
ATOM 2718 N N . THR A 1 367 ? 40.290 7.756 20.873 1.00 22.33 367 THR A N 1
ATOM 2719 C CA . THR A 1 367 ? 39.773 7.598 22.224 1.00 20.92 367 THR A CA 1
ATOM 2720 C C . THR A 1 367 ? 39.791 8.906 23.009 1.00 19.85 367 THR A C 1
ATOM 2721 O O . THR A 1 367 ? 38.825 9.348 23.653 1.00 21.62 367 THR A O 1
ATOM 2725 N N . TYR A 1 368 ? 40.927 9.596 23.007 1.00 24.07 368 TYR A N 1
ATOM 2726 C CA . TYR A 1 368 ? 41.008 10.862 23.730 1.00 20.80 368 TYR A CA 1
ATOM 2727 C C . TYR A 1 368 ? 40.029 11.895 23.181 1.00 20.52 368 TYR A C 1
ATOM 2728 O O . TYR A 1 368 ? 39.325 12.497 23.997 1.00 20.02 368 TYR A O 1
ATOM 2737 N N . ARG A 1 369 ? 39.984 12.143 21.875 1.00 18.90 369 ARG A N 1
ATOM 2738 C CA . ARG A 1 369 ? 39.143 13.218 21.352 1.00 19.04 369 ARG A CA 1
ATOM 2739 C C . ARG A 1 369 ? 37.651 12.925 21.455 1.00 17.14 369 ARG A C 1
ATOM 2740 O O . ARG A 1 369 ? 36.858 13.873 21.698 1.00 24.08 369 ARG A O 1
ATOM 2748 N N . VAL A 1 370 ? 37.244 11.692 21.265 1.00 18.34 370 VAL A N 1
ATOM 2749 C CA . VAL A 1 370 ? 35.801 11.378 21.268 1.00 18.73 370 VAL A CA 1
ATOM 2750 C C . VAL A 1 370 ? 35.248 11.159 22.670 1.00 17.99 370 VAL A C 1
ATOM 2751 O O . VAL A 1 370 ? 34.093 11.522 22.913 1.00 19.44 370 VAL A O 1
ATOM 2755 N N . PHE A 1 371 ? 36.042 10.553 23.556 1.00 17.61 371 PHE A N 1
ATOM 2756 C CA . PHE A 1 371 ? 35.590 10.159 24.892 1.00 18.76 371 PHE A CA 1
ATOM 2757 C C . PHE A 1 371 ? 36.256 10.886 26.059 1.00 17.36 371 PHE A C 1
ATOM 2758 O O . PHE A 1 371 ? 35.584 11.443 26.944 1.00 20.00 371 PHE A O 1
ATOM 2766 N N . VAL A 1 372 ? 37.612 10.882 26.089 1.00 17.81 372 VAL A N 1
ATOM 2767 C CA . VAL A 1 372 ? 38.260 11.386 27.294 1.00 18.21 372 VAL A CA 1
ATOM 2768 C C . VAL A 1 372 ? 38.109 12.895 27.376 1.00 16.30 372 VAL A C 1
ATOM 2769 O O . VAL A 1 372 ? 37.722 13.395 28.445 1.00 20.30 372 VAL A O 1
ATOM 2773 N N . GLU A 1 373 ? 38.350 13.674 26.339 1.00 19.01 373 GLU A N 1
ATOM 2774 C CA . GLU A 1 373 ? 38.324 15.126 26.429 1.00 19.10 373 GLU A CA 1
ATOM 2775 C C . GLU A 1 373 ? 36.978 15.636 26.896 1.00 20.04 373 GLU A C 1
ATOM 2776 O O . GLU A 1 373 ? 36.858 16.506 27.767 1.00 20.90 373 GLU A O 1
ATOM 2782 N N . GLY A 1 374 ? 35.890 15.112 26.296 1.00 18.66 374 GLY A N 1
ATOM 2783 C CA . GLY A 1 374 ? 34.583 15.625 26.723 1.00 19.37 374 GLY A CA 1
ATOM 2784 C C . GLY A 1 374 ? 34.279 15.269 28.173 1.00 17.85 374 GLY A C 1
ATOM 2785 O O . GLY A 1 374 ? 33.645 16.0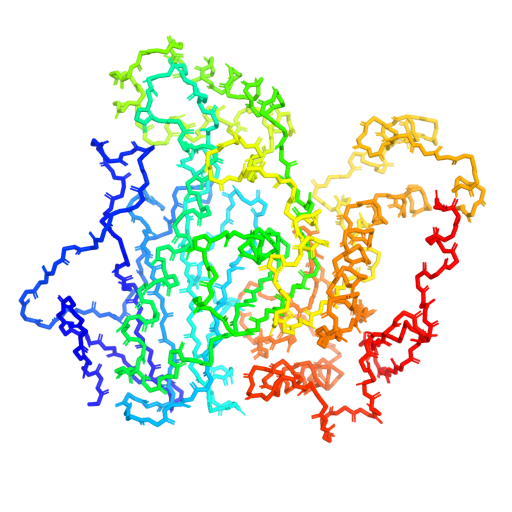87 28.821 1.00 18.15 374 GLY A O 1
ATOM 2786 N N . MET A 1 375 ? 34.713 14.092 28.632 1.00 16.20 375 MET A N 1
ATOM 2787 C CA . MET A 1 375 ? 34.538 13.723 30.040 1.00 17.22 375 MET A CA 1
ATOM 2788 C C . MET A 1 375 ? 35.300 14.693 30.934 1.00 15.38 375 MET A C 1
ATOM 2789 O O . MET A 1 375 ? 34.739 15.213 31.896 1.00 20.11 375 MET A O 1
ATOM 2794 N N . LEU A 1 376 ? 36.572 14.970 30.632 1.00 19.20 376 LEU A N 1
ATOM 2795 C CA . LEU A 1 376 ? 37.338 15.916 31.455 1.00 20.09 376 LEU A CA 1
ATOM 2796 C C . LEU A 1 376 ? 36.727 17.308 31.393 1.00 18.75 376 LEU A C 1
ATOM 2797 O O . LEU A 1 376 ? 36.669 18.008 32.420 1.00 22.79 376 LEU A O 1
ATOM 2802 N N . ARG A 1 377 ? 36.217 17.754 30.248 1.00 19.52 377 ARG A N 1
ATOM 2803 C CA . ARG A 1 377 ? 35.656 19.114 30.190 1.00 19.27 377 ARG A CA 1
ATOM 2804 C C . ARG A 1 377 ? 34.380 19.222 31.027 1.00 18.27 377 ARG A C 1
ATOM 2805 O O . ARG A 1 377 ? 34.123 20.252 31.662 1.00 22.88 377 ARG A O 1
ATOM 2813 N N . THR A 1 378 ? 33.595 18.177 31.013 1.00 19.55 378 THR A N 1
ATOM 2814 C CA . THR A 1 378 ? 32.357 18.065 31.799 1.00 17.01 378 THR A CA 1
ATOM 2815 C C . THR A 1 378 ? 32.642 18.074 33.287 1.00 17.45 378 THR A C 1
ATOM 2816 O O . THR A 1 378 ? 32.028 18.838 34.067 1.00 20.61 378 THR A O 1
ATOM 2820 N N . ALA A 1 379 ? 33.607 17.257 33.693 1.00 17.26 379 ALA A N 1
ATOM 2821 C CA . ALA A 1 379 ? 34.027 17.169 35.105 1.00 18.36 379 ALA A CA 1
ATOM 2822 C C . ALA A 1 379 ? 34.610 18.469 35.606 1.00 20.09 379 ALA A C 1
ATOM 2823 O O . ALA A 1 379 ? 34.295 18.941 36.705 1.00 22.17 379 ALA A O 1
ATOM 2825 N N . ASP A 1 380 ? 35.470 19.105 34.804 1.00 22.22 380 ASP A N 1
ATOM 2826 C CA . ASP A 1 380 ? 36.053 20.395 35.147 1.00 21.97 380 ASP A CA 1
ATOM 2827 C C . ASP A 1 380 ? 34.988 21.490 35.252 1.00 21.66 380 ASP A C 1
ATOM 2828 O O . ASP A 1 380 ? 35.092 22.312 36.166 1.00 29.25 380 ASP A O 1
ATOM 2833 N N . ALA A 1 381 ? 33.993 21.504 34.370 1.00 22.34 381 ALA A N 1
ATOM 2834 C CA . ALA A 1 381 ? 32.930 22.499 34.449 1.00 23.17 381 ALA A CA 1
ATOM 2835 C C . ALA A 1 381 ? 32.105 22.332 35.720 1.00 24.81 381 ALA A C 1
ATOM 2836 O O . ALA A 1 381 ? 31.807 23.271 36.475 1.00 27.13 381 ALA A O 1
ATOM 2838 N N . GLN A 1 382 ? 31.705 21.097 36.021 1.00 22.69 382 GLN A N 1
ATOM 2839 C CA . GLN A 1 382 ? 30.873 20.900 37.213 1.00 23.10 382 GLN A CA 1
ATOM 2840 C C . GLN A 1 382 ? 31.692 21.181 38.457 1.00 23.87 382 GLN A C 1
ATOM 2841 O O . GLN A 1 382 ? 31.181 21.788 39.407 1.00 28.95 382 GLN A O 1
ATOM 2847 N N . ALA A 1 383 ? 32.963 20.771 38.486 1.00 27.29 383 ALA A N 1
ATOM 2848 C CA . ALA A 1 383 ? 33.740 21.053 39.693 1.00 29.60 383 ALA A CA 1
ATOM 2849 C C . ALA A 1 383 ? 33.913 22.550 39.874 1.00 32.80 383 ALA A C 1
ATOM 2850 O O . ALA A 1 383 ? 33.919 23.094 40.980 1.00 32.07 383 ALA A O 1
ATOM 2852 N N . ALA A 1 384 ? 34.064 23.258 38.760 1.00 32.22 384 ALA A N 1
ATOM 2853 C CA . ALA A 1 384 ? 34.188 24.707 38.894 1.00 32.11 384 ALA A CA 1
ATOM 2854 C C . ALA A 1 384 ? 32.891 25.305 39.420 1.00 31.83 384 ALA A C 1
ATOM 2855 O O . ALA A 1 384 ? 32.909 26.435 39.930 1.00 36.69 384 ALA A O 1
ATOM 2857 N N . GLN A 1 385 ? 31.778 24.581 39.315 1.00 30.53 385 GLN A N 1
ATOM 2858 C CA . GLN A 1 385 ? 30.539 25.157 39.829 1.00 32.18 385 GLN A CA 1
ATOM 2859 C C . GLN A 1 385 ? 30.312 24.769 41.295 1.00 35.41 385 GLN A C 1
ATOM 2860 O O . GLN A 1 385 ? 29.305 25.201 41.866 1.00 44.35 385 GLN A O 1
ATOM 2866 N N . GLY A 1 386 ? 31.215 23.983 41.858 1.00 35.03 386 GLY A N 1
ATOM 2867 C CA . GLY A 1 386 ? 31.157 23.506 43.232 1.00 34.68 386 GLY A CA 1
ATOM 2868 C C . GLY A 1 386 ? 30.323 22.243 43.356 1.00 31.66 386 GLY A C 1
ATOM 2869 O O . GLY A 1 386 ? 30.022 21.821 44.491 1.00 42.04 386 GLY A O 1
ATOM 2870 N N . ALA A 1 387 ? 29.904 21.619 42.252 1.00 29.26 387 ALA A N 1
ATOM 2871 C CA . ALA A 1 387 ? 29.087 20.411 42.326 1.00 30.85 387 ALA A CA 1
ATOM 2872 C C . ALA A 1 387 ? 29.949 19.190 42.585 1.00 28.93 387 ALA A C 1
ATOM 2873 O O . ALA A 1 387 ? 31.108 19.166 42.149 1.00 30.23 387 ALA A O 1
ATOM 2875 N N . ASP A 1 388 ? 29.404 18.187 43.257 1.00 25.72 388 ASP A N 1
ATOM 2876 C CA . ASP A 1 388 ? 30.236 16.993 43.422 1.00 25.43 388 ASP A CA 1
ATOM 2877 C C . ASP A 1 388 ? 30.374 16.244 42.102 1.00 24.77 388 ASP A C 1
ATOM 2878 O O . ASP A 1 388 ? 29.397 16.122 41.356 1.00 24.43 388 ASP A O 1
ATOM 2883 N N . VAL A 1 389 ? 31.543 15.726 41.809 1.00 21.21 389 VAL A N 1
ATOM 2884 C CA . VAL A 1 389 ? 31.878 14.971 40.621 1.00 17.72 389 VAL A CA 1
ATOM 2885 C C . VAL A 1 389 ? 32.637 13.723 41.080 1.00 16.81 389 VAL A C 1
ATOM 2886 O O . VAL A 1 389 ? 33.585 13.850 41.884 1.00 21.95 389 VAL A O 1
ATOM 2890 N N . TYR A 1 390 ? 32.225 12.563 40.573 1.00 17.02 390 TYR A N 1
ATOM 2891 C CA . TYR A 1 390 ? 32.913 11.311 40.821 1.00 17.79 390 TYR A CA 1
ATOM 2892 C C . TYR A 1 390 ? 33.331 10.761 39.450 1.00 16.68 390 TYR A C 1
ATOM 2893 O O . TYR A 1 390 ? 32.479 10.512 38.595 1.00 19.83 390 TYR A O 1
ATOM 2902 N N . MET A 1 391 ? 34.625 10.571 39.234 1.00 17.86 391 MET A N 1
ATOM 2903 C CA . MET A 1 391 ? 35.124 10.104 37.937 1.00 16.31 391 MET A CA 1
ATOM 2904 C C . MET A 1 391 ? 35.680 8.692 38.021 1.00 17.16 391 MET A C 1
ATOM 2905 O O . MET A 1 391 ? 36.288 8.396 39.064 1.00 18.25 391 MET A O 1
ATOM 2910 N N . TYR A 1 392 ? 35.500 7.912 36.973 1.00 15.37 392 TYR A N 1
ATOM 2911 C CA . TYR A 1 392 ? 36.023 6.556 36.934 1.00 17.14 392 TYR A CA 1
ATOM 2912 C C . TYR A 1 392 ? 36.635 6.261 35.564 1.00 17.39 392 TYR A C 1
ATOM 2913 O O . TYR A 1 392 ? 36.305 6.842 34.521 1.00 18.10 392 TYR A O 1
ATOM 2922 N N . ARG A 1 393 ? 37.459 5.229 35.572 1.00 17.40 393 ARG A N 1
ATOM 2923 C CA . ARG A 1 393 ? 37.930 4.535 34.391 1.00 18.30 393 ARG A CA 1
ATOM 2924 C C . ARG A 1 393 ? 37.625 3.041 34.564 1.00 19.45 393 ARG A C 1
ATOM 2925 O O . ARG A 1 393 ? 37.956 2.483 35.612 1.00 21.71 393 ARG A O 1
ATOM 2933 N N . PHE A 1 394 ? 37.013 2.409 33.564 1.00 19.55 394 PHE A N 1
ATOM 2934 C CA . PHE A 1 394 ? 36.722 0.978 33.597 1.00 18.66 394 PHE A CA 1
ATOM 2935 C C . PHE A 1 394 ? 37.758 0.180 32.790 1.00 19.43 394 PHE A C 1
ATOM 2936 O O . PHE A 1 394 ? 37.790 0.270 31.550 1.00 20.91 394 PHE A O 1
ATOM 2944 N N . ASP A 1 395 ? 38.613 -0.575 33.471 1.00 22.14 395 ASP A N 1
ATOM 2945 C CA . ASP A 1 395 ? 39.765 -1.217 32.881 1.00 23.00 395 ASP A CA 1
ATOM 2946 C C . ASP A 1 395 ? 39.551 -2.719 32.713 1.00 24.78 395 ASP A C 1
ATOM 2947 O O . ASP A 1 395 ? 40.393 -3.397 32.131 1.00 31.37 395 ASP A O 1
ATOM 2952 N N . TYR A 1 396 ? 38.454 -3.253 33.238 1.00 23.35 396 TYR A N 1
ATOM 2953 C CA . TYR A 1 396 ? 38.261 -4.711 33.251 1.00 26.31 396 TYR A CA 1
ATOM 2954 C C . TYR A 1 396 ? 38.167 -5.220 31.819 1.00 27.37 396 TYR A C 1
ATOM 2955 O O . TYR A 1 396 ? 37.386 -4.661 31.034 1.00 28.43 396 TYR A O 1
ATOM 2964 N N . GLU A 1 397 ? 38.969 -6.242 31.486 1.00 29.55 397 GLU A N 1
ATOM 2965 C CA . GLU A 1 397 ? 38.889 -6.770 30.128 1.00 29.68 397 GLU A CA 1
ATOM 2966 C C . GLU A 1 397 ? 37.658 -7.691 30.101 1.00 28.26 397 GLU A C 1
ATOM 2967 O O . GLU A 1 397 ? 37.523 -8.581 30.956 1.00 36.20 397 GLU A O 1
ATOM 2973 N N . THR A 1 398 ? 36.773 -7.428 29.159 1.00 26.59 398 THR A N 1
ATOM 2974 C CA . THR A 1 398 ? 35.517 -8.178 29.013 1.00 30.47 398 THR A CA 1
ATOM 2975 C C . THR A 1 398 ? 35.094 -8.041 27.561 1.00 31.31 398 THR A C 1
ATOM 2976 O O . THR A 1 398 ? 35.336 -7.012 26.944 1.00 36.33 398 THR A O 1
ATOM 2980 N N . PRO A 1 399 ? 34.524 -9.066 26.946 1.00 34.84 399 PRO A N 1
ATOM 2981 C CA . PRO A 1 399 ? 34.380 -9.074 25.494 1.00 38.58 399 PRO A CA 1
ATOM 2982 C C . PRO A 1 399 ? 33.303 -8.110 25.019 1.00 42.05 399 PRO A C 1
ATOM 2983 O O . PRO A 1 399 ? 32.289 -8.045 25.715 1.00 46.76 399 PRO A O 1
ATOM 2987 N N . VAL A 1 400 ? 33.533 -7.419 23.914 1.00 45.65 400 VAL A N 1
ATOM 2988 C CA . VAL A 1 400 ? 32.613 -6.515 23.251 1.00 46.18 400 VAL A CA 1
ATOM 2989 C C . VAL A 1 400 ? 31.300 -7.213 22.893 1.00 53.00 400 VAL A C 1
ATOM 2990 O O . VAL A 1 400 ? 31.266 -8.453 22.893 1.00 66.03 400 VAL A O 1
ATOM 2994 N N . CYS A 1 408 ? 28.683 2.430 21.266 0.00 44.62 408 CYS A N 1
ATOM 2995 C CA . CYS A 1 408 ? 30.006 2.828 20.800 0.00 44.92 408 CYS A CA 1
ATOM 2996 C C . CYS A 1 408 ? 31.090 1.942 21.412 0.00 48.22 408 CYS A C 1
ATOM 2997 O O . CYS A 1 408 ? 32.279 2.252 21.330 0.00 48.65 408 CYS A O 1
ATOM 3000 N N . HIS A 1 409 ? 30.658 0.845 22.017 1.00 44.07 409 HIS A N 1
ATOM 3001 C CA . HIS A 1 409 ? 31.496 -0.159 22.628 1.00 42.10 409 HIS A CA 1
ATOM 3002 C C . HIS A 1 409 ? 31.823 0.124 24.080 1.00 37.68 409 HIS A C 1
ATOM 3003 O O . HIS A 1 409 ? 32.894 -0.260 24.562 1.00 35.27 409 HIS A O 1
ATOM 3010 N N . ALA A 1 410 ? 30.905 0.773 24.792 1.00 29.72 410 ALA A N 1
ATOM 3011 C CA . ALA A 1 410 ? 31.068 0.927 26.246 1.00 28.13 410 ALA A CA 1
ATOM 3012 C C . ALA A 1 410 ? 30.957 -0.453 26.893 1.00 27.15 410 ALA A C 1
ATOM 3013 O O . ALA A 1 410 ? 30.141 -1.254 26.429 1.00 33.21 410 ALA A O 1
ATOM 3015 N N . LEU A 1 411 ? 31.736 -0.769 27.914 1.00 22.90 411 LEU A N 1
ATOM 3016 C CA . LEU A 1 411 ? 31.756 -2.135 28.441 1.00 19.62 411 LEU A CA 1
ATOM 3017 C C . LEU A 1 411 ? 31.216 -2.253 29.878 1.00 19.08 411 LEU A C 1
ATOM 3018 O O . LEU A 1 411 ? 31.134 -3.365 30.433 1.00 23.22 411 LEU A O 1
ATOM 3023 N N . GLU A 1 412 ? 30.833 -1.153 30.519 1.00 20.83 412 GLU A N 1
ATOM 3024 C CA . GLU A 1 412 ? 30.426 -1.177 31.920 1.00 19.01 412 GLU A CA 1
ATOM 3025 C C . GLU A 1 412 ? 29.072 -1.826 32.157 1.00 18.96 412 GLU A C 1
ATOM 3026 O O . GLU A 1 412 ? 28.732 -2.281 33.265 1.00 18.24 412 GLU A O 1
ATOM 3032 N N . LEU A 1 413 ? 28.234 -1.808 31.113 1.00 19.15 413 LEU A N 1
ATOM 3033 C CA . LEU A 1 413 ? 26.805 -1.960 31.317 1.00 19.69 413 LEU A CA 1
ATOM 3034 C C . LEU A 1 413 ? 26.342 -3.175 32.111 1.00 18.63 413 LEU A C 1
ATOM 3035 O O . LEU A 1 413 ? 25.542 -2.993 33.052 1.00 19.78 413 LEU A O 1
ATOM 3040 N N . PRO A 1 414 ? 26.744 -4.400 31.795 1.00 20.14 414 PRO A N 1
ATOM 3041 C CA . PRO A 1 414 ? 26.201 -5.548 32.534 1.00 19.84 414 PRO A CA 1
ATOM 3042 C C . PRO A 1 414 ? 26.622 -5.530 34.002 1.00 20.60 414 PRO A C 1
ATOM 3043 O O . PRO A 1 414 ? 25.887 -6.056 34.868 1.00 19.94 414 PRO A O 1
ATOM 3047 N N . PHE A 1 415 ? 27.756 -4.902 34.295 1.00 18.83 415 PHE A N 1
ATOM 3048 C CA . PHE A 1 415 ? 28.201 -4.836 35.690 1.00 17.86 415 PHE A CA 1
ATOM 3049 C C . PHE A 1 415 ? 27.405 -3.801 36.465 1.00 17.22 415 PHE A C 1
ATOM 3050 O O . PHE A 1 415 ? 26.992 -4.036 37.621 1.00 23.22 415 PHE A O 1
ATOM 3058 N N . VAL A 1 416 ? 27.201 -2.639 35.841 1.00 16.08 416 VAL A N 1
ATOM 3059 C CA . VAL A 1 416 ? 26.397 -1.590 36.448 1.00 16.01 416 VAL A CA 1
ATOM 3060 C C . VAL A 1 416 ? 24.974 -2.075 36.698 1.00 15.91 416 VAL A C 1
ATOM 3061 O O . VAL A 1 416 ? 24.441 -1.850 37.806 1.00 17.33 416 VAL A O 1
ATOM 3065 N N . PHE A 1 417 ? 24.319 -2.762 35.761 1.00 15.80 417 PHE A N 1
ATOM 3066 C CA . PHE A 1 417 ? 22.940 -3.218 35.920 1.00 14.96 417 PHE A CA 1
ATOM 3067 C C . PHE A 1 417 ? 22.825 -4.531 36.715 1.00 15.59 417 PHE A C 1
ATOM 3068 O O . PHE A 1 417 ? 21.730 -4.935 37.116 1.00 17.13 417 PHE A O 1
ATOM 3076 N N . HIS A 1 418 ? 23.935 -5.211 36.937 1.00 16.75 418 HIS A N 1
ATOM 3077 C CA . HIS A 1 418 ? 23.966 -6.580 37.478 1.00 16.25 418 HIS A CA 1
ATOM 3078 C C . HIS A 1 418 ? 23.065 -7.506 36.662 1.00 18.10 418 HIS A C 1
ATOM 3079 O O . HIS A 1 418 ? 22.237 -8.254 37.171 1.00 20.08 418 HIS A O 1
ATOM 3086 N N . ASN A 1 419 ? 23.301 -7.423 35.345 1.00 19.55 419 ASN A N 1
ATOM 3087 C CA . ASN A 1 419 ? 22.554 -8.160 34.324 1.00 20.24 419 ASN A CA 1
ATOM 3088 C C . ASN A 1 419 ? 23.507 -9.070 33.540 1.00 20.77 419 ASN A C 1
ATOM 3089 O O . ASN A 1 419 ? 23.545 -9.115 32.313 1.00 27.98 419 ASN A O 1
ATOM 3094 N N . LEU A 1 420 ? 24.329 -9.814 34.268 1.00 26.92 420 LEU A N 1
ATOM 3095 C CA . LEU A 1 420 ? 25.330 -10.681 33.667 1.00 26.05 420 LEU A CA 1
ATOM 3096 C C . LEU A 1 420 ? 24.703 -11.937 33.058 1.00 28.14 420 LEU A C 1
ATOM 3097 O O . LEU A 1 420 ? 25.386 -12.604 32.297 1.00 28.05 420 LEU A O 1
ATOM 3102 N N . HIS A 1 421 ? 23.480 -12.197 33.433 1.00 33.10 421 HIS A N 1
ATOM 3103 C CA . HIS A 1 421 ? 22.654 -13.358 33.231 1.00 43.66 421 HIS A CA 1
ATOM 3104 C C . HIS A 1 421 ? 21.677 -13.190 32.061 1.00 44.88 421 HIS A C 1
ATOM 3105 O O . HIS A 1 421 ? 20.989 -14.167 31.710 1.00 51.49 421 HIS A O 1
ATOM 3112 N N . GLN A 1 422 ? 21.639 -11.985 31.504 1.00 42.15 422 GLN A N 1
ATOM 3113 C CA . GLN A 1 422 ? 20.709 -11.680 30.428 1.00 41.81 422 GLN A CA 1
ATOM 3114 C C . GLN A 1 422 ? 21.169 -12.113 29.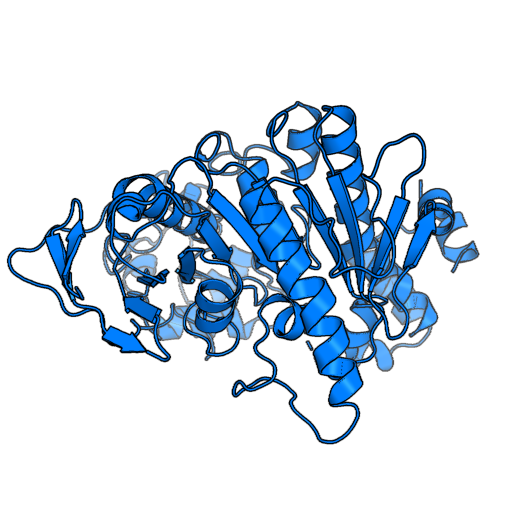049 1.00 49.89 422 GLN A C 1
ATOM 3115 O O . GLN A 1 422 ? 22.370 -12.240 28.814 1.00 55.66 422 GLN A O 1
ATOM 3121 N N . PRO A 1 423 ? 20.184 -12.294 28.174 1.00 54.94 423 PRO A N 1
ATOM 3122 C CA . PRO A 1 423 ? 20.401 -12.594 26.757 1.00 62.38 423 PRO A CA 1
ATOM 3123 C C . PRO A 1 423 ? 20.959 -11.402 25.979 1.00 58.47 423 PRO A C 1
ATOM 3124 O O . PRO A 1 423 ? 20.658 -10.230 26.199 1.00 65.38 423 PRO A O 1
ATOM 3128 N N . GLY A 1 424 ? 21.824 -11.679 24.993 1.00 56.28 424 GLY A N 1
ATOM 3129 C CA . GLY A 1 424 ? 22.440 -10.538 24.329 1.00 52.11 424 GLY A CA 1
ATOM 3130 C C . GLY A 1 424 ? 23.675 -10.072 25.073 1.00 48.60 424 GLY A C 1
ATOM 3131 O O . GLY A 1 424 ? 24.513 -9.331 24.548 1.00 53.52 424 GLY A O 1
ATOM 3132 N N . VAL A 1 425 ? 23.800 -10.470 26.343 1.00 42.79 425 VAL A N 1
ATOM 3133 C CA . VAL A 1 425 ? 25.003 -10.124 27.103 1.00 42.53 425 VAL A CA 1
ATOM 3134 C C . VAL A 1 425 ? 26.093 -11.124 26.754 1.00 45.46 425 VAL A C 1
ATOM 3135 O O . VAL A 1 425 ? 25.782 -12.326 26.750 1.00 53.29 425 VAL A O 1
ATOM 3139 N N . ALA A 1 426 ? 27.318 -10.689 26.457 1.00 44.56 426 ALA A N 1
ATOM 3140 C CA . ALA A 1 426 ? 28.418 -11.620 26.177 1.00 42.40 426 ALA A CA 1
ATOM 3141 C C . ALA A 1 426 ? 28.819 -12.361 27.451 1.00 38.29 426 ALA A C 1
ATOM 3142 O O . ALA A 1 426 ? 29.873 -12.213 28.065 1.00 40.52 426 ALA A O 1
ATOM 3144 N N . ASN A 1 427 ? 27.913 -13.214 27.875 1.00 33.64 427 ASN A N 1
ATOM 3145 C CA . ASN A 1 427 ? 28.082 -14.210 28.923 1.00 32.27 427 ASN A CA 1
ATOM 3146 C C . ASN A 1 427 ? 28.790 -15.454 28.382 1.00 29.25 427 ASN A C 1
ATOM 3147 O O . ASN A 1 427 ? 28.128 -16.327 27.809 1.00 32.99 427 ASN A O 1
ATOM 3152 N N . PHE A 1 428 ? 30.107 -15.513 28.564 1.00 26.79 428 PHE A N 1
ATOM 3153 C CA . PHE A 1 428 ? 30.923 -16.650 28.187 1.00 27.04 428 PHE A CA 1
ATOM 3154 C C . PHE A 1 428 ? 31.582 -17.275 29.420 1.00 28.67 428 PHE A C 1
ATOM 3155 O O . PHE A 1 428 ? 31.729 -16.577 30.427 1.00 29.88 428 PHE A O 1
ATOM 3163 N N . VAL A 1 429 ? 31.966 -18.538 29.317 1.00 29.03 429 VAL A N 1
ATOM 3164 C CA . VAL A 1 429 ? 32.544 -19.287 30.436 1.00 27.51 429 VAL A CA 1
ATOM 3165 C C . VAL A 1 429 ? 33.828 -18.635 30.935 1.00 31.42 429 VAL A C 1
ATOM 3166 O O . VAL A 1 429 ? 34.447 -17.917 30.164 1.00 31.75 429 VAL A O 1
ATOM 3170 N N . GLY A 1 430 ? 34.231 -18.859 32.180 1.00 34.88 430 GLY A N 1
ATOM 3171 C CA . GLY A 1 430 ? 35.447 -18.307 32.753 1.00 36.35 430 GLY A CA 1
ATOM 3172 C C . GLY A 1 430 ? 35.185 -17.094 33.614 1.00 42.95 430 GLY A C 1
ATOM 3173 O O . GLY A 1 430 ? 34.212 -16.345 33.482 1.00 46.60 430 GLY A O 1
ATOM 3174 N N . ASN A 1 431 ? 36.058 -16.783 34.572 1.00 43.06 431 ASN A N 1
ATOM 3175 C CA . ASN A 1 431 ? 35.989 -15.503 35.251 1.00 39.82 431 ASN A CA 1
ATOM 3176 C C . ASN A 1 431 ? 34.736 -15.300 36.099 1.00 39.88 431 ASN A C 1
ATOM 3177 O O . ASN A 1 431 ? 34.488 -14.127 36.421 1.00 37.67 431 ASN A O 1
ATOM 3182 N N . ARG A 1 432 ? 33.911 -16.282 36.471 1.00 36.72 432 ARG A N 1
ATOM 3183 C CA . ARG A 1 432 ? 32.630 -15.925 37.103 1.00 34.87 432 ARG A CA 1
ATOM 3184 C C . ARG A 1 432 ? 32.786 -15.182 38.426 1.00 36.21 432 ARG A C 1
ATOM 3185 O O . ARG A 1 432 ? 32.141 -14.131 38.599 1.00 34.03 432 ARG A O 1
ATOM 3193 N N . PRO A 1 433 ? 33.584 -15.651 39.364 1.00 39.96 433 PRO A N 1
ATOM 3194 C CA . PRO A 1 433 ? 33.667 -14.891 40.636 1.00 38.22 433 PRO A CA 1
ATOM 3195 C C . PRO A 1 433 ? 34.190 -13.483 40.390 1.00 38.38 433 PRO A C 1
ATOM 3196 O O . PRO A 1 433 ? 33.770 -12.547 41.054 1.00 35.64 433 PRO A O 1
ATOM 3200 N N . GLU A 1 434 ? 35.104 -13.329 39.440 1.00 35.83 434 GLU A N 1
ATOM 3201 C CA . GLU A 1 434 ? 35.703 -12.024 39.143 1.00 38.51 434 GLU A CA 1
ATOM 3202 C C . GLU A 1 434 ? 34.616 -11.088 38.638 1.00 32.63 434 GLU A C 1
ATOM 3203 O O . GLU A 1 434 ? 34.477 -9.927 39.055 1.00 29.92 434 GLU A O 1
ATOM 3209 N N . ARG A 1 435 ? 33.825 -11.628 37.712 1.00 27.41 435 ARG A N 1
ATOM 3210 C CA . ARG A 1 435 ? 32.789 -10.759 37.098 1.00 25.86 435 ARG A CA 1
ATOM 3211 C C . ARG A 1 435 ? 31.736 -10.346 38.096 1.00 23.32 435 ARG A C 1
ATOM 3212 O O . ARG A 1 435 ? 31.227 -9.225 38.112 1.00 25.57 435 ARG A O 1
ATOM 3220 N N . GLU A 1 436 ? 31.402 -11.283 38.987 1.00 24.71 436 GLU A N 1
ATOM 3221 C CA . GLU A 1 436 ? 30.447 -10.998 40.047 1.00 25.43 436 GLU A CA 1
ATOM 3222 C C . GLU A 1 436 ? 30.968 -9.905 40.969 1.00 24.05 436 GLU A C 1
ATOM 3223 O O . GLU A 1 436 ? 30.237 -9.020 41.410 1.00 23.14 436 GLU A O 1
ATOM 3229 N N . ALA A 1 437 ? 32.272 -10.011 41.268 1.00 23.68 437 ALA A N 1
ATOM 3230 C CA . ALA A 1 437 ? 32.864 -9.052 42.185 1.00 24.55 437 ALA A CA 1
ATOM 3231 C C . ALA A 1 437 ? 32.845 -7.644 41.599 1.00 22.91 437 ALA A C 1
ATOM 3232 O O . ALA A 1 437 ? 32.571 -6.671 42.308 1.00 24.17 437 ALA A O 1
ATOM 3234 N N . ILE A 1 438 ? 33.149 -7.512 40.298 1.00 20.52 438 ILE A N 1
ATOM 3235 C CA . ILE A 1 438 ? 33.137 -6.142 39.766 1.00 21.40 438 ILE A CA 1
ATOM 3236 C C . ILE A 1 438 ? 31.714 -5.618 39.659 1.00 18.51 438 ILE A C 1
ATOM 3237 O O . ILE A 1 438 ? 31.461 -4.426 39.867 1.00 21.55 438 ILE A O 1
ATOM 3246 N N . ALA A 1 439 ? 30.772 -6.513 39.347 1.00 18.82 439 ALA A N 1
ATOM 3247 C CA . ALA A 1 439 ? 29.359 -6.129 39.363 1.00 20.98 439 ALA A CA 1
ATOM 3248 C C . ALA A 1 439 ? 28.931 -5.663 40.751 1.00 22.42 439 ALA A C 1
ATOM 3249 O O . ALA A 1 439 ? 28.192 -4.667 40.917 1.00 25.08 439 ALA A O 1
ATOM 3251 N N . ASN A 1 440 ? 29.390 -6.379 41.784 1.00 23.13 440 ASN A N 1
ATOM 3252 C CA . ASN A 1 440 ? 29.055 -5.951 43.150 1.00 23.62 440 ASN A CA 1
ATOM 3253 C C . ASN A 1 440 ? 29.702 -4.610 43.462 1.00 25.69 440 ASN A C 1
ATOM 3254 O O . ASN A 1 440 ? 29.101 -3.848 44.242 1.00 46.96 440 ASN A O 1
ATOM 3259 N N . GLU A 1 441 ? 30.860 -4.220 42.944 1.00 22.19 441 GLU A N 1
ATOM 3260 C CA . GLU A 1 441 ? 31.380 -2.868 43.168 1.00 20.72 441 GLU A CA 1
ATOM 3261 C C . GLU A 1 441 ? 30.563 -1.800 42.455 1.00 18.99 441 GLU A C 1
ATOM 3262 O O . GLU A 1 441 ? 30.194 -0.783 43.074 1.00 21.12 441 GLU A O 1
ATOM 3268 N N . MET A 1 442 ? 30.301 -2.003 41.155 1.00 18.69 442 MET A N 1
ATOM 3269 C CA . MET A 1 442 ? 29.709 -0.950 40.331 1.00 18.79 442 MET A CA 1
ATOM 3270 C C . MET A 1 442 ? 28.210 -0.819 40.599 1.00 17.41 442 MET A C 1
ATOM 3271 O O . MET A 1 442 ? 27.671 0.279 40.736 1.00 19.45 442 MET A O 1
ATOM 3276 N N . HIS A 1 443 ? 27.519 -1.947 40.656 1.00 18.46 443 HIS A N 1
ATOM 3277 C CA . HIS A 1 443 ? 26.075 -1.893 40.861 1.00 16.44 443 HIS A CA 1
ATOM 3278 C C . HIS A 1 443 ? 25.717 -1.139 42.139 1.00 15.84 443 HIS A C 1
ATOM 3279 O O . HIS A 1 443 ? 24.848 -0.241 42.170 1.00 17.46 443 HIS A O 1
ATOM 3286 N N . TYR A 1 444 ? 26.448 -1.490 43.217 1.00 16.70 444 TYR A N 1
ATOM 3287 C CA . TYR A 1 444 ? 26.096 -0.850 44.499 1.00 17.21 444 TYR A CA 1
ATOM 3288 C C . TYR A 1 444 ? 26.614 0.574 44.595 1.00 15.80 444 TYR A C 1
ATOM 3289 O O . TYR A 1 444 ? 26.046 1.390 45.341 1.00 19.68 444 TYR A O 1
ATOM 3298 N N . ALA A 1 445 ? 27.676 0.943 43.877 1.00 17.95 445 ALA A N 1
ATOM 3299 C CA . ALA A 1 445 ? 28.125 2.334 43.829 1.00 17.97 445 ALA A CA 1
ATOM 3300 C C . ALA A 1 445 ? 27.113 3.209 43.082 1.00 16.66 445 ALA A C 1
ATOM 3301 O O . ALA A 1 445 ? 26.822 4.334 43.521 1.00 19.07 445 ALA A O 1
ATOM 3303 N N . TRP A 1 446 ? 26.582 2.700 41.977 1.00 16.77 446 TRP A N 1
ATOM 3304 C CA . TRP A 1 446 ? 25.600 3.439 41.198 1.00 16.69 446 TRP A CA 1
ATOM 3305 C C . TRP A 1 446 ? 24.323 3.624 42.028 1.00 15.11 446 TRP A C 1
ATOM 3306 O O . TRP A 1 446 ? 23.735 4.712 42.071 1.00 17.53 446 TRP A O 1
ATOM 3317 N N . LEU A 1 447 ? 23.922 2.569 42.733 1.00 17.14 447 LEU A N 1
ATOM 3318 C CA . LEU A 1 447 ? 22.759 2.636 43.652 1.00 16.24 447 LEU A CA 1
ATOM 3319 C C . LEU A 1 447 ? 23.017 3.631 44.777 1.00 16.32 447 LEU A C 1
ATOM 3320 O O . LEU A 1 447 ? 22.160 4.458 45.151 1.00 20.51 447 LEU A O 1
ATOM 3325 N N . SER A 1 448 ? 24.224 3.630 45.355 1.00 19.06 448 SER A N 1
ATOM 3326 C CA . SER A 1 448 ? 24.491 4.598 46.431 1.00 18.98 448 SER A CA 1
ATOM 3327 C C . SER A 1 448 ? 24.470 6.041 45.938 1.00 18.89 448 SER A C 1
ATOM 3328 O O . SER A 1 448 ? 24.043 6.979 46.653 1.00 21.67 448 SER A O 1
ATOM 3331 N N . PHE A 1 449 ? 24.986 6.241 44.725 1.00 18.03 449 PHE A N 1
ATOM 3332 C CA . PHE A 1 449 ? 24.990 7.577 44.119 1.00 18.23 449 PHE A CA 1
ATOM 3333 C C . PHE A 1 449 ? 23.551 8.004 43.859 1.00 17.51 449 PHE A C 1
ATOM 3334 O O . PHE A 1 449 ? 23.196 9.145 44.188 1.00 20.04 449 PHE A O 1
ATOM 3342 N N . ALA A 1 450 ? 22.743 7.099 43.293 1.00 18.97 450 ALA A N 1
ATOM 3343 C CA . ALA A 1 450 ? 21.345 7.476 43.077 1.00 18.79 450 ALA A CA 1
ATOM 3344 C C . ALA A 1 450 ? 20.620 7.790 44.385 1.00 18.38 450 ALA A C 1
ATOM 3345 O O . ALA A 1 450 ? 19.752 8.655 44.525 1.00 22.02 450 ALA A O 1
ATOM 3347 N N . ARG A 1 451 ? 20.949 7.071 45.451 1.00 19.18 451 ARG A N 1
ATOM 3348 C CA . ARG A 1 451 ? 20.247 7.230 46.721 1.00 20.70 451 ARG A CA 1
ATOM 3349 C C . ARG A 1 451 ? 20.683 8.503 47.437 1.00 21.86 451 ARG A C 1
ATOM 3350 O O . ARG A 1 451 ? 19.863 9.215 48.015 1.00 26.71 451 ARG A O 1
ATOM 3358 N N . THR A 1 452 ? 21.981 8.833 47.433 1.00 24.18 452 THR A N 1
ATOM 3359 C CA . THR A 1 452 ? 22.543 9.819 48.352 1.00 23.54 452 THR A CA 1
ATOM 3360 C C . THR A 1 452 ? 23.450 10.843 47.678 1.00 25.14 452 THR A C 1
ATOM 3361 O O . THR A 1 452 ? 23.773 11.853 48.323 1.00 27.50 452 THR A O 1
ATOM 3365 N N . GLY A 1 453 ? 23.879 10.565 46.437 1.00 22.14 453 GLY A N 1
ATOM 3366 C CA . GLY A 1 453 ? 24.800 11.480 45.779 1.00 22.48 453 GLY A CA 1
ATOM 3367 C C . GLY A 1 453 ? 26.243 11.177 46.116 1.00 24.50 453 GLY A C 1
ATOM 3368 O O . GLY A 1 453 ? 27.117 11.987 45.850 1.00 26.40 453 GLY A O 1
ATOM 3369 N N . ASP A 1 454 ? 26.464 10.003 46.682 1.00 24.45 454 ASP A N 1
ATOM 3370 C CA . ASP A 1 454 ? 27.833 9.582 46.963 1.00 22.84 454 ASP A CA 1
ATOM 3371 C C . ASP A 1 454 ? 27.955 8.076 46.696 1.00 22.64 454 ASP A C 1
ATOM 3372 O O . ASP A 1 454 ? 27.154 7.321 47.274 1.00 22.76 454 ASP A O 1
ATOM 3377 N N . PRO A 1 455 ? 28.915 7.682 45.847 1.00 21.05 455 PRO A N 1
ATOM 3378 C CA . PRO A 1 455 ? 29.005 6.258 45.499 1.00 20.69 455 PRO A CA 1
ATOM 3379 C C . PRO A 1 455 ? 29.705 5.423 46.572 1.00 22.54 455 PRO A C 1
ATOM 3380 O O . PRO A 1 455 ? 29.814 4.197 46.411 1.00 23.68 455 PRO A O 1
ATOM 3384 N N . ASN A 1 456 ? 30.183 6.045 47.648 1.00 23.65 456 ASN A N 1
ATOM 3385 C CA . ASN A 1 456 ? 31.020 5.304 48.599 1.00 25.69 456 ASN A CA 1
ATOM 3386 C C . ASN A 1 456 ? 30.273 4.354 49.526 1.00 27.52 456 ASN A C 1
ATOM 3387 O O . ASN A 1 456 ? 29.068 4.420 49.780 1.00 27.71 456 ASN A O 1
ATOM 3392 N N . GLY A 1 457 ? 31.049 3.401 50.063 1.00 28.31 457 GLY A N 1
ATOM 3393 C CA . GLY A 1 457 ? 30.563 2.419 51.011 1.00 24.76 457 GLY A CA 1
ATOM 3394 C C . GLY A 1 457 ? 31.393 1.149 50.998 1.00 27.58 457 GLY A C 1
ATOM 3395 O O . GLY A 1 457 ? 32.411 1.036 50.274 1.00 26.56 457 GLY A O 1
ATOM 3396 N N . ALA A 1 458 ? 30.952 0.191 51.801 1.00 26.28 458 ALA A N 1
ATOM 3397 C CA . ALA A 1 458 ? 31.794 -0.996 51.993 1.00 26.67 458 ALA A CA 1
ATOM 3398 C C . ALA A 1 458 ? 31.836 -1.903 50.773 1.00 27.89 458 ALA A C 1
ATOM 3399 O O . ALA A 1 458 ? 32.627 -2.867 50.766 1.00 30.21 458 ALA A O 1
ATOM 3401 N N . HIS A 1 459 ? 31.026 -1.621 49.749 1.00 26.20 459 HIS A N 1
ATOM 3402 C CA . HIS A 1 459 ? 31.094 -2.364 48.510 1.00 24.69 459 HIS A CA 1
ATOM 3403 C C . HIS A 1 459 ? 32.347 -2.012 47.702 1.00 26.44 459 HIS A C 1
ATOM 3404 O O . HIS A 1 459 ? 32.640 -2.677 46.688 1.00 25.41 459 HIS A O 1
ATOM 3411 N N . LEU A 1 460 ? 33.102 -0.997 48.068 1.00 25.33 460 LEU A N 1
ATOM 3412 C CA . LEU A 1 460 ? 34.322 -0.576 47.373 1.00 24.73 460 LEU A CA 1
ATOM 3413 C C . LEU A 1 460 ? 35.549 -0.925 48.188 1.00 25.73 460 LEU A C 1
ATOM 3414 O O . LEU A 1 460 ? 35.431 -0.728 49.422 1.00 27.30 460 LEU A O 1
ATOM 3419 N N . PRO A 1 461 ? 36.626 -1.413 47.584 1.00 26.49 461 PRO A N 1
ATOM 3420 C CA . PRO A 1 461 ? 37.832 -1.798 48.336 1.00 28.32 461 PRO A CA 1
ATOM 3421 C C . PRO A 1 461 ? 38.573 -0.613 48.941 1.00 30.33 461 PRO A C 1
ATOM 3422 O O . PRO A 1 461 ? 39.412 -0.756 49.836 1.00 39.92 461 PRO A O 1
ATOM 3426 N N . GLU A 1 462 ? 38.262 0.577 48.465 1.00 28.37 462 GLU A N 1
ATOM 3427 C CA . GLU A 1 462 ? 38.850 1.746 49.125 1.00 30.31 462 GLU A CA 1
ATOM 3428 C C . GLU A 1 462 ? 37.999 2.955 48.802 1.00 31.65 462 GLU A C 1
ATOM 3429 O O . GLU A 1 462 ? 37.136 2.863 47.918 1.00 30.49 462 GLU A O 1
ATOM 3435 N N . ALA A 1 463 ? 38.222 4.068 49.503 1.00 29.75 463 ALA A N 1
ATOM 3436 C CA . ALA A 1 463 ? 37.295 5.180 49.224 1.00 27.39 463 ALA A CA 1
ATOM 3437 C C . ALA A 1 463 ? 37.492 5.788 47.846 1.00 27.73 463 ALA A C 1
ATOM 3438 O O . ALA A 1 463 ? 38.572 5.806 47.284 1.00 32.89 463 ALA A O 1
ATOM 3440 N N . TRP A 1 464 ? 36.431 6.314 47.285 1.00 26.00 464 TRP A N 1
ATOM 3441 C CA . TRP A 1 464 ? 36.380 7.008 45.999 1.00 24.22 464 TRP A CA 1
ATOM 3442 C C . TRP A 1 464 ? 36.259 8.499 46.331 1.00 23.94 464 TRP A C 1
ATOM 3443 O O . TRP A 1 464 ? 35.196 9.012 46.662 1.00 25.87 464 TRP A O 1
ATOM 3454 N N . PRO A 1 465 ? 37.363 9.226 46.231 1.00 26.79 465 PRO A N 1
ATOM 3455 C CA . PRO A 1 465 ? 37.301 10.658 46.514 1.00 27.50 465 PRO A CA 1
ATOM 3456 C C . PRO A 1 465 ? 36.604 11.402 45.372 1.00 27.82 465 PRO A C 1
ATOM 3457 O O . PRO A 1 465 ? 36.687 10.999 44.193 1.00 27.14 465 PRO A O 1
ATOM 3461 N N . ALA A 1 466 ? 35.913 12.491 45.679 1.00 26.99 466 ALA A N 1
ATOM 3462 C CA . ALA A 1 466 ? 35.348 13.344 44.627 1.00 25.61 466 ALA A CA 1
ATOM 3463 C C . ALA A 1 466 ? 36.459 13.950 43.775 1.00 26.95 466 ALA A C 1
ATOM 3464 O O . ALA A 1 466 ? 37.541 14.299 44.271 1.00 26.13 466 ALA A O 1
ATOM 3466 N N . TYR A 1 467 ? 36.202 14.101 42.480 1.00 25.13 467 TYR A N 1
ATOM 3467 C CA . TYR A 1 467 ? 37.073 14.815 41.572 1.00 22.82 467 TYR A CA 1
ATOM 3468 C C . TYR A 1 467 ? 37.072 16.314 41.842 1.00 24.71 467 TYR A C 1
ATOM 3469 O O . TYR A 1 467 ? 36.008 16.921 41.691 1.00 33.28 467 TYR A O 1
ATOM 3478 N N . THR A 1 468 ? 38.182 16.940 42.180 1.00 27.98 468 THR A N 1
ATOM 3479 C CA . THR A 1 468 ? 38.287 18.374 42.384 1.00 29.60 468 THR A CA 1
ATOM 3480 C C . THR A 1 468 ? 39.452 18.899 41.565 1.00 33.43 468 THR A C 1
ATOM 3481 O O . THR A 1 468 ? 40.330 18.081 41.249 1.00 37.93 468 THR A O 1
ATOM 3485 N N . ASN A 1 469 ? 39.517 20.175 41.238 1.00 41.34 469 ASN A N 1
ATOM 3486 C CA . ASN A 1 469 ? 40.633 20.636 40.411 1.00 47.10 469 ASN A CA 1
ATOM 3487 C C . ASN A 1 469 ? 41.996 20.318 41.028 1.00 50.18 469 ASN A C 1
ATOM 3488 O O . ASN A 1 469 ? 42.992 20.109 40.333 1.00 46.47 469 ASN A O 1
ATOM 3493 N N . GLU A 1 470 ? 41.974 20.312 42.346 1.00 56.72 470 GLU A N 1
ATOM 3494 C CA . GLU A 1 470 ? 43.037 20.103 43.302 1.00 57.73 470 GLU A CA 1
ATOM 3495 C C . GLU A 1 470 ? 43.731 18.763 43.150 1.00 57.86 470 GLU A C 1
ATOM 3496 O O . GLU A 1 470 ? 44.960 18.698 43.126 1.00 68.99 470 GLU A O 1
ATOM 3502 N N . ARG A 1 471 ? 43.005 17.649 43.030 1.00 55.59 471 ARG A N 1
ATOM 3503 C CA . ARG A 1 471 ? 43.673 16.348 42.987 1.00 50.36 471 ARG A CA 1
ATOM 3504 C C . ARG A 1 471 ? 43.351 15.577 41.714 1.00 44.12 471 ARG A C 1
ATOM 3505 O O . ARG A 1 471 ? 44.113 14.743 41.220 1.00 52.17 471 ARG A O 1
ATOM 3513 N N . LYS A 1 472 ? 42.171 15.829 41.168 1.00 37.84 472 LYS A N 1
ATOM 3514 C CA . LYS A 1 472 ? 41.706 15.118 39.968 1.00 31.64 472 LYS A CA 1
ATOM 3515 C C . LYS A 1 472 ? 41.737 13.617 40.158 1.00 28.87 472 LYS A C 1
ATOM 3516 O O . LYS A 1 472 ? 42.141 12.816 39.311 1.00 27.81 472 LYS A O 1
ATOM 3527 N N . ALA A 1 473 ? 41.249 13.161 41.312 1.00 28.42 473 ALA A N 1
ATOM 3528 C CA . ALA A 1 473 ? 41.145 11.729 41.589 1.00 28.25 473 ALA A CA 1
ATOM 3529 C C . ALA A 1 473 ? 40.119 11.019 40.722 1.00 24.86 473 ALA A C 1
ATOM 3530 O O . ALA A 1 473 ? 39.078 11.590 40.380 1.00 23.59 473 ALA A O 1
ATOM 3532 N N . ALA A 1 474 ? 40.419 9.773 40.367 1.00 24.68 474 ALA A N 1
ATOM 3533 C CA . ALA A 1 474 ? 39.481 8.921 39.647 1.00 24.12 474 ALA A CA 1
ATOM 3534 C C . ALA A 1 474 ? 39.504 7.499 40.217 1.00 23.32 474 ALA A C 1
ATOM 3535 O O . ALA A 1 474 ? 40.511 6.947 40.651 1.00 27.85 474 ALA A O 1
ATOM 3537 N N . PHE A 1 475 ? 38.336 6.863 40.198 1.00 20.36 475 PHE A N 1
ATOM 3538 C CA . PHE A 1 475 ? 38.338 5.448 40.614 1.00 20.22 475 PHE A CA 1
ATOM 3539 C C . PHE A 1 475 ? 38.514 4.525 39.413 1.00 21.63 475 PHE A C 1
ATOM 3540 O O . PHE A 1 475 ? 37.857 4.730 38.361 1.00 25.07 475 PHE A O 1
ATOM 3548 N N . VAL A 1 476 ? 39.368 3.531 39.562 1.00 21.95 476 VAL A N 1
ATOM 3549 C CA . VAL A 1 476 ? 39.619 2.583 38.490 1.00 21.91 476 VAL A CA 1
ATOM 3550 C C . VAL A 1 476 ? 39.018 1.210 38.827 1.00 21.26 476 VAL A C 1
ATOM 3551 O O . VAL A 1 476 ? 39.416 0.514 39.763 1.00 27.00 476 VAL A O 1
ATOM 3555 N N . PHE A 1 477 ? 38.022 0.825 38.039 1.00 23.62 477 PHE A N 1
ATOM 3556 C CA . PHE A 1 477 ? 37.350 -0.457 38.173 1.00 22.24 477 PHE A CA 1
ATOM 3557 C C . PHE A 1 477 ? 38.111 -1.502 37.348 1.00 22.38 477 PHE A C 1
ATOM 3558 O O . PHE A 1 477 ? 38.252 -1.328 36.134 1.00 23.42 477 PHE A O 1
ATOM 3566 N N . SER A 1 478 ? 38.572 -2.519 38.058 1.00 23.79 478 SER A N 1
ATOM 3567 C CA . SER A 1 478 ? 39.341 -3.625 37.512 1.00 27.64 478 SER A CA 1
ATOM 3568 C C . SER A 1 478 ? 39.286 -4.834 38.449 1.00 28.79 478 SER A C 1
ATOM 3569 O O . SER A 1 478 ? 38.584 -4.763 39.454 1.00 34.23 478 SER A O 1
ATOM 3572 N N . ALA A 1 479 ? 40.057 -5.863 38.110 1.00 33.79 479 ALA A N 1
ATOM 3573 C CA . ALA A 1 479 ? 40.248 -7.050 38.913 1.00 36.06 479 ALA A CA 1
ATOM 3574 C C . ALA A 1 479 ? 40.735 -6.692 40.316 1.00 34.81 479 ALA A C 1
ATOM 3575 O O . ALA A 1 479 ? 40.508 -7.494 41.214 1.00 44.20 479 ALA A O 1
ATOM 3577 N N . ALA A 1 480 ? 41.362 -5.546 40.486 1.00 34.99 480 ALA A N 1
ATOM 3578 C CA . ALA A 1 480 ? 41.819 -4.940 41.726 1.00 37.55 480 ALA A CA 1
ATOM 3579 C C . ALA A 1 480 ? 41.586 -3.426 41.700 1.00 31.94 480 ALA A C 1
ATOM 3580 O O . ALA A 1 480 ? 42.545 -2.685 41.485 1.00 31.86 480 ALA A O 1
ATOM 3582 N N . SER A 1 481 ? 40.349 -3.017 41.902 1.00 24.71 481 SER A N 1
ATOM 3583 C CA . SER A 1 481 ? 39.931 -1.627 41.812 1.00 24.75 481 SER A CA 1
ATOM 3584 C C . SER A 1 481 ? 40.704 -0.726 42.758 1.00 25.18 481 SER A C 1
ATOM 3585 O O . SER A 1 481 ? 41.056 -1.191 43.849 1.00 33.67 481 SER A O 1
ATOM 3588 N N . HIS A 1 482 ? 40.973 0.519 42.327 1.00 26.02 482 HIS A N 1
ATOM 3589 C CA . HIS A 1 482 ? 41.763 1.414 43.144 1.00 24.91 482 HIS A CA 1
ATOM 3590 C C . HIS A 1 482 ? 41.673 2.837 42.614 1.00 26.06 482 HIS A C 1
ATOM 3591 O O . HIS A 1 482 ? 41.134 3.045 41.540 1.00 26.21 482 HIS A O 1
ATOM 3598 N N . VAL A 1 483 ? 42.215 3.761 43.387 1.00 27.32 483 VAL A N 1
ATOM 3599 C CA . VAL A 1 483 ? 42.200 5.181 43.060 1.00 25.31 483 VAL A CA 1
ATOM 3600 C C . VAL A 1 483 ? 43.509 5.609 42.407 1.00 26.30 483 VAL A C 1
ATOM 3601 O O . VAL A 1 483 ? 44.620 5.227 42.806 1.00 29.18 483 VAL A O 1
ATOM 3605 N N . GLU A 1 484 ? 43.368 6.432 41.375 1.00 27.58 484 GLU A N 1
ATOM 3606 C CA . GLU A 1 484 ? 44.529 7.038 40.729 1.00 30.80 484 GLU A CA 1
ATOM 3607 C C . GLU A 1 484 ? 44.351 8.559 40.753 1.00 30.88 484 GLU A C 1
ATOM 3608 O O . GLU A 1 484 ? 43.224 9.051 40.638 1.00 32.19 484 GLU A O 1
ATOM 3614 N N . ASP A 1 485 ? 45.456 9.274 40.910 1.00 35.49 485 ASP A N 1
ATOM 3615 C CA . ASP A 1 485 ? 45.409 10.735 40.884 1.00 36.36 485 ASP A CA 1
ATOM 3616 C C . ASP A 1 485 ? 45.736 11.221 39.470 1.00 38.22 485 ASP A C 1
ATOM 3617 O O . ASP A 1 485 ? 46.783 10.901 38.887 1.00 39.02 485 ASP A O 1
ATOM 3622 N N . ASP A 1 486 ? 44.820 12.004 38.917 1.00 35.45 486 ASP A N 1
ATOM 3623 C CA . ASP A 1 486 ? 44.925 12.627 37.610 1.00 35.74 486 ASP A CA 1
ATOM 3624 C C . ASP A 1 486 ? 45.459 11.666 36.552 1.00 31.57 486 ASP A C 1
ATOM 3625 O O . ASP A 1 486 ? 46.461 11.958 35.917 1.00 35.49 486 ASP A O 1
ATOM 3630 N N . PRO A 1 487 ? 44.822 10.508 36.359 1.00 30.45 487 PRO A N 1
ATOM 3631 C CA . PRO A 1 487 ? 45.370 9.490 35.448 1.00 29.84 487 PRO A CA 1
ATOM 3632 C C . PRO A 1 487 ? 45.432 9.984 34.006 1.00 30.80 487 PRO A C 1
ATOM 3633 O O . PRO A 1 487 ? 46.249 9.504 33.196 1.00 33.76 487 PRO A O 1
ATOM 3637 N N . PHE A 1 488 ? 44.601 10.950 33.646 1.00 31.31 488 PHE A N 1
ATOM 3638 C CA . PHE A 1 488 ? 44.550 11.437 32.274 1.00 29.75 488 PHE A CA 1
ATOM 3639 C C . PHE A 1 488 ? 45.408 12.675 32.029 1.00 32.51 488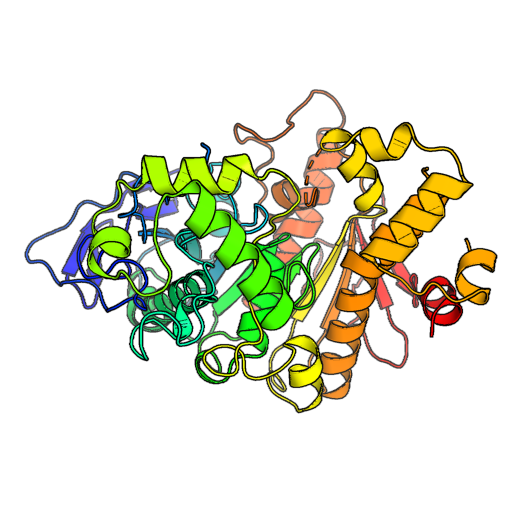 PHE A C 1
ATOM 3640 O O . PHE A 1 488 ? 45.420 13.252 30.931 1.00 31.55 488 PHE A O 1
ATOM 3648 N N . GLY A 1 489 ? 46.132 13.116 33.039 1.00 30.81 489 GLY A N 1
ATOM 3649 C CA . GLY A 1 489 ? 46.810 14.405 33.044 1.00 34.42 489 GLY A CA 1
ATOM 3650 C C . GLY A 1 489 ? 47.915 14.599 32.035 1.00 35.57 489 GLY A C 1
ATOM 3651 O O . GLY A 1 489 ? 48.071 15.625 31.361 1.00 32.83 489 GLY A O 1
ATOM 3652 N N . ARG A 1 490 ? 48.745 13.553 31.927 1.00 34.68 490 ARG A N 1
ATOM 3653 C CA . ARG A 1 490 ? 49.884 13.594 31.005 1.00 35.67 490 ARG A CA 1
ATOM 3654 C C . ARG A 1 490 ? 49.385 13.762 29.569 1.00 35.39 490 ARG A C 1
ATOM 3655 O O . ARG A 1 490 ? 49.840 14.618 28.807 1.00 38.47 490 ARG A O 1
ATOM 3663 N N . GLU A 1 491 ? 48.423 12.931 29.199 1.00 33.13 491 GLU A N 1
ATOM 3664 C CA . GLU A 1 491 ? 47.813 13.004 27.875 1.00 31.91 491 GLU A CA 1
ATOM 3665 C C . GLU A 1 491 ? 47.177 14.369 27.682 1.00 31.21 491 GLU A C 1
ATOM 3666 O O . GLU A 1 491 ? 47.425 15.066 26.704 1.00 35.66 491 GLU A O 1
ATOM 3672 N N . ARG A 1 492 ? 46.338 14.773 28.641 1.00 30.50 492 ARG A N 1
ATOM 3673 C CA . ARG A 1 492 ? 45.656 16.059 28.546 1.00 29.03 492 ARG A CA 1
ATOM 3674 C C . ARG A 1 492 ? 46.688 17.159 28.409 1.00 29.60 492 ARG A C 1
ATOM 3675 O O . ARG A 1 492 ? 46.464 18.102 27.642 1.00 41.12 492 ARG A O 1
ATOM 3683 N N . ALA A 1 493 ? 47.805 17.095 29.130 1.00 30.91 493 ALA A N 1
ATOM 3684 C CA . ALA A 1 493 ? 48.747 18.220 28.974 1.00 35.87 493 ALA A CA 1
ATOM 3685 C C . ALA A 1 493 ? 49.378 18.212 27.586 1.00 40.19 493 ALA A C 1
ATOM 3686 O O . ALA A 1 493 ? 49.748 19.236 26.995 1.00 46.41 493 ALA A O 1
ATOM 3688 N N . ALA A 1 494 ? 49.522 17.019 26.998 1.00 40.15 494 ALA A N 1
ATOM 3689 C CA . ALA A 1 494 ? 50.129 16.960 25.666 1.00 42.38 494 ALA A CA 1
ATOM 3690 C C . ALA A 1 494 ? 49.303 17.750 24.667 1.00 42.75 494 ALA A C 1
ATOM 3691 O O . ALA A 1 494 ? 49.799 18.311 23.695 1.00 49.88 494 ALA A O 1
ATOM 3693 N N . TRP A 1 495 ? 47.997 17.796 24.929 1.00 39.24 495 TRP A N 1
ATOM 3694 C CA . TRP A 1 495 ? 47.067 18.418 24.012 1.00 36.84 495 TRP A CA 1
ATOM 3695 C C . TRP A 1 495 ? 46.809 19.899 24.257 1.00 39.35 495 TRP A C 1
ATOM 3696 O O . TRP A 1 495 ? 46.700 20.699 23.324 1.00 43.65 495 TRP A O 1
ATOM 3707 N N . GLN A 1 496 ? 46.677 20.243 25.540 1.00 38.51 496 GLN A N 1
ATOM 3708 C CA . GLN A 1 496 ? 46.175 21.507 26.023 1.00 39.24 496 GLN A CA 1
ATOM 3709 C C . GLN A 1 496 ? 47.270 22.369 26.638 1.00 42.59 496 GLN A C 1
ATOM 3710 O O . GLN A 1 496 ? 47.075 23.591 26.705 1.00 49.46 496 GLN A O 1
#

Sequence (463 aa):
RTVVETRYGRLRGEMNEGVFVWKGIPYAKAPVGERRFLPPEPPDAWDGVREATSFGPVVMQPSPSEDGLYLNIWSPAADGKKRPVLFWIHGGAFLFGSGSSPWYDGTAFAKHGDVVVVTINYRMNVFGFLHLGDSFGEAYAQAGNLGILDQVAALRWVKENIAAFGGDPDNITIFGESAGAASVGVLLSLPEASGLFRRAMLQSGSGSLLLRSPETAMAMTERILDKAGIRPGDRERLLSIPAEELLRAALSLGPGVMYGPVVDGRVLRRHPIEALRYGAASGIPILIGVTKDEYNLFTLTDPSWTKLGEKELLDRINREVGPVPEEAIRYYWQTWLRIMTYRVFVEGMLRTADAQAAQGADVYMYRFDYETPVCHALELPFVFHNLHQPGVANFVGNRPEREAIANEMHYAWLSFARTGDPNGAHLPEAWPAYTNERKAAFVFSAASHVEDDPFGRERAAWQ

Nearest PDB structures (foldseek):
  2ogt-assembly1_A  TM=1.002E+00  e=0.000E+00  Geobacillus stearothermophilus
  2ogs-assembly1_A  TM=9.996E-01  e=1.440E-98  Geobacillus stearothermophilus
  8wdm-assembly1_C  TM=9.581E-01  e=8.735E-66  Thermaerobacter marianensis DSM 12885
  1qe3-assembly1_A  TM=9.090E-01  e=4.818E-54  Bacillus subtilis
  8s9j-assembly4_D  TM=8.111E-01  e=8.298E-34  Staphylococcus aureus USA300-CA-263

CATH classification: 3.40.50.1820

Solvent-accessible surface area: 18457 Å² total; per-residue (Å²): 234,35,35,4,106,18,173,36,18,113,0,91,3,74,126,60,100,51,2,27,2,0,42,6,0,17,4,6,68,25,5,61,48,150,80,12,3,51,37,23,85,90,12,101,75,51,150,55,48,88,105,1,41,87,79,15,62,34,4,12,9,63,98,90,35,28,50,0,2,27,0,4,0,4,0,33,27,37,50,62,153,149,20,15,0,0,0,0,0,0,6,10,33,0,40,96,17,5,0,21,29,64,97,9,34,0,6,8,0,1,97,79,5,82,0,0,0,0,0,0,6,1,7,0,0,0,8,0,1,1,8,0,7,96,46,6,26,136,52,12,4,61,0,0,0,0,0,0,24,0,0,7,20,0,0,116,7,0,61,86,5,0,53,40,0,0,2,28,32,91,12,0,0,0,0,0,17,4,0,0,0,0,0,0,4,0,1,7,11,5,94,73,0,83,53,19,15,120,12,0,0,1,0,0,8,2,2,32,10,28,41,15,49,44,133,63,0,55,56,30,1,110,107,3,6,112,108,16,55,5,178,98,39,38,100,148,96,0,52,68,5,66,20,105,81,0,6,130,7,1,65,61,15,44,125,35,12,102,12,0,1,0,35,15,50,108,6,1,178,140,50,1,2,48,5,3,149,176,21,42,2,55,66,31,22,0,0,4,2,4,2,103,46,0,21,31,37,30,16,115,100,42,66,36,5,59,152,49,45,129,73,106,2,36,79,56,0,55,220,92,23,23,116,20,44,120,77,0,52,177,82,29,100,109,50,46,0,95,0,4,12,0,61,30,3,6,29,1,5,5,70,3,0,52,5,0,26,85,58,66,14,74,0,16,1,0,34,1,41,16,162,17,65,79,36,32,18,23,0,14,22,0,0,0,35,0,23,119,25,90,62,22,29,91,132,150,39,88,157,91,78,18,62,55,5,0,64,25,0,0,72,0,0,0,12,0,0,101,87,8,55,0,47,38,113,50,13,80,77,75,2,35,34,6,42,108,153,115,30,0,0,0,0,0,23,79,76,7,65,33,52,89,48,40,16,7,191,26,40,74,19,28,140

B-factor: mean 31.61, std 14.29, range [10.69, 129.77]

Foldseek 3Di:
DQWFAAPQGIEGWDADPLKTKFAFAALFDQCAFVNQLFATHGHHHDYDYHYRYDHDFAPDAPVHHSRHWGKMKIANAQDQAAFFEEEEFEADQLGDDFQPALLNDQHLLRVVQRHMYMYTHFHGDCRAAQQQCCLQHPRNNQSRHRSLSSSLSVLVSCLRGVSRGVHHQQQYEYEYEQLRLLSQLQLLLFPSNPSSHAAYEHFQAHVVALEAESVLSVVLNVQLCVLLVHDRNRVVCVNPRDPVSSNVSSCVVPPSDGGHHYCRCPRNVDRSLVSLLVPSNLAYEYEYEHEPLLLVVVCVVPVVCVVDDPVRNQVVLCVVQDDFDVLLVVVESSGVCVSVCCRNGVVNRVSNLQSNLVSVHWYAYAYEHADDDEVGRDCRCLLSVPLPDDPHPNDDDCVVLSPLLSLLNNQLVSCCSRPVGSDDPSDPDHGDTQHPVFRKHWYRYSRIDIDTPPCPVSVVSGD

InterPro domains:
  IPR002018 Carboxylesterase, type B [PF00135] (4-479)
  IPR019826 Carboxylesterase type B, active site [PS00122] (181-196)
  IPR029058 Alpha/Beta hydrolase fold [G3DSA:3.40.50.1820] (1-498)
  IPR029058 Alpha/Beta hydrolase fold [SSF53474] (3-496)
  IPR050309 Type-B Carboxylesterase/Lipase [PTHR11559] (4-471)

Radius of gyration: 21.62 Å; Cα contacts (8 Å, |Δi|>4): 1072; chains: 1; bounding box: 66×48×55 Å

Organism: Geobacillus stearothermophilus (NCBI:txid1422)